Protein AF-A0A7S2QEK1-F1 (afdb_monomer)

Organism: NCBI:txid1333877

pLDDT: mean 81.15, std 12.34, range [39.03, 96.69]

Secondary structure (DSSP, 8-state):
----PPPPB-TTT-SB--SSS-TTTHHHHHHHHHHIIIIIHHHHHTS-----HHHHHHHHHHHHHHHHHHHHHHHHHHHHHHEEE-TTT--EEE--SS-SEEETTB-TTSS-B-S----EEEGGGSPBPPPSS-TT-PPPP--HHHHHHHHTT-EEEEEE-TTT-SEEES-EEEETTSSS-EEEHHHHTTHHHHS-TT--EEEE-S-SS---SSP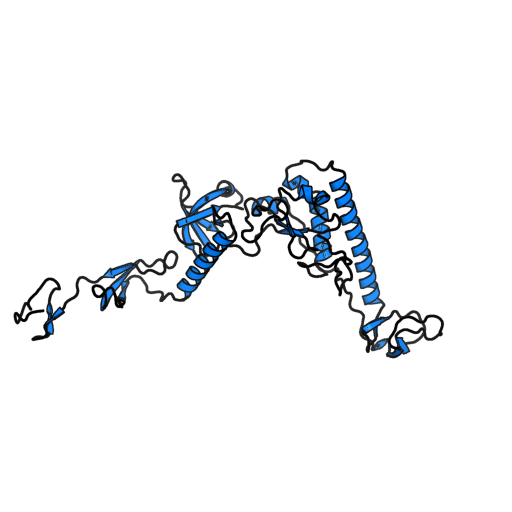PTT-EEEE-S--GGGGGGTT-EEEEEEEETTTTEEEEE-GGG----EEEGGGEEESS--SHHHHHHHHHHHHHHHHHHHT-----TT-EEE----TT-TTTTT-EEEEEEE-TTT-S-EEEEEPS--PEEPTTT--EE-TT-SB-TTT--B-

Sequence (367 aa):
VGGGGPPPFCSWCRQDYHYHADCNSVQPLRLQWLEWISRGRGEYHGAYADYDEAAQRHRGLVRDAVARHKELEVDEEWKAGHCRMCPKCFRAIERTEGCNAMICGQNYHGGNKQPGCGHKFDWMTAPVYKAKVDRHQELPALDVERSKLRGAGVRHFFTSCRCCGDGIRGPRFRCLHCEDFDCCIACEASLAKTHAAEHVFQLVFEPENPINEDLPVGTEVEVFGLDGSAAALNGVVAKVLRYLPEPRMYDLDLPFGGGQPLVPVTNVQPAGVDSCHAAQEILELALAQQEARRFHLDLEEGRRVQIVGDHSDTELANVLGSIVRYQPAGSTDYEVSLEKPREWPCPRCTLLNLPAARTCRVCQGAR

Mean predicted aligned error: 13.82 Å

Foldseek 3Di:
DDDDDPADADPQLRHQAFQPDDQQVPLLLLVQQLCCLPPLLCVLVVRDDPPDPLSVVLSVLSVVVNVVVVVLQVVLVVQLVAWFADPPPGDTDGAPDDFQWDFFQADPVGPGGGDGPRDIDGNVPTHGRHRSHDPPDNDDHDPSVLLSLLLQQAWQFQAAAPVPRFTAGGKWWAWRNDNHHIHHSVCVVVCSPVHDSNIGTGIDSHHPDALQFLFAFQFWKAFGNDDDPCRVSHRFIWTFHWADPVVQWTFTHGPPRPDTDIGHSSGIHGPPRGHSVSSVVRSVVSVVLVVLLVVDPPQDFQRKDFDCDDPPCPQRHRFIWTFHDDDNTHDSDTDTDTDPDQFDQQPVHGDTHHPPDQADPPPRGGD

Structure (mmCIF, N/CA/C/O backbone):
data_AF-A0A7S2QEK1-F1
#
_entry.id   AF-A0A7S2QEK1-F1
#
loop_
_atom_site.group_PDB
_atom_site.id
_atom_site.type_symbol
_atom_site.label_atom_id
_atom_site.label_alt_id
_atom_site.label_comp_id
_atom_site.label_asym_id
_atom_site.label_entity_id
_atom_site.label_seq_id
_atom_site.pdbx_PDB_ins_code
_atom_site.Cartn_x
_atom_site.Cartn_y
_atom_site.Cartn_z
_atom_site.occupancy
_atom_site.B_iso_or_equiv
_atom_site.auth_seq_id
_atom_site.auth_comp_id
_atom_site.auth_asym_id
_atom_site.auth_atom_id
_atom_site.pdbx_PDB_model_num
ATOM 1 N N . VAL A 1 1 ? 26.356 -15.220 2.461 1.00 39.06 1 VAL A N 1
ATOM 2 C CA . VAL A 1 1 ? 25.594 -16.258 1.727 1.00 39.06 1 VAL A CA 1
ATOM 3 C C . VAL A 1 1 ? 25.509 -15.767 0.284 1.00 39.06 1 VAL A C 1
ATOM 5 O O . VAL A 1 1 ? 24.867 -14.761 0.069 1.00 39.06 1 VAL A O 1
ATOM 8 N N . GLY A 1 2 ? 26.276 -16.212 -0.711 1.00 42.34 2 GLY A N 1
ATOM 9 C CA . GLY A 1 2 ? 26.920 -17.506 -0.921 1.00 42.34 2 GLY A CA 1
ATOM 10 C C . GLY A 1 2 ? 26.121 -18.347 -1.924 1.00 42.34 2 GLY A C 1
ATOM 11 O O . GLY A 1 2 ? 25.651 -19.407 -1.544 1.00 42.34 2 GLY A O 1
ATOM 12 N N . GLY A 1 3 ? 25.920 -17.853 -3.155 1.00 39.03 3 GLY A N 1
ATOM 13 C CA . GLY A 1 3 ? 25.146 -18.531 -4.207 1.00 39.03 3 GLY A CA 1
ATOM 14 C C . GLY A 1 3 ? 25.049 -17.698 -5.490 1.00 39.03 3 GLY A C 1
ATOM 15 O O . GLY A 1 3 ? 23.981 -17.210 -5.834 1.00 39.03 3 GLY A O 1
ATOM 16 N N . GLY A 1 4 ? 26.186 -17.461 -6.152 1.00 44.75 4 GLY A N 1
ATOM 17 C CA . GLY A 1 4 ? 26.293 -16.615 -7.346 1.00 44.75 4 GLY A CA 1
ATOM 18 C C . GLY A 1 4 ? 25.859 -17.325 -8.628 1.00 44.75 4 GLY A C 1
ATOM 19 O O . GLY A 1 4 ? 26.703 -17.796 -9.387 1.00 44.75 4 GLY A O 1
ATOM 20 N N . GLY A 1 5 ? 24.552 -17.395 -8.867 1.00 54.84 5 GLY A N 1
ATOM 21 C CA . GLY A 1 5 ? 24.016 -17.428 -10.230 1.00 54.84 5 GLY A CA 1
ATOM 22 C C . GLY A 1 5 ? 23.906 -15.999 -10.785 1.00 54.84 5 GLY A C 1
ATOM 23 O O . GLY A 1 5 ? 23.920 -15.050 -9.997 1.00 54.84 5 GLY A O 1
ATOM 24 N N . PRO A 1 6 ? 23.812 -15.807 -12.114 1.00 62.97 6 PRO A N 1
ATOM 25 C CA . PRO A 1 6 ? 23.415 -14.511 -12.655 1.00 62.97 6 PRO A CA 1
ATOM 26 C C . PRO A 1 6 ? 22.058 -14.102 -12.055 1.00 62.97 6 PRO A C 1
ATOM 28 O O . PRO A 1 6 ? 21.231 -14.986 -11.802 1.00 62.97 6 PRO A O 1
ATOM 31 N N . PRO A 1 7 ? 21.825 -12.800 -11.806 1.00 71.12 7 PRO A N 1
ATOM 32 C CA . PRO A 1 7 ? 20.555 -12.337 -11.265 1.00 71.12 7 PRO A CA 1
ATOM 33 C C . PRO A 1 7 ? 19.399 -12.827 -12.151 1.00 71.12 7 PRO A C 1
ATOM 35 O O . PRO A 1 7 ? 19.555 -12.916 -13.377 1.00 71.12 7 PRO A O 1
ATOM 38 N N . PRO A 1 8 ? 18.254 -13.200 -11.553 1.00 85.19 8 PRO A N 1
ATOM 39 C CA . PRO A 1 8 ? 17.113 -13.657 -12.325 1.00 85.19 8 PRO A CA 1
ATOM 40 C C . PRO A 1 8 ? 16.674 -12.545 -13.282 1.00 85.19 8 PRO A C 1
ATOM 42 O O . PRO A 1 8 ? 16.627 -11.373 -12.913 1.00 85.19 8 PRO A O 1
ATOM 45 N N . PHE A 1 9 ? 16.327 -12.918 -14.513 1.00 89.25 9 PHE A N 1
ATOM 46 C CA . PHE A 1 9 ? 15.801 -11.998 -15.519 1.00 89.25 9 PHE A CA 1
ATOM 47 C C . PHE A 1 9 ? 14.374 -12.388 -15.902 1.00 89.25 9 PHE A C 1
ATOM 49 O O . PHE A 1 9 ? 13.995 -13.563 -15.888 1.00 89.25 9 PHE A O 1
ATOM 56 N N . CYS A 1 10 ? 13.571 -11.401 -16.277 1.00 88.62 10 CYS A N 1
ATOM 57 C CA . CYS A 1 10 ? 12.223 -11.621 -16.771 1.00 88.62 10 CYS A CA 1
ATOM 58 C C . CYS A 1 10 ? 12.262 -12.271 -18.161 1.00 88.62 10 CYS A C 1
ATOM 60 O O . CYS A 1 10 ? 12.819 -11.724 -19.113 1.00 88.62 10 CYS A O 1
ATOM 62 N N . SER A 1 11 ? 11.628 -13.432 -18.314 1.00 86.69 11 SER A N 1
ATOM 63 C CA . SER A 1 11 ? 11.583 -14.161 -19.591 1.00 86.69 11 SER A CA 1
ATOM 64 C C . SER A 1 11 ? 10.838 -13.403 -20.700 1.00 86.69 11 SER A C 1
ATOM 66 O O . SER A 1 11 ? 11.068 -13.662 -21.887 1.00 86.69 11 SER A O 1
ATOM 68 N N . TRP A 1 12 ? 9.977 -12.451 -20.328 1.00 83.44 12 TRP A N 1
ATOM 69 C CA . TRP A 1 12 ? 9.192 -11.647 -21.257 1.00 83.44 12 TRP A CA 1
ATOM 70 C C . TRP A 1 12 ? 9.954 -10.398 -21.716 1.00 83.44 12 TRP A C 1
ATOM 72 O O . TRP A 1 12 ? 10.361 -10.338 -22.880 1.00 83.44 12 TRP A O 1
ATOM 82 N N . CYS A 1 13 ? 10.226 -9.452 -20.811 1.00 83.25 13 CYS A N 1
ATOM 83 C CA . CYS A 1 13 ? 10.872 -8.173 -21.140 1.00 83.25 13 CYS A CA 1
ATOM 84 C C . CYS A 1 13 ? 12.413 -8.230 -21.159 1.00 83.25 13 CYS A C 1
ATOM 86 O O . CYS A 1 13 ? 13.053 -7.292 -21.631 1.00 83.25 13 CYS A O 1
ATOM 88 N N . ARG A 1 14 ? 13.021 -9.329 -20.680 1.00 84.62 14 ARG A N 1
ATOM 89 C CA . ARG A 1 14 ? 14.484 -9.549 -20.602 1.00 84.62 14 ARG A CA 1
ATOM 90 C C . ARG A 1 14 ? 15.249 -8.525 -19.759 1.00 84.62 14 ARG A C 1
ATOM 92 O O . ARG A 1 14 ? 16.459 -8.399 -19.911 1.00 84.62 14 ARG A O 1
ATOM 99 N N . GLN A 1 15 ? 14.547 -7.806 -18.893 1.00 85.12 15 GLN A N 1
ATOM 100 C CA . GLN A 1 15 ? 15.133 -6.966 -17.851 1.00 85.12 15 GLN A CA 1
ATOM 101 C C . GLN A 1 15 ? 15.358 -7.791 -16.578 1.00 85.12 15 GLN A C 1
ATOM 103 O O . GLN A 1 15 ? 14.947 -8.955 -16.520 1.00 85.12 15 GLN A O 1
ATOM 108 N N . ASP A 1 16 ? 15.961 -7.182 -15.557 1.00 88.44 16 ASP A N 1
ATOM 109 C CA . ASP A 1 16 ? 16.018 -7.760 -14.212 1.00 88.44 16 ASP A CA 1
ATOM 110 C C . ASP A 1 16 ? 14.626 -8.205 -13.769 1.00 88.44 16 ASP A C 1
ATOM 112 O O . ASP A 1 16 ? 13.624 -7.520 -14.012 1.00 88.44 16 ASP A O 1
ATOM 116 N N . TYR A 1 17 ? 14.556 -9.385 -13.160 1.00 92.19 17 TYR A N 1
ATOM 117 C CA . TYR A 1 17 ? 13.288 -9.964 -12.749 1.00 92.19 17 TYR A CA 1
ATOM 118 C C . TYR A 1 17 ? 12.590 -9.063 -11.731 1.00 92.19 17 TYR A C 1
ATOM 120 O O . TYR A 1 17 ? 13.236 -8.417 -10.908 1.00 92.19 17 TYR A O 1
ATOM 128 N N . HIS A 1 18 ? 11.265 -9.013 -11.801 1.00 92.69 18 HIS A N 1
ATOM 129 C CA . HIS A 1 18 ? 10.436 -8.150 -10.973 1.00 92.69 18 HIS A CA 1
ATOM 130 C C . HIS A 1 18 ? 9.329 -8.990 -10.316 1.00 92.69 18 HIS A C 1
ATOM 132 O O . HIS A 1 18 ? 8.424 -9.480 -10.988 1.00 92.69 18 HIS A O 1
ATOM 138 N N . TYR A 1 19 ? 9.428 -9.190 -9.000 1.00 94.25 19 TYR A N 1
ATOM 139 C CA . TYR A 1 19 ? 8.562 -10.083 -8.218 1.00 94.25 19 TYR A CA 1
ATOM 140 C C . TYR A 1 19 ? 7.181 -9.484 -7.937 1.00 94.25 19 TYR A C 1
ATOM 142 O O . TYR A 1 19 ? 6.204 -10.218 -7.814 1.00 94.25 19 TYR A O 1
ATOM 150 N N . HIS A 1 20 ? 7.100 -8.155 -7.850 1.00 93.19 20 HIS A N 1
ATOM 151 C CA . HIS A 1 20 ? 5.912 -7.444 -7.361 1.00 93.19 20 HIS A CA 1
ATOM 152 C C . HIS A 1 20 ? 5.322 -6.456 -8.372 1.00 93.19 20 HIS A C 1
ATOM 154 O O . HIS A 1 20 ? 4.500 -5.618 -8.015 1.00 93.19 20 HIS A O 1
ATOM 160 N N . ALA A 1 21 ? 5.752 -6.531 -9.630 1.00 91.56 21 ALA A N 1
ATOM 161 C CA . ALA A 1 21 ? 5.236 -5.700 -10.708 1.00 91.56 21 ALA A CA 1
ATOM 162 C C . ALA A 1 21 ? 5.140 -6.521 -11.994 1.00 91.56 21 ALA A C 1
ATOM 164 O O . ALA A 1 21 ? 5.957 -7.412 -12.238 1.00 91.56 21 ALA A O 1
ATOM 165 N N . ASP A 1 22 ? 4.162 -6.209 -12.837 1.00 90.31 22 ASP A N 1
ATOM 166 C CA . ASP A 1 22 ? 4.173 -6.649 -14.227 1.00 90.31 22 ASP A CA 1
ATOM 167 C C . ASP A 1 22 ? 5.203 -5.841 -15.037 1.00 90.31 22 ASP A C 1
ATOM 169 O O . ASP A 1 22 ? 5.661 -4.779 -14.615 1.00 90.31 22 ASP A O 1
ATOM 173 N N . CYS A 1 23 ? 5.562 -6.334 -16.225 1.00 88.25 23 CYS A N 1
ATOM 174 C CA . CYS A 1 23 ? 6.607 -5.723 -17.050 1.00 88.25 23 CYS A CA 1
ATOM 175 C C . CYS A 1 23 ? 6.308 -4.274 -17.464 1.00 88.25 23 CYS A C 1
ATOM 177 O O . CYS A 1 23 ? 7.252 -3.503 -17.627 1.00 88.25 23 CYS A O 1
ATOM 179 N N . ASN A 1 24 ? 5.033 -3.914 -17.641 1.00 86.88 24 ASN A N 1
ATOM 180 C CA . ASN A 1 24 ? 4.628 -2.578 -18.078 1.00 86.88 24 ASN A CA 1
ATOM 181 C C . ASN A 1 24 ? 4.652 -1.584 -16.909 1.00 86.88 24 ASN A C 1
ATOM 183 O O . ASN A 1 24 ? 4.947 -0.410 -17.107 1.00 86.88 24 ASN A O 1
ATOM 187 N N . SER A 1 25 ? 4.425 -2.053 -15.681 1.00 88.50 25 SER A N 1
ATOM 188 C CA . SER A 1 25 ? 4.493 -1.228 -14.469 1.00 88.50 25 SER A CA 1
ATOM 189 C C . SER A 1 25 ? 5.923 -0.909 -14.013 1.00 88.50 25 SER A C 1
ATOM 191 O O . SER A 1 25 ? 6.128 0.067 -13.290 1.00 88.50 25 SER A O 1
ATOM 193 N N . VAL A 1 26 ? 6.936 -1.680 -14.431 1.00 89.75 26 VAL A N 1
ATOM 194 C CA . VAL A 1 26 ? 8.329 -1.494 -13.970 1.00 89.75 26 VAL A CA 1
ATOM 195 C C . VAL A 1 26 ? 8.870 -0.100 -14.294 1.00 89.75 26 VAL A C 1
ATOM 197 O O . VAL A 1 26 ? 9.517 0.516 -13.448 1.00 89.75 26 VAL A O 1
ATOM 200 N N . GLN A 1 27 ? 8.637 0.414 -15.502 1.00 89.19 27 GLN A N 1
ATOM 201 C CA . GLN A 1 27 ? 9.169 1.718 -15.902 1.00 89.19 27 GLN A CA 1
ATOM 202 C C . GLN A 1 27 ? 8.466 2.904 -15.231 1.00 89.19 27 GLN A C 1
ATOM 204 O O . GLN A 1 27 ? 9.161 3.785 -14.720 1.00 89.19 27 GLN A O 1
ATOM 209 N N . PRO A 1 28 ? 7.128 2.943 -15.145 1.00 89.75 28 PRO A N 1
ATOM 210 C CA . PRO A 1 28 ? 6.433 3.924 -14.320 1.00 89.75 28 PRO A CA 1
ATOM 211 C C . PRO A 1 28 ? 6.916 3.923 -12.864 1.00 89.75 28 PRO A C 1
ATOM 213 O O . PRO A 1 28 ? 7.161 4.987 -12.295 1.00 89.75 28 PRO A O 1
ATOM 216 N N . LEU A 1 29 ? 7.143 2.743 -12.277 1.00 92.19 29 LEU A N 1
ATOM 217 C CA . LEU A 1 29 ? 7.688 2.620 -10.922 1.00 92.19 29 LEU A CA 1
ATOM 218 C C . LEU A 1 29 ? 9.139 3.110 -10.831 1.00 92.19 29 LEU A C 1
ATOM 220 O O . LEU A 1 29 ? 9.495 3.765 -9.856 1.00 92.19 29 LEU A O 1
ATOM 224 N N . ARG A 1 30 ? 9.970 2.880 -11.858 1.00 91.88 30 ARG A N 1
ATOM 225 C CA . ARG A 1 30 ? 11.315 3.478 -11.960 1.00 91.88 30 ARG A CA 1
ATOM 226 C C . ARG A 1 30 ? 11.269 4.996 -11.966 1.00 91.88 30 ARG A C 1
ATOM 228 O O . ARG A 1 30 ? 12.077 5.619 -11.286 1.00 91.88 30 ARG A O 1
ATOM 235 N N . LEU A 1 31 ? 10.346 5.585 -12.722 1.00 90.62 31 LEU A N 1
ATOM 236 C CA . LEU A 1 31 ? 10.172 7.035 -12.785 1.00 90.62 31 LEU A CA 1
ATOM 237 C C . LEU A 1 31 ? 9.709 7.600 -11.439 1.00 90.62 31 LEU A C 1
ATOM 239 O O . LEU A 1 31 ? 10.283 8.582 -10.975 1.00 90.62 31 LEU A O 1
ATOM 243 N N . GLN A 1 32 ? 8.740 6.958 -10.779 1.00 91.81 32 GLN A N 1
ATOM 244 C CA . GLN A 1 32 ? 8.312 7.353 -9.433 1.00 91.81 32 GLN A CA 1
ATOM 245 C C . GLN A 1 32 ? 9.434 7.206 -8.401 1.00 91.81 32 GLN A C 1
ATOM 247 O O . GLN A 1 32 ? 9.628 8.098 -7.576 1.00 91.81 32 GLN A O 1
ATOM 252 N N . TRP A 1 33 ? 10.207 6.119 -8.462 1.00 92.69 33 TRP A N 1
ATOM 253 C CA . TRP A 1 33 ? 11.359 5.922 -7.588 1.00 92.69 33 TRP A CA 1
ATOM 254 C C . TRP A 1 33 ? 12.428 6.986 -7.822 1.00 92.69 33 TRP A C 1
ATOM 256 O O . TRP A 1 33 ? 12.931 7.573 -6.866 1.00 92.69 33 TRP A O 1
ATOM 266 N N . LEU A 1 34 ? 12.726 7.288 -9.090 1.00 90.75 34 LEU A N 1
ATOM 267 C CA . LEU A 1 34 ? 13.648 8.351 -9.467 1.00 90.75 34 LEU A CA 1
ATOM 268 C C . LEU A 1 34 ? 13.174 9.705 -8.936 1.00 90.75 34 LEU A C 1
ATOM 270 O O . LEU A 1 34 ? 13.999 10.450 -8.415 1.00 90.75 34 LEU A O 1
ATOM 274 N N . GLU A 1 35 ? 11.883 10.021 -9.046 1.00 90.25 35 GLU A N 1
ATOM 275 C CA . GLU A 1 35 ? 11.286 11.252 -8.512 1.00 90.25 35 GLU A CA 1
ATOM 276 C C . GLU A 1 35 ? 11.408 11.322 -6.984 1.00 90.25 35 GLU A C 1
ATOM 278 O O . GLU A 1 35 ? 11.811 12.352 -6.433 1.00 90.25 35 GLU A O 1
ATOM 283 N N . TRP A 1 36 ? 11.154 10.209 -6.291 1.00 90.00 36 TRP A N 1
ATOM 284 C CA . TRP A 1 36 ? 11.316 10.115 -4.844 1.00 90.00 36 TRP A CA 1
ATOM 285 C C . TRP A 1 36 ? 12.758 10.377 -4.404 1.00 90.00 36 TRP A C 1
ATOM 287 O O . TRP A 1 36 ? 13.000 11.328 -3.661 1.00 90.00 36 TRP A O 1
ATOM 297 N N . ILE A 1 37 ? 13.731 9.606 -4.902 1.00 88.50 37 ILE A N 1
ATOM 298 C CA . ILE A 1 37 ? 15.149 9.790 -4.536 1.00 88.50 37 ILE A CA 1
ATOM 299 C C . ILE A 1 37 ? 15.704 11.125 -5.043 1.00 88.50 37 ILE A C 1
ATOM 301 O O . ILE A 1 37 ? 16.788 11.534 -4.638 1.00 88.50 37 ILE A O 1
ATOM 305 N N . SER A 1 38 ? 14.986 11.788 -5.956 1.00 85.88 38 SER A N 1
ATOM 306 C CA . SER A 1 38 ? 15.397 13.061 -6.524 1.00 85.88 38 SER A CA 1
ATOM 307 C C . SER A 1 38 ? 14.927 14.285 -5.759 1.00 85.88 38 SER A C 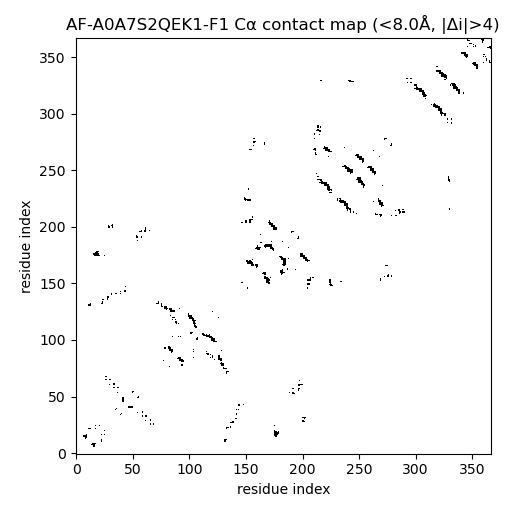1
ATOM 309 O O . SER A 1 38 ? 15.665 15.269 -5.649 1.00 85.88 38 SER A O 1
ATOM 311 N N . ARG A 1 39 ? 13.672 14.259 -5.331 1.00 84.62 39 ARG A N 1
ATOM 312 C CA . ARG A 1 39 ? 12.977 15.410 -4.762 1.00 84.62 39 ARG A CA 1
ATOM 313 C C . ARG A 1 39 ? 12.078 14.978 -3.615 1.00 84.62 39 ARG A C 1
ATOM 315 O O . ARG A 1 39 ? 12.174 15.550 -2.531 1.00 84.62 39 ARG A O 1
ATOM 322 N N . GLY A 1 40 ? 11.271 13.936 -3.828 1.00 84.62 40 GLY A N 1
ATOM 323 C CA . GLY A 1 40 ? 10.238 13.532 -2.874 1.00 84.62 40 GLY A CA 1
ATOM 324 C C . GLY A 1 40 ? 10.762 13.186 -1.478 1.00 84.62 40 GLY A C 1
ATOM 325 O O . GLY A 1 40 ? 10.162 13.593 -0.488 1.00 84.62 40 GLY A O 1
ATOM 326 N N . ARG A 1 41 ? 11.933 12.546 -1.374 1.00 85.19 41 ARG A N 1
ATOM 327 C CA . ARG A 1 41 ? 12.616 12.284 -0.098 1.00 85.19 41 ARG A CA 1
ATOM 328 C C . ARG A 1 41 ? 12.879 13.579 0.675 1.00 85.19 41 ARG A C 1
ATOM 330 O O . ARG A 1 41 ? 12.608 13.655 1.872 1.00 85.19 41 ARG A O 1
ATOM 337 N N . GLY A 1 42 ? 13.411 14.595 -0.005 1.00 81.94 42 GLY A N 1
ATOM 338 C CA . GLY A 1 42 ? 13.736 15.885 0.601 1.00 81.94 42 GLY A CA 1
ATOM 339 C C . GLY A 1 42 ? 12.493 16.633 1.085 1.00 81.94 42 GLY A C 1
ATOM 340 O O . GLY A 1 42 ? 12.502 17.181 2.187 1.00 81.94 42 GLY A O 1
ATOM 341 N N . GLU A 1 43 ? 11.414 16.602 0.300 1.00 83.12 43 GLU A N 1
ATOM 342 C CA . GLU A 1 43 ? 10.107 17.170 0.669 1.00 83.12 43 GLU A CA 1
ATOM 343 C C . GLU A 1 43 ? 9.507 16.446 1.885 1.00 83.12 43 GLU A C 1
ATOM 345 O O . GLU A 1 43 ? 9.073 17.076 2.853 1.00 83.12 43 GLU A O 1
ATOM 350 N N . TYR A 1 44 ? 9.581 15.114 1.899 1.00 80.44 44 TYR A N 1
ATOM 351 C CA . TYR A 1 44 ? 9.043 14.306 2.987 1.00 80.44 44 TYR A CA 1
ATOM 352 C C . TYR A 1 44 ? 9.772 14.559 4.316 1.00 80.44 44 TYR A C 1
ATOM 354 O O . TYR A 1 44 ? 9.121 14.866 5.321 1.00 80.44 44 TYR A O 1
ATOM 362 N N . HIS A 1 45 ? 11.110 14.494 4.324 1.00 77.56 45 HIS A N 1
ATOM 363 C CA . HIS A 1 45 ? 11.933 14.666 5.530 1.00 77.56 45 HIS A CA 1
ATOM 364 C C . HIS A 1 45 ? 12.114 16.126 5.979 1.00 77.56 45 HIS A C 1
ATOM 366 O O . HIS A 1 45 ? 12.597 16.351 7.086 1.00 77.56 45 HIS A O 1
ATOM 372 N N . GLY A 1 46 ? 11.720 17.115 5.170 1.00 66.44 46 GLY A N 1
ATOM 373 C CA . GLY A 1 46 ? 11.873 18.530 5.520 1.00 66.44 46 GLY A CA 1
ATOM 374 C C . GLY A 1 46 ? 13.304 19.048 5.335 1.00 66.44 46 GLY A C 1
ATOM 375 O O . GLY A 1 46 ? 13.884 19.613 6.258 1.00 66.44 46 GLY A O 1
ATOM 376 N N . ALA A 1 47 ? 13.850 18.875 4.127 1.00 57.31 47 ALA A N 1
ATOM 377 C CA . ALA A 1 47 ? 15.135 19.421 3.674 1.00 57.31 47 ALA A CA 1
ATOM 378 C C . ALA A 1 47 ? 16.375 18.964 4.474 1.00 57.31 47 ALA A C 1
ATOM 380 O O . ALA A 1 47 ? 17.222 19.780 4.838 1.00 57.31 47 ALA A O 1
ATOM 381 N N . TYR A 1 48 ? 16.533 17.650 4.685 1.00 48.41 48 TYR A N 1
ATOM 382 C CA . TYR A 1 48 ? 17.772 17.078 5.226 1.00 48.41 48 TYR A CA 1
ATOM 383 C C . TYR A 1 48 ? 18.430 16.059 4.277 1.00 48.41 48 TYR A C 1
ATOM 385 O O . TYR A 1 48 ? 17.860 15.022 3.955 1.00 48.41 48 TYR A O 1
ATOM 393 N N . ALA A 1 49 ? 19.673 16.397 3.908 1.00 53.31 49 ALA A N 1
ATOM 394 C CA . ALA A 1 49 ? 20.777 15.565 3.416 1.00 53.31 49 ALA A CA 1
ATOM 395 C C . ALA A 1 49 ? 20.659 14.879 2.036 1.00 53.31 49 ALA A C 1
ATOM 397 O O . ALA A 1 49 ? 20.455 13.673 1.946 1.00 53.31 49 ALA A O 1
ATOM 398 N N . ASP A 1 50 ? 20.974 15.626 0.968 1.00 50.81 50 ASP A N 1
ATOM 399 C CA . ASP A 1 50 ? 21.266 15.073 -0.372 1.00 50.81 50 ASP A CA 1
ATOM 400 C C . ASP A 1 50 ? 22.719 15.366 -0.827 1.00 50.81 50 ASP A C 1
ATOM 402 O O . ASP A 1 50 ? 23.000 15.641 -1.991 1.00 50.81 50 ASP A O 1
ATOM 406 N N . TYR A 1 51 ? 23.670 15.342 0.119 1.00 54.12 51 TYR A N 1
ATOM 407 C CA . TYR A 1 51 ? 25.104 15.595 -0.132 1.00 54.12 51 TYR A CA 1
ATOM 408 C C . TYR A 1 51 ? 25.981 14.335 -0.072 1.00 54.12 51 TYR A C 1
ATOM 410 O O . TYR A 1 51 ? 27.203 14.436 0.000 1.00 54.12 51 TYR A O 1
ATOM 418 N N . ASP A 1 52 ? 25.383 13.144 -0.080 1.00 69.75 52 ASP A N 1
ATOM 419 C CA . ASP A 1 52 ? 26.129 11.887 -0.014 1.00 69.75 52 ASP A CA 1
ATOM 420 C C . ASP A 1 52 ? 26.426 11.340 -1.422 1.00 69.75 52 ASP A C 1
ATOM 422 O O . ASP A 1 52 ? 25.521 11.178 -2.245 1.00 69.75 52 ASP A O 1
ATOM 426 N N . GLU A 1 53 ? 27.690 11.009 -1.699 1.00 74.06 53 GLU A N 1
ATOM 427 C CA . GLU A 1 53 ? 28.130 10.425 -2.975 1.00 74.06 53 GLU A CA 1
ATOM 428 C C . GLU A 1 53 ? 27.378 9.130 -3.315 1.00 74.06 53 GLU A C 1
ATOM 430 O O . GLU A 1 53 ? 27.096 8.856 -4.486 1.00 74.06 53 GLU A O 1
ATOM 435 N N . ALA A 1 54 ? 27.011 8.332 -2.304 1.00 74.50 54 ALA A N 1
ATOM 436 C CA . ALA A 1 54 ? 26.235 7.111 -2.510 1.00 74.50 54 ALA A CA 1
ATOM 437 C C . ALA A 1 54 ? 24.831 7.412 -3.063 1.00 74.50 54 ALA A C 1
ATOM 439 O O . ALA A 1 54 ? 24.362 6.720 -3.969 1.00 74.50 54 ALA A O 1
ATOM 440 N N . ALA A 1 55 ? 24.185 8.474 -2.571 1.00 76.31 55 ALA A N 1
ATOM 441 C CA . ALA A 1 55 ? 22.876 8.91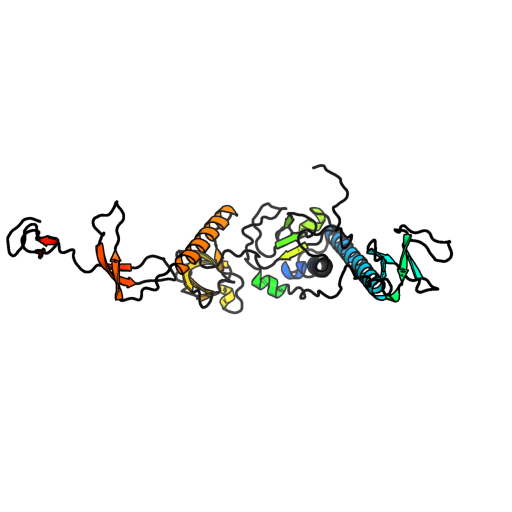0 -3.053 1.00 76.31 55 ALA A CA 1
ATOM 442 C C . ALA A 1 55 ? 22.960 9.432 -4.496 1.00 76.31 55 ALA A C 1
ATOM 444 O O . ALA A 1 55 ? 22.134 9.065 -5.335 1.00 76.31 55 ALA A O 1
ATOM 445 N N . GLN A 1 56 ? 24.005 10.201 -4.824 1.00 80.81 56 GLN A N 1
ATOM 446 C CA . GLN A 1 56 ? 24.245 10.679 -6.190 1.00 80.81 56 GLN A CA 1
ATOM 447 C C . GLN A 1 56 ? 24.483 9.526 -7.172 1.00 80.81 56 GLN A C 1
ATOM 449 O O . GLN A 1 56 ? 23.907 9.514 -8.263 1.00 80.81 56 GLN A O 1
ATOM 454 N N . ARG A 1 57 ? 25.284 8.526 -6.778 1.00 82.44 57 ARG A N 1
ATOM 455 C CA . ARG A 1 57 ? 25.534 7.323 -7.585 1.00 82.44 57 ARG A CA 1
ATOM 456 C C . ARG A 1 57 ? 24.252 6.534 -7.831 1.00 82.44 57 ARG A C 1
ATOM 458 O O . ARG A 1 57 ? 23.968 6.194 -8.974 1.00 82.44 57 ARG A O 1
ATOM 465 N N . HIS A 1 58 ? 23.473 6.282 -6.780 1.00 81.19 58 HIS A N 1
ATOM 466 C CA . HIS A 1 58 ? 22.185 5.593 -6.870 1.00 81.19 58 HIS A CA 1
ATOM 467 C C . HIS A 1 58 ? 21.235 6.314 -7.840 1.00 81.19 58 HIS A C 1
ATOM 469 O O . HIS A 1 58 ? 20.714 5.710 -8.777 1.00 81.19 58 HIS A O 1
ATOM 475 N N . ARG A 1 59 ? 21.099 7.636 -7.702 1.00 83.38 59 ARG A N 1
ATOM 476 C CA . ARG A 1 59 ? 20.277 8.471 -8.588 1.00 83.38 59 ARG A CA 1
ATOM 477 C C . ARG A 1 59 ? 20.745 8.431 -10.047 1.00 83.38 59 ARG A C 1
ATOM 479 O O . ARG A 1 59 ? 19.910 8.424 -10.950 1.00 83.38 59 ARG A O 1
ATOM 486 N N . GLY A 1 60 ? 22.057 8.376 -10.282 1.00 82.88 60 GLY A N 1
ATOM 487 C CA . GLY A 1 60 ? 22.643 8.175 -11.610 1.00 82.88 60 GLY A CA 1
ATOM 488 C C . GLY A 1 60 ? 22.275 6.819 -12.220 1.00 82.88 60 GLY A C 1
ATOM 489 O O . GLY A 1 60 ? 21.751 6.775 -13.329 1.00 82.88 60 GLY A O 1
ATOM 490 N N . LEU A 1 61 ? 22.451 5.727 -11.471 1.00 84.50 61 LEU A N 1
ATOM 491 C CA . LEU A 1 61 ? 22.155 4.367 -11.941 1.00 84.50 61 LEU A CA 1
ATOM 492 C C . LEU A 1 61 ? 20.678 4.177 -12.310 1.00 84.50 61 LEU A C 1
ATOM 494 O O . LEU A 1 61 ? 20.377 3.609 -13.364 1.00 84.50 61 LEU A O 1
ATOM 498 N N . VAL A 1 62 ? 19.761 4.691 -11.484 1.00 84.31 62 VAL A N 1
ATOM 499 C CA . VAL A 1 62 ? 18.316 4.635 -11.764 1.00 84.31 62 VAL A CA 1
ATOM 500 C C . VAL A 1 62 ? 17.971 5.476 -12.997 1.00 84.31 62 VAL A C 1
ATOM 502 O O . VAL A 1 62 ? 17.196 5.028 -13.842 1.00 84.31 62 VAL A O 1
ATOM 505 N N . ARG A 1 63 ? 18.580 6.659 -13.167 1.00 87.50 63 ARG A N 1
ATOM 506 C CA . ARG A 1 63 ? 18.389 7.495 -14.366 1.00 87.50 63 ARG A CA 1
ATOM 507 C C . ARG A 1 63 ? 18.866 6.793 -15.637 1.00 87.50 63 ARG A C 1
ATOM 509 O O . ARG A 1 63 ? 18.155 6.810 -16.641 1.00 87.50 63 ARG A O 1
ATOM 516 N N . ASP A 1 64 ? 20.026 6.148 -15.590 1.00 86.19 64 ASP A N 1
ATOM 517 C CA . ASP A 1 64 ? 20.550 5.397 -16.730 1.00 86.19 64 ASP A CA 1
ATOM 518 C C . ASP A 1 64 ? 19.652 4.191 -17.052 1.00 86.19 64 ASP A C 1
ATOM 520 O O . ASP A 1 64 ? 19.427 3.881 -18.221 1.00 86.19 64 ASP A O 1
ATOM 524 N N . ALA A 1 65 ? 19.090 3.527 -16.034 1.00 82.69 65 ALA A N 1
ATOM 525 C CA . ALA A 1 65 ? 18.117 2.450 -16.223 1.00 82.69 65 ALA A CA 1
ATOM 526 C C . ALA A 1 65 ? 16.820 2.943 -16.887 1.00 82.69 65 ALA A C 1
ATOM 528 O O . ALA A 1 65 ? 16.324 2.291 -17.808 1.00 82.69 65 ALA A O 1
ATOM 529 N N . VAL A 1 66 ? 16.311 4.111 -16.480 1.00 86.38 66 VAL A N 1
ATOM 530 C CA . VAL A 1 66 ? 15.162 4.773 -17.121 1.00 86.38 66 VAL A CA 1
ATOM 531 C C . VAL A 1 66 ? 15.449 5.055 -18.598 1.00 86.38 66 VAL A C 1
ATOM 533 O O . VAL A 1 66 ? 14.599 4.768 -19.442 1.00 86.38 66 VAL A O 1
ATOM 536 N N . ALA A 1 67 ? 16.638 5.574 -18.924 1.00 86.44 67 ALA A N 1
ATOM 537 C CA . ALA A 1 67 ? 17.036 5.865 -20.302 1.00 86.44 67 ALA A CA 1
ATOM 538 C C . ALA A 1 67 ? 17.124 4.593 -21.164 1.00 86.44 67 ALA A C 1
ATOM 540 O O . ALA A 1 67 ? 16.510 4.542 -22.229 1.00 86.44 67 ALA A O 1
ATOM 541 N N . ARG A 1 68 ? 17.789 3.536 -20.670 1.00 84.62 68 ARG A N 1
ATOM 542 C CA . ARG A 1 68 ? 17.877 2.235 -21.366 1.00 84.62 68 ARG A CA 1
ATOM 543 C C . ARG A 1 68 ? 16.506 1.613 -21.625 1.00 84.62 68 ARG A C 1
ATOM 545 O O . ARG A 1 68 ? 16.288 1.006 -22.668 1.00 84.62 68 ARG A O 1
ATOM 552 N N . HIS A 1 69 ? 15.570 1.749 -20.688 1.00 83.06 69 HIS A N 1
ATOM 553 C CA . HIS A 1 69 ? 14.223 1.222 -20.885 1.00 83.06 69 HIS A CA 1
ATOM 554 C C . HIS A 1 69 ? 13.442 2.013 -21.941 1.00 83.06 69 HIS A C 1
ATOM 556 O O . HIS A 1 69 ? 12.737 1.415 -22.743 1.00 83.06 69 HIS A O 1
ATOM 562 N N . LYS A 1 70 ? 13.626 3.336 -22.013 1.00 85.12 70 LYS A N 1
ATOM 563 C CA . LYS A 1 70 ? 13.033 4.156 -23.078 1.00 85.12 70 LYS A CA 1
ATOM 564 C C . LYS A 1 70 ? 13.551 3.761 -24.466 1.00 85.12 70 LYS A C 1
ATOM 566 O O . LYS A 1 70 ? 12.791 3.758 -25.428 1.00 85.12 70 LYS A O 1
ATOM 571 N N . GLU A 1 71 ? 14.829 3.404 -24.579 1.00 86.88 71 GLU A N 1
ATOM 572 C CA . GLU A 1 71 ? 15.384 2.845 -25.820 1.00 86.88 71 GLU A CA 1
ATOM 573 C C . GLU A 1 71 ? 14.715 1.510 -26.186 1.00 86.88 71 GLU A C 1
ATOM 575 O O . GLU A 1 71 ? 14.377 1.297 -27.349 1.00 86.88 71 GLU A O 1
ATOM 580 N N . LEU A 1 72 ? 14.461 0.642 -25.196 1.00 85.44 72 LEU A N 1
ATOM 581 C CA . LEU A 1 72 ? 13.735 -0.617 -25.392 1.00 85.44 72 LEU A CA 1
ATOM 582 C C . LEU A 1 72 ? 12.281 -0.391 -25.834 1.00 85.44 72 LEU A C 1
ATOM 584 O O . LEU A 1 72 ? 11.818 -1.094 -26.723 1.00 85.44 72 LEU A O 1
ATOM 588 N N . GLU A 1 73 ? 11.568 0.573 -25.246 1.00 85.25 73 GLU A N 1
ATOM 589 C CA . GLU A 1 73 ? 10.205 0.938 -25.663 1.00 85.25 73 GLU A CA 1
ATOM 590 C C . GLU A 1 73 ? 10.173 1.360 -27.136 1.00 85.25 73 GLU A C 1
ATOM 592 O O . GLU A 1 73 ? 9.346 0.868 -27.902 1.00 85.25 73 GLU A O 1
ATOM 597 N N . VAL A 1 74 ? 11.115 2.215 -27.551 1.00 86.81 74 VAL A N 1
ATOM 598 C CA . VAL A 1 74 ? 11.241 2.663 -28.947 1.00 86.81 74 VAL A CA 1
ATOM 599 C C . VAL A 1 74 ? 11.565 1.491 -29.880 1.00 86.81 74 VAL A C 1
ATOM 601 O O . VAL A 1 74 ? 10.985 1.393 -30.960 1.00 86.81 74 VAL A O 1
ATOM 604 N N . ASP A 1 75 ? 12.456 0.584 -29.475 1.00 87.00 75 ASP A N 1
ATOM 605 C CA . ASP A 1 75 ? 12.797 -0.623 -30.240 1.00 87.00 75 ASP A CA 1
ATOM 606 C C . ASP A 1 75 ? 11.601 -1.589 -30.357 1.00 87.00 75 ASP A C 1
ATOM 608 O O . ASP A 1 75 ? 11.323 -2.121 -31.432 1.00 87.00 75 ASP A O 1
ATOM 612 N N . GLU A 1 76 ? 10.836 -1.796 -29.284 1.00 89.06 76 GLU A N 1
ATOM 613 C CA . GLU A 1 76 ? 9.642 -2.648 -29.292 1.00 89.06 76 GLU A CA 1
ATOM 614 C C . GLU A 1 76 ? 8.491 -2.042 -30.112 1.00 89.06 76 GLU A C 1
ATOM 616 O O . GLU A 1 76 ? 7.835 -2.776 -30.858 1.00 89.06 76 GLU A O 1
ATOM 621 N N . GLU A 1 77 ? 8.279 -0.725 -30.047 1.00 87.44 77 GLU A N 1
ATOM 622 C CA . GLU A 1 77 ? 7.319 0.002 -30.891 1.00 87.44 77 GLU A CA 1
ATOM 623 C C . GLU A 1 77 ? 7.724 -0.082 -32.367 1.00 87.44 77 GLU A C 1
ATOM 625 O O . GLU A 1 77 ? 6.907 -0.409 -33.237 1.00 87.44 77 GLU A O 1
ATOM 630 N N . TRP A 1 78 ? 9.014 0.111 -32.652 1.00 89.44 78 TRP A N 1
ATOM 631 C CA . TRP A 1 78 ? 9.542 -0.045 -33.998 1.00 89.44 78 TRP A CA 1
ATOM 632 C C . TRP A 1 78 ? 9.316 -1.469 -34.515 1.00 89.44 78 TRP A C 1
ATOM 634 O O . TRP A 1 78 ? 8.763 -1.637 -35.605 1.00 89.44 78 TRP A O 1
ATOM 644 N N . LYS A 1 79 ? 9.631 -2.505 -33.724 1.00 89.50 79 LYS A N 1
ATOM 645 C CA . LYS A 1 79 ? 9.354 -3.905 -34.092 1.00 89.50 79 LYS A CA 1
ATOM 646 C C . LYS A 1 79 ? 7.865 -4.164 -34.289 1.00 89.50 79 LYS A C 1
ATOM 648 O O . LYS A 1 79 ? 7.515 -4.902 -35.204 1.00 89.50 79 LYS A O 1
ATOM 653 N N . ALA A 1 80 ? 6.983 -3.591 -33.475 1.00 89.00 80 ALA A N 1
ATOM 654 C CA . ALA A 1 80 ? 5.540 -3.764 -33.646 1.00 89.00 80 ALA A CA 1
ATOM 655 C C . ALA A 1 80 ? 5.046 -3.183 -34.983 1.00 89.00 80 ALA A C 1
ATOM 657 O O . ALA A 1 80 ? 4.175 -3.772 -35.625 1.00 89.00 80 ALA A O 1
ATOM 658 N N . GLY A 1 81 ? 5.645 -2.079 -35.442 1.00 88.69 81 GLY A N 1
ATOM 659 C CA . GLY A 1 81 ? 5.352 -1.477 -36.746 1.00 88.69 81 GLY A CA 1
ATOM 660 C C . GLY A 1 81 ? 6.031 -2.154 -37.945 1.00 88.69 81 GLY A C 1
ATOM 661 O O . GLY A 1 81 ? 5.478 -2.135 -39.046 1.00 88.69 81 GLY A O 1
ATOM 662 N N . HIS A 1 82 ? 7.210 -2.760 -37.759 1.00 89.12 82 HIS A N 1
ATOM 663 C CA . HIS A 1 82 ? 8.089 -3.175 -38.867 1.00 89.12 82 HIS A CA 1
ATOM 664 C C . HIS A 1 82 ? 8.348 -4.689 -38.951 1.00 89.12 82 HIS A C 1
ATOM 666 O O . HIS A 1 82 ? 8.773 -5.184 -40.000 1.00 89.12 82 HIS A O 1
ATOM 672 N N . CYS A 1 83 ? 8.056 -5.450 -37.894 1.00 91.19 83 CYS A N 1
ATOM 673 C CA . CYS A 1 83 ? 8.341 -6.881 -37.808 1.00 91.19 83 CYS A CA 1
ATOM 674 C C . CYS A 1 83 ? 7.073 -7.746 -37.790 1.00 91.19 83 CYS A C 1
ATOM 676 O O . CYS A 1 83 ? 6.001 -7.370 -37.309 1.00 91.19 83 CYS A O 1
ATOM 678 N N . ARG A 1 84 ? 7.222 -8.984 -38.265 1.00 91.31 84 ARG A N 1
ATOM 679 C CA . ARG A 1 84 ? 6.215 -10.048 -38.148 1.00 91.31 84 ARG A CA 1
ATOM 680 C C . ARG A 1 84 ? 6.814 -11.287 -37.505 1.00 91.31 84 ARG A C 1
ATOM 682 O O . ARG A 1 84 ? 8.028 -11.448 -37.439 1.00 91.31 84 ARG A O 1
ATOM 689 N N . MET A 1 85 ? 5.966 -12.171 -37.005 1.00 92.44 85 MET A N 1
ATOM 690 C CA . MET A 1 85 ? 6.374 -13.401 -36.340 1.00 92.44 85 MET A CA 1
ATOM 691 C C . MET A 1 85 ? 6.318 -14.583 -37.299 1.00 92.44 85 MET A C 1
ATOM 693 O O . MET A 1 85 ? 5.367 -14.748 -38.062 1.00 92.44 85 MET A O 1
ATOM 697 N N . CYS A 1 86 ? 7.315 -15.462 -37.219 1.00 91.50 86 CYS A N 1
ATOM 698 C CA . CYS A 1 86 ? 7.251 -16.755 -37.885 1.00 91.50 86 CYS A CA 1
ATOM 699 C C . CYS A 1 86 ? 6.045 -17.561 -37.357 1.00 91.50 86 CYS A C 1
ATOM 701 O O . CYS A 1 86 ? 5.988 -17.804 -36.151 1.00 91.50 86 CYS A O 1
ATOM 703 N N . PRO A 1 87 ? 5.151 -18.079 -38.218 1.00 92.81 87 PRO A N 1
ATOM 704 C CA . PRO A 1 87 ? 3.991 -18.861 -37.773 1.00 92.81 87 PRO A CA 1
ATOM 705 C C . PRO A 1 87 ? 4.334 -20.160 -37.025 1.00 92.81 87 PRO A C 1
ATOM 707 O O . PRO A 1 87 ? 3.495 -20.696 -36.312 1.00 92.81 87 PRO A O 1
ATOM 710 N N . LYS A 1 88 ? 5.559 -20.682 -37.195 1.00 91.56 88 LYS A N 1
ATOM 711 C CA . LYS A 1 88 ? 5.994 -21.953 -36.596 1.00 91.56 88 LYS A CA 1
ATOM 712 C C . LYS A 1 88 ? 6.736 -21.780 -35.272 1.00 91.56 88 LYS A C 1
ATOM 714 O O . LYS A 1 88 ? 6.499 -22.534 -34.339 1.00 91.56 88 LYS A O 1
ATOM 719 N N . CYS A 1 89 ? 7.688 -20.848 -35.209 1.00 91.38 89 CYS A N 1
ATOM 720 C CA . CYS A 1 89 ? 8.549 -20.674 -34.032 1.00 91.38 89 CYS A CA 1
ATOM 721 C C . CYS A 1 89 ? 8.371 -19.328 -33.321 1.00 91.38 89 CYS A C 1
ATOM 723 O O . CYS A 1 89 ? 9.118 -19.043 -32.390 1.00 91.38 89 CYS A O 1
ATOM 725 N N . PHE A 1 90 ? 7.443 -18.486 -33.786 1.00 88.88 90 PHE A N 1
ATOM 726 C CA . PHE A 1 90 ? 7.116 -17.168 -33.224 1.00 88.88 90 PHE A CA 1
ATOM 727 C C . PHE A 1 90 ? 8.288 -16.184 -33.119 1.00 88.88 90 PHE A C 1
ATOM 729 O O . PHE A 1 90 ? 8.198 -15.154 -32.457 1.00 88.88 90 PHE A O 1
ATOM 736 N N . ARG A 1 91 ? 9.399 -16.460 -33.808 1.00 87.69 91 ARG A N 1
ATOM 737 C CA . ARG A 1 91 ? 10.533 -15.540 -33.882 1.00 87.69 91 ARG A CA 1
ATOM 738 C C . ARG A 1 91 ? 10.137 -14.287 -34.661 1.00 87.69 91 ARG A C 1
ATOM 740 O O . ARG A 1 91 ? 9.567 -14.412 -35.743 1.00 87.69 91 ARG A O 1
ATOM 747 N N . ALA A 1 92 ? 10.480 -13.116 -34.127 1.00 89.31 92 ALA A N 1
ATOM 748 C CA . ALA A 1 92 ? 10.349 -11.839 -34.820 1.00 89.31 92 ALA A CA 1
ATOM 749 C C . ALA A 1 92 ? 11.298 -11.784 -36.025 1.00 89.31 92 ALA A C 1
ATOM 751 O O . ALA A 1 92 ? 12.466 -12.167 -35.923 1.00 89.31 92 ALA A O 1
ATOM 752 N N . ILE A 1 93 ? 10.777 -11.347 -37.163 1.00 87.19 93 ILE A N 1
ATOM 753 C CA . ILE A 1 93 ? 11.473 -11.246 -38.440 1.00 87.19 93 ILE A CA 1
ATOM 754 C C . ILE A 1 93 ? 11.186 -9.854 -38.989 1.00 87.19 93 ILE A C 1
ATOM 756 O O . ILE A 1 93 ? 10.028 -9.443 -39.049 1.00 87.19 93 ILE A O 1
ATOM 760 N N . GLU A 1 94 ? 12.242 -9.161 -39.393 1.00 87.19 94 GLU A N 1
ATOM 761 C CA . GLU A 1 94 ? 12.197 -7.893 -40.116 1.00 87.19 94 GLU A CA 1
ATOM 762 C C . GLU A 1 94 ? 12.238 -8.164 -41.626 1.00 87.19 94 GLU A C 1
ATOM 764 O O . GLU A 1 94 ? 12.929 -9.081 -42.087 1.00 87.19 94 GLU A O 1
ATOM 769 N N . ARG A 1 95 ? 11.506 -7.375 -42.416 1.00 81.06 95 ARG A N 1
ATOM 770 C CA . ARG A 1 95 ? 11.559 -7.462 -43.878 1.00 81.06 95 ARG A CA 1
ATOM 771 C C . ARG A 1 95 ? 12.594 -6.481 -44.419 1.00 81.06 95 ARG A C 1
ATOM 773 O O . ARG A 1 95 ? 12.313 -5.293 -44.498 1.00 81.06 95 ARG A O 1
ATOM 780 N N . THR A 1 96 ? 13.743 -6.992 -44.856 1.00 72.56 96 THR A N 1
ATOM 781 C CA . THR A 1 96 ? 14.847 -6.147 -45.334 1.00 72.56 96 THR A CA 1
ATOM 782 C C . THR A 1 96 ? 14.743 -5.745 -46.806 1.00 72.56 96 THR A C 1
ATOM 784 O O . THR A 1 96 ? 15.269 -4.698 -47.127 1.00 72.56 96 THR A O 1
ATOM 787 N N . GLU A 1 97 ? 14.106 -6.540 -47.690 1.00 67.19 97 GLU A N 1
ATOM 788 C CA . GLU A 1 97 ? 13.728 -6.186 -49.083 1.00 67.19 97 GLU A CA 1
ATOM 789 C C . GLU A 1 97 ? 13.145 -7.404 -49.851 1.00 67.19 97 GLU A C 1
ATOM 791 O O . GLU A 1 97 ? 13.375 -8.555 -49.477 1.00 67.19 97 GLU A O 1
ATOM 796 N N . GLY A 1 98 ? 12.430 -7.161 -50.962 1.00 66.44 98 GLY A N 1
ATOM 797 C CA . GLY A 1 98 ? 12.477 -8.046 -52.143 1.00 66.44 98 GLY A CA 1
ATOM 798 C C 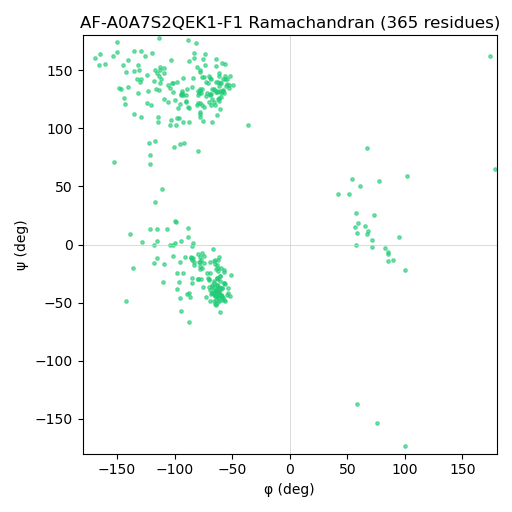. GLY A 1 98 ? 11.364 -9.076 -52.412 1.00 66.44 98 GLY A C 1
ATOM 799 O O . GLY A 1 98 ? 11.213 -9.462 -53.567 1.00 66.44 98 GLY A O 1
ATOM 800 N N . CYS A 1 99 ? 10.556 -9.532 -51.446 1.00 73.38 99 CYS A N 1
ATOM 801 C CA . CYS A 1 99 ? 9.407 -10.420 -51.730 1.00 73.38 99 CYS A CA 1
ATOM 802 C C . CYS A 1 99 ? 8.478 -10.589 -50.513 1.00 73.38 99 CYS A C 1
ATOM 804 O O . CYS A 1 99 ? 8.900 -10.385 -49.378 1.00 73.38 99 CYS A O 1
ATOM 806 N N . ASN A 1 100 ? 7.231 -11.026 -50.732 1.00 84.62 100 ASN A N 1
ATOM 807 C CA . ASN A 1 100 ? 6.342 -11.481 -49.650 1.00 84.62 100 ASN A CA 1
ATOM 808 C C . ASN A 1 100 ? 6.678 -12.907 -49.177 1.00 84.62 100 ASN A C 1
ATOM 810 O O . ASN A 1 100 ? 6.327 -13.279 -48.062 1.00 84.62 100 ASN A O 1
ATOM 814 N N . ALA A 1 101 ? 7.369 -13.706 -49.994 1.00 87.50 101 ALA A N 1
ATOM 815 C CA . ALA A 1 101 ? 7.805 -15.046 -49.616 1.00 87.50 101 ALA A CA 1
ATOM 816 C C . ALA A 1 101 ? 9.044 -14.975 -48.707 1.00 87.50 101 ALA A C 1
ATOM 818 O O . ALA A 1 101 ? 10.131 -14.608 -49.152 1.00 87.50 101 ALA A O 1
ATOM 819 N N . MET A 1 102 ? 8.881 -15.356 -47.440 1.00 86.12 102 MET A N 1
ATOM 820 C CA . MET A 1 102 ? 9.909 -15.264 -46.399 1.00 86.12 102 MET A CA 1
ATOM 821 C C . MET A 1 102 ? 10.367 -16.648 -45.935 1.00 86.12 102 MET A C 1
ATOM 823 O O . MET A 1 102 ? 9.591 -17.606 -45.924 1.00 86.12 102 MET A O 1
ATOM 827 N N . ILE A 1 103 ? 11.626 -16.749 -45.497 1.00 86.88 103 ILE A N 1
ATOM 828 C CA . ILE A 1 103 ? 12.192 -17.952 -44.872 1.00 86.88 103 ILE A CA 1
ATOM 829 C C . ILE A 1 103 ? 12.748 -17.575 -43.498 1.00 86.88 103 ILE A C 1
ATOM 831 O O . ILE A 1 103 ? 13.626 -16.724 -43.377 1.00 86.88 103 ILE A O 1
ATOM 835 N N . CYS A 1 104 ? 12.253 -18.214 -42.437 1.00 88.12 104 CYS A N 1
ATOM 836 C CA . CYS A 1 104 ? 12.708 -17.927 -41.077 1.00 88.12 104 CYS A CA 1
ATOM 837 C C . CYS A 1 104 ? 14.201 -18.272 -40.896 1.00 88.12 104 CYS A C 1
ATOM 839 O O . CYS A 1 104 ? 14.561 -19.450 -40.857 1.00 88.12 104 CYS A O 1
ATOM 841 N N . GLY A 1 105 ? 15.044 -17.246 -40.722 1.00 79.12 105 GLY A N 1
ATOM 842 C CA . GLY A 1 105 ? 16.490 -17.374 -40.484 1.00 79.12 105 GLY A CA 1
ATOM 843 C C . GLY A 1 105 ? 17.377 -17.266 -41.730 1.00 79.12 105 GLY A C 1
ATOM 844 O O . GLY A 1 105 ? 18.582 -17.495 -41.627 1.00 79.12 105 GLY A O 1
ATOM 845 N N . GLN A 1 106 ? 16.826 -16.940 -42.903 1.00 75.69 106 GLN A N 1
ATOM 846 C CA . GLN A 1 106 ? 17.602 -16.799 -44.140 1.00 75.69 106 GLN A CA 1
ATOM 847 C C . GLN A 1 106 ? 17.111 -15.619 -44.978 1.00 75.69 106 GLN A C 1
ATOM 849 O O . GLN A 1 106 ? 15.914 -15.482 -45.224 1.00 75.69 106 GLN A O 1
ATOM 854 N N . ASN A 1 107 ? 18.047 -14.822 -45.493 1.00 64.12 107 ASN A N 1
ATOM 855 C CA . ASN A 1 107 ? 17.744 -13.863 -46.552 1.00 64.12 107 ASN A CA 1
ATOM 856 C C . ASN A 1 107 ? 17.603 -14.611 -47.887 1.00 64.12 107 ASN A C 1
ATOM 858 O O . ASN A 1 107 ? 18.368 -15.539 -48.160 1.00 64.12 107 ASN A O 1
ATOM 862 N N . TYR A 1 108 ? 16.685 -14.168 -48.751 1.00 52.81 108 TYR A N 1
ATOM 863 C CA . TYR A 1 108 ? 16.456 -14.768 -50.076 1.00 52.81 108 TYR A CA 1
ATOM 864 C C . TYR A 1 108 ? 17.729 -14.784 -50.957 1.00 52.81 108 TYR A C 1
ATOM 866 O O . TYR A 1 108 ? 17.886 -15.656 -51.804 1.00 52.81 108 TYR A O 1
ATOM 874 N N . HIS A 1 109 ? 18.689 -13.887 -50.688 1.00 52.16 109 HIS A N 1
ATOM 875 C CA . HIS A 1 109 ? 19.981 -13.784 -51.385 1.00 52.16 109 HIS A CA 1
ATOM 876 C C . HIS A 1 109 ? 21.179 -14.439 -50.662 1.00 52.16 109 HIS A C 1
ATOM 878 O O . HIS A 1 109 ? 22.327 -14.132 -50.965 1.00 52.16 109 HIS A O 1
ATOM 884 N N . GLY A 1 110 ? 20.955 -15.354 -49.711 1.00 52.59 110 GLY A N 1
ATOM 885 C CA . GLY A 1 110 ? 21.981 -16.311 -49.255 1.00 52.59 110 GLY A CA 1
ATOM 886 C C . GLY A 1 110 ? 23.157 -15.772 -48.420 1.00 52.59 110 GLY A C 1
ATOM 887 O O . GLY A 1 110 ? 23.970 -16.574 -47.968 1.00 52.59 110 GLY A O 1
ATOM 888 N N . GLY A 1 111 ? 23.247 -14.459 -48.175 1.00 55.59 111 GLY A N 1
ATOM 889 C CA . GLY A 1 111 ? 24.371 -13.840 -47.453 1.00 55.59 111 GLY A CA 1
ATOM 890 C C . GLY A 1 111 ? 24.270 -13.844 -45.921 1.00 55.59 111 GLY A C 1
ATOM 891 O O . GLY A 1 111 ? 25.284 -13.995 -45.250 1.00 55.59 111 GLY A O 1
ATOM 892 N N . ASN A 1 112 ? 23.060 -13.747 -45.352 1.00 57.44 112 ASN A N 1
ATOM 893 C CA . ASN A 1 112 ? 22.851 -13.710 -43.898 1.00 57.44 112 ASN A CA 1
ATOM 894 C C . ASN A 1 112 ? 22.096 -14.958 -43.424 1.00 57.44 112 ASN A C 1
ATOM 896 O O . ASN A 1 112 ? 20.903 -15.119 -43.697 1.00 57.44 112 ASN A O 1
ATOM 900 N N . LYS A 1 113 ? 22.793 -15.841 -42.696 1.00 64.00 113 LYS A N 1
ATOM 901 C CA . LYS A 1 113 ? 22.192 -16.951 -41.942 1.00 64.00 113 LYS A CA 1
ATOM 902 C C . LYS A 1 113 ? 22.013 -16.514 -40.496 1.00 64.00 113 LYS A C 1
ATOM 904 O O . LYS A 1 113 ? 22.986 -16.385 -39.759 1.00 64.00 113 LYS A O 1
ATOM 909 N N . GLN A 1 114 ? 20.770 -16.296 -40.098 1.00 69.38 114 GLN A N 1
ATOM 910 C CA . GLN A 1 114 ? 20.409 -16.024 -38.714 1.00 69.38 114 GLN A CA 1
ATOM 911 C C . GLN A 1 114 ? 19.786 -17.273 -38.079 1.00 69.38 114 GLN A C 1
ATOM 913 O O . GLN A 1 114 ? 19.289 -18.148 -38.793 1.00 69.38 114 GLN A O 1
ATOM 918 N N . PRO A 1 115 ? 19.777 -17.390 -36.741 1.00 73.94 115 PRO A N 1
ATOM 919 C CA . PRO A 1 115 ? 19.094 -18.500 -36.099 1.00 73.94 115 PRO A CA 1
ATOM 920 C C . PRO A 1 115 ? 17.600 -18.447 -36.450 1.00 73.94 115 PRO A C 1
ATOM 922 O O . PRO A 1 115 ? 16.928 -17.448 -36.209 1.00 73.94 115 PRO A O 1
ATOM 925 N N . GLY A 1 116 ? 17.064 -19.515 -37.026 1.00 81.56 116 GLY A N 1
ATOM 926 C CA . GLY A 1 116 ? 15.668 -19.599 -37.443 1.00 81.56 116 GLY A CA 1
ATOM 927 C C . GLY A 1 116 ? 15.272 -21.042 -37.717 1.00 81.56 116 GLY A C 1
ATOM 928 O O . GLY A 1 116 ? 16.125 -21.918 -37.832 1.00 81.56 116 GLY A O 1
ATOM 929 N N . CYS A 1 117 ? 13.969 -21.310 -37.784 1.00 89.62 117 CYS A N 1
ATOM 930 C CA . CYS A 1 117 ? 13.466 -22.675 -37.961 1.00 89.62 117 CYS A CA 1
ATOM 931 C C . CYS A 1 117 ? 13.410 -23.132 -39.431 1.00 89.62 117 CYS A C 1
ATOM 933 O O . CYS A 1 117 ? 12.963 -24.246 -39.700 1.00 89.62 117 CYS A O 1
ATOM 935 N N . GLY A 1 118 ? 13.785 -22.267 -40.384 1.00 88.06 118 GLY A N 1
ATOM 936 C CA . GLY A 1 118 ? 13.750 -22.547 -41.823 1.00 88.06 118 GLY A CA 1
ATOM 937 C C . GLY A 1 118 ? 12.347 -22.615 -42.437 1.00 88.06 118 GLY A C 1
ATOM 938 O O . GLY A 1 118 ? 12.210 -22.928 -43.617 1.00 88.06 118 GLY A O 1
ATOM 939 N N . HIS A 1 119 ? 11.291 -22.343 -41.663 1.00 90.06 119 HIS A N 1
ATOM 940 C CA . HIS A 1 119 ? 9.920 -22.369 -42.165 1.00 90.06 119 HIS A CA 1
ATOM 941 C C . HIS A 1 119 ? 9.695 -21.270 -43.210 1.00 90.06 119 HIS A C 1
ATOM 943 O O . HIS A 1 119 ? 10.089 -20.120 -42.995 1.00 90.06 119 HIS A O 1
ATOM 949 N N . LYS A 1 120 ? 9.056 -21.643 -44.323 1.00 90.56 120 LYS A N 1
ATOM 950 C CA . LYS A 1 120 ? 8.681 -20.747 -45.420 1.00 90.56 120 LYS A CA 1
ATOM 951 C C . LYS A 1 120 ? 7.255 -20.257 -45.202 1.00 90.56 120 LYS A C 1
ATOM 953 O O . LYS A 1 120 ? 6.387 -21.077 -44.918 1.00 90.56 120 LYS A O 1
ATOM 958 N N . PHE A 1 121 ? 7.014 -18.959 -45.326 1.00 90.94 121 PHE A N 1
ATOM 959 C CA . PHE A 1 121 ? 5.699 -18.364 -45.082 1.00 90.94 121 PHE A CA 1
ATOM 960 C C . PHE A 1 121 ? 5.511 -17.071 -45.888 1.00 90.94 121 PHE A C 1
ATOM 962 O O . PHE A 1 121 ? 6.488 -16.481 -46.349 1.00 90.94 121 PHE A O 1
ATOM 969 N N . ASP A 1 122 ? 4.261 -16.631 -46.050 1.00 90.81 122 ASP A N 1
ATOM 970 C CA . ASP A 1 122 ? 3.931 -15.342 -46.666 1.00 90.81 122 ASP A CA 1
ATOM 971 C C . ASP A 1 122 ? 3.872 -14.244 -45.596 1.00 90.81 122 ASP A C 1
ATOM 973 O O . ASP A 1 122 ? 3.095 -14.327 -44.639 1.00 90.81 122 ASP A O 1
ATOM 977 N N . TRP A 1 123 ? 4.687 -13.206 -45.776 1.00 89.00 123 TRP A N 1
ATOM 978 C CA . TRP A 1 123 ? 4.760 -12.028 -44.919 1.00 89.00 123 TRP A CA 1
ATOM 979 C C . TRP A 1 123 ? 3.397 -11.374 -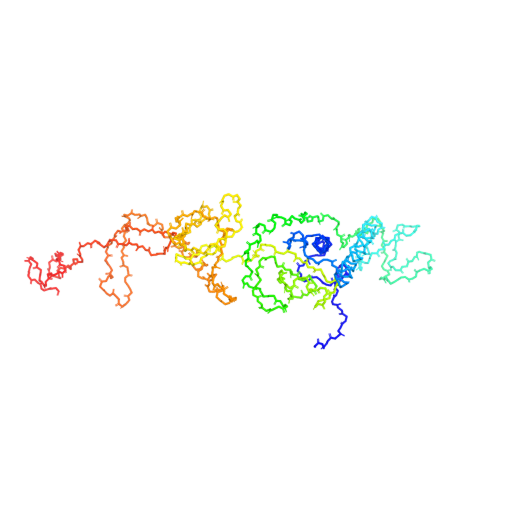44.675 1.00 89.00 123 TRP A C 1
ATOM 981 O O . TRP A 1 123 ? 3.087 -11.044 -43.536 1.00 89.00 123 TRP A O 1
ATOM 991 N N . MET A 1 124 ? 2.559 -11.207 -45.700 1.00 89.44 124 MET A N 1
ATOM 992 C CA . MET A 1 124 ? 1.278 -10.498 -45.578 1.00 89.44 124 MET A CA 1
ATOM 993 C C . MET A 1 124 ? 0.320 -11.204 -44.616 1.00 89.44 124 MET A C 1
ATOM 995 O O . MET A 1 124 ? -0.410 -10.549 -43.871 1.00 89.44 124 MET A O 1
ATOM 999 N N . THR A 1 125 ? 0.371 -12.536 -44.598 1.00 91.56 125 THR A N 1
ATOM 1000 C CA . THR A 1 125 ? -0.459 -13.387 -43.730 1.00 91.56 125 THR A CA 1
ATOM 1001 C C . THR A 1 125 ? 0.186 -13.712 -42.383 1.00 91.56 125 THR A C 1
ATOM 1003 O O . THR A 1 125 ? -0.480 -14.245 -41.497 1.00 91.56 125 THR A O 1
ATOM 1006 N N . ALA A 1 126 ? 1.473 -13.404 -42.202 1.00 91.19 126 ALA A N 1
ATOM 1007 C CA . ALA A 1 126 ? 2.188 -13.728 -40.975 1.00 91.19 126 ALA A CA 1
ATOM 1008 C C . ALA A 1 126 ? 1.673 -12.892 -39.789 1.00 91.19 126 ALA A C 1
ATOM 1010 O O . ALA A 1 126 ? 1.399 -11.700 -39.967 1.00 91.19 126 ALA A O 1
ATOM 1011 N N . PRO A 1 127 ? 1.585 -13.462 -38.572 1.00 92.75 127 PRO A N 1
ATOM 1012 C CA . PRO A 1 127 ? 1.186 -12.712 -37.384 1.00 92.75 127 PRO A CA 1
ATOM 1013 C C . PRO A 1 127 ? 2.076 -11.484 -37.165 1.00 92.75 127 PRO A C 1
ATOM 1015 O O . PRO A 1 127 ? 3.295 -11.573 -37.283 1.00 92.75 127 PRO A O 1
ATOM 1018 N N . VAL A 1 128 ? 1.484 -10.338 -36.835 1.00 92.19 128 VAL A N 1
ATOM 1019 C CA . VAL A 1 128 ? 2.241 -9.112 -36.525 1.00 92.19 128 VAL A CA 1
ATOM 1020 C C . VAL A 1 128 ? 2.983 -9.287 -35.200 1.00 92.19 128 VAL A C 1
ATOM 1022 O O . VAL A 1 128 ? 2.467 -9.937 -34.286 1.00 92.19 128 VAL A O 1
ATOM 1025 N N . TYR A 1 129 ? 4.199 -8.745 -35.095 1.00 90.44 129 TYR A N 1
ATOM 1026 C CA . TYR A 1 129 ? 4.915 -8.722 -33.823 1.00 90.44 129 TYR A CA 1
ATOM 1027 C C . TYR A 1 129 ? 4.145 -7.879 -32.800 1.00 90.44 129 TYR A C 1
ATOM 1029 O O . TYR A 1 129 ? 3.727 -6.764 -33.095 1.00 90.44 129 TYR A O 1
ATOM 1037 N N . LYS A 1 130 ? 3.953 -8.413 -31.593 1.00 86.75 130 LYS A N 1
ATOM 1038 C CA . LYS A 1 130 ? 3.360 -7.669 -30.477 1.00 86.75 130 LYS A CA 1
ATOM 1039 C C . LYS A 1 130 ? 4.481 -7.176 -29.572 1.00 86.75 130 LYS A C 1
ATOM 1041 O O . LYS A 1 130 ? 5.276 -8.002 -29.119 1.00 86.75 130 LYS A O 1
ATOM 1046 N N . ALA A 1 131 ? 4.524 -5.865 -29.334 1.00 85.44 131 ALA A N 1
ATOM 1047 C CA . ALA A 1 131 ? 5.471 -5.248 -28.413 1.00 85.44 131 ALA A CA 1
ATOM 1048 C C . ALA A 1 131 ? 5.411 -5.934 -27.042 1.00 85.44 131 ALA A C 1
ATOM 1050 O O . ALA A 1 131 ? 4.332 -6.265 -26.541 1.00 85.44 131 ALA A O 1
ATOM 1051 N N . LYS A 1 132 ? 6.585 -6.181 -26.463 1.00 81.38 132 LYS A N 1
ATOM 1052 C CA . LYS A 1 132 ? 6.734 -6.812 -25.144 1.00 81.38 132 LYS A CA 1
ATOM 1053 C C . LYS A 1 132 ? 6.873 -5.814 -24.006 1.00 81.38 132 LYS A C 1
ATOM 1055 O O . LYS A 1 132 ? 7.167 -6.204 -22.889 1.00 81.38 132 LYS A O 1
ATOM 1060 N N . VAL A 1 133 ? 6.783 -4.535 -24.297 1.00 77.88 133 VAL A N 1
ATOM 1061 C CA . VAL A 1 133 ? 6.700 -3.474 -23.307 1.00 77.88 133 VAL A CA 1
ATOM 1062 C C . VAL A 1 133 ? 5.771 -2.458 -23.935 1.00 77.88 133 VAL A C 1
ATOM 1064 O O . VAL A 1 133 ? 5.973 -2.082 -25.091 1.00 77.88 133 VAL A O 1
ATOM 1067 N N . ASP A 1 134 ? 4.721 -2.098 -23.213 1.00 67.56 134 ASP A N 1
ATOM 1068 C CA . ASP A 1 134 ? 3.751 -1.118 -23.672 1.00 67.56 134 ASP A CA 1
ATOM 1069 C C . ASP A 1 134 ? 3.971 0.219 -22.954 1.00 67.56 134 ASP A C 1
ATOM 1071 O O . ASP A 1 134 ? 4.129 0.266 -21.735 1.00 67.56 134 ASP A O 1
ATOM 1075 N N . ARG A 1 135 ? 3.946 1.312 -23.718 1.00 65.38 135 ARG A N 1
ATOM 1076 C CA . ARG A 1 135 ? 4.103 2.688 -23.236 1.00 65.38 135 ARG A CA 1
ATOM 1077 C C . ARG A 1 135 ? 2.853 3.204 -22.506 1.00 65.38 135 ARG A C 1
ATOM 1079 O O . ARG A 1 135 ? 2.882 4.282 -21.923 1.00 65.38 135 ARG A O 1
ATOM 1086 N N . HIS A 1 136 ? 1.739 2.475 -22.562 1.00 57.34 136 HIS A N 1
ATOM 1087 C CA . HIS A 1 136 ? 0.424 3.007 -22.200 1.00 57.34 136 HIS A CA 1
ATOM 1088 C C . HIS A 1 136 ? 0.097 3.090 -20.701 1.00 57.34 136 HIS A C 1
ATOM 1090 O O . HIS A 1 136 ? -0.928 3.680 -20.358 1.00 57.34 136 HIS A O 1
ATOM 1096 N N . GLN A 1 137 ? 0.919 2.549 -19.797 1.00 65.75 137 GLN A N 1
ATOM 1097 C CA . GLN A 1 137 ? 0.606 2.589 -18.367 1.00 65.75 137 GLN A CA 1
ATOM 1098 C C . GLN A 1 137 ? 1.275 3.780 -17.676 1.00 65.75 137 GLN A C 1
ATOM 1100 O O . GLN A 1 137 ? 2.356 3.667 -17.114 1.00 65.75 137 GLN A O 1
ATOM 1105 N N . GLU A 1 138 ? 0.620 4.937 -17.684 1.00 71.44 138 GLU A N 1
ATOM 1106 C CA . GLU A 1 138 ? 1.033 6.056 -16.836 1.00 71.44 138 GLU A CA 1
ATOM 1107 C C . GLU A 1 138 ? 0.500 5.840 -15.414 1.00 71.44 138 GLU A C 1
ATOM 1109 O O . GLU A 1 138 ? -0.707 5.734 -15.192 1.00 71.44 138 GLU A O 1
ATOM 1114 N N . LEU A 1 139 ? 1.401 5.756 -14.431 1.00 74.56 139 LEU A N 1
ATOM 1115 C CA . LEU A 1 139 ? 0.998 5.837 -13.030 1.00 74.56 139 LEU A CA 1
ATOM 1116 C C . LEU A 1 139 ? 0.734 7.305 -12.656 1.00 74.56 139 LEU A C 1
ATOM 1118 O O . LEU A 1 139 ? 1.401 8.195 -13.192 1.00 74.56 139 LEU A O 1
ATOM 1122 N N . PRO A 1 140 ? -0.178 7.579 -11.704 1.00 77.50 140 PRO A N 1
ATOM 1123 C CA . PRO A 1 140 ? -0.363 8.922 -11.171 1.00 77.50 140 PRO A CA 1
ATOM 1124 C C . PRO A 1 140 ? 0.966 9.532 -10.711 1.00 77.50 140 PRO A C 1
ATOM 1126 O O . PRO A 1 140 ? 1.838 8.829 -10.188 1.00 77.50 140 PRO A O 1
ATOM 1129 N N . ALA A 1 141 ? 1.113 10.845 -10.894 1.00 76.81 141 ALA A N 1
ATOM 1130 C CA . ALA A 1 141 ? 2.266 11.565 -10.373 1.00 76.81 141 ALA A CA 1
ATOM 1131 C C . ALA A 1 141 ? 2.356 11.383 -8.850 1.00 76.81 141 ALA A C 1
ATOM 1133 O O . ALA A 1 141 ? 1.340 11.364 -8.152 1.00 76.81 141 ALA A O 1
ATOM 1134 N N . LEU A 1 142 ? 3.582 11.253 -8.344 1.00 80.75 142 LEU A N 1
ATOM 1135 C CA . LEU A 1 142 ? 3.829 11.103 -6.918 1.00 80.75 142 LEU A CA 1
ATOM 1136 C C . LEU A 1 142 ? 3.464 12.404 -6.185 1.00 80.75 142 LEU A C 1
ATOM 1138 O O . LEU A 1 142 ? 4.190 13.393 -6.259 1.00 80.75 142 LEU A O 1
ATOM 1142 N N . ASP A 1 143 ? 2.339 12.394 -5.472 1.00 83.00 143 ASP A N 1
ATOM 1143 C CA . ASP A 1 143 ? 1.891 13.496 -4.616 1.00 83.00 143 ASP A CA 1
ATOM 1144 C C . ASP A 1 143 ? 2.414 13.280 -3.191 1.00 83.00 143 ASP A C 1
ATOM 1146 O O . ASP A 1 143 ? 1.769 12.640 -2.356 1.00 83.00 143 ASP A O 1
ATOM 1150 N N . VAL A 1 144 ? 3.633 13.757 -2.935 1.00 78.44 144 VAL A N 1
ATOM 1151 C CA . VAL A 1 144 ? 4.341 13.540 -1.665 1.00 78.44 144 VAL A CA 1
ATOM 1152 C C . VAL A 1 144 ? 3.612 14.196 -0.496 1.00 78.44 144 VAL A C 1
ATOM 1154 O O . VAL A 1 144 ? 3.524 13.585 0.564 1.00 78.44 144 VAL A O 1
ATOM 1157 N N . GLU A 1 145 ? 3.044 15.387 -0.681 1.00 76.38 145 GLU A N 1
ATOM 1158 C CA . GLU A 1 145 ? 2.326 16.111 0.377 1.00 76.38 145 GLU A CA 1
ATOM 1159 C C . GLU A 1 145 ? 1.058 15.369 0.800 1.00 76.38 145 GLU A C 1
ATOM 1161 O O . GLU A 1 145 ? 0.855 15.086 1.986 1.00 76.38 145 GLU A O 1
ATOM 1166 N N . ARG A 1 146 ? 0.231 14.949 -0.164 1.00 77.31 146 ARG A N 1
ATOM 1167 C CA . ARG A 1 146 ? -0.951 14.132 0.135 1.00 77.31 146 ARG A CA 1
ATOM 1168 C C . ARG A 1 146 ? -0.568 12.795 0.757 1.00 77.31 146 ARG A C 1
ATOM 1170 O O . ARG A 1 146 ? -1.250 12.321 1.667 1.00 77.31 146 ARG A O 1
ATOM 1177 N N . SER A 1 147 ? 0.521 12.201 0.284 1.00 79.12 147 SER A N 1
ATOM 1178 C CA . SER A 1 147 ? 1.028 10.930 0.795 1.00 79.12 147 SER A CA 1
ATOM 1179 C C . SER A 1 147 ? 1.619 11.059 2.199 1.00 79.12 147 SER A C 1
ATOM 1181 O O . SER A 1 147 ? 1.504 10.135 2.997 1.00 79.12 147 SER A O 1
ATOM 1183 N N . LYS A 1 148 ? 2.188 12.215 2.545 1.00 77.56 148 LYS A N 1
ATOM 1184 C CA . LYS A 1 148 ? 2.637 12.545 3.898 1.00 77.56 148 LYS A CA 1
ATOM 1185 C C . LYS A 1 148 ? 1.454 12.698 4.837 1.00 77.56 148 LYS A C 1
ATOM 1187 O O . LYS A 1 148 ? 1.499 12.150 5.925 1.00 77.56 148 LYS A O 1
ATOM 1192 N N . LEU A 1 149 ? 0.381 13.363 4.412 1.00 72.81 149 LEU A N 1
ATOM 1193 C CA . LEU A 1 149 ? -0.837 13.486 5.217 1.00 72.81 149 LEU A CA 1
ATOM 1194 C C . LEU A 1 149 ? -1.503 12.128 5.459 1.00 72.81 149 LEU A C 1
ATOM 1196 O O . LEU A 1 149 ? -1.759 11.773 6.603 1.00 72.81 149 LEU A O 1
ATOM 1200 N N . ARG A 1 150 ? -1.754 11.356 4.395 1.00 70.62 150 ARG A N 1
ATOM 1201 C CA . ARG A 1 150 ? -2.466 10.068 4.480 1.00 70.62 150 ARG A CA 1
ATOM 1202 C C . ARG A 1 150 ? -1.615 8.935 5.040 1.00 70.62 150 ARG A C 1
ATOM 1204 O O . ARG A 1 150 ? -2.132 8.087 5.752 1.00 70.62 150 ARG A O 1
ATOM 1211 N N . GLY A 1 151 ? -0.329 8.926 4.703 1.00 72.00 151 GLY A N 1
ATOM 1212 C CA . GLY A 1 151 ? 0.635 7.923 5.137 1.00 72.00 151 GLY A CA 1
ATOM 1213 C C . GLY A 1 151 ? 1.216 8.200 6.521 1.00 72.00 151 GLY A C 1
ATOM 1214 O O . GLY A 1 151 ? 1.758 7.286 7.136 1.00 72.00 151 GLY A O 1
ATOM 1215 N N . ALA A 1 152 ? 1.119 9.427 7.051 1.00 74.31 152 ALA A N 1
ATOM 1216 C CA . ALA A 1 152 ? 1.593 9.722 8.400 1.00 74.31 152 ALA A CA 1
ATOM 1217 C C . ALA A 1 152 ? 0.838 8.870 9.425 1.00 74.31 152 ALA A C 1
ATOM 1219 O O . ALA A 1 152 ? -0.372 8.990 9.591 1.00 74.31 152 ALA A O 1
ATOM 1220 N N . GLY A 1 153 ? 1.582 8.007 10.117 1.00 81.62 153 GLY A N 1
ATOM 1221 C CA . GLY A 1 153 ? 1.044 7.109 11.135 1.00 81.62 153 GLY A CA 1
ATOM 1222 C C . GLY A 1 153 ? 0.572 5.752 10.611 1.00 81.62 153 GLY A C 1
ATOM 1223 O O . GLY A 1 153 ? 0.430 4.852 11.430 1.00 81.62 153 GLY A O 1
ATOM 1224 N N . VAL A 1 154 ? 0.419 5.551 9.293 1.00 90.25 154 VAL A N 1
ATOM 1225 C CA . VAL A 1 154 ? 0.015 4.255 8.709 1.00 90.25 154 VAL A CA 1
ATOM 1226 C C . VAL A 1 154 ? 0.943 3.135 9.164 1.00 90.25 154 VAL A C 1
ATOM 1228 O O . VAL A 1 154 ? 2.165 3.301 9.182 1.00 90.25 154 VAL A O 1
ATOM 1231 N N . ARG A 1 155 ? 0.373 1.973 9.496 1.00 92.69 155 ARG A N 1
ATOM 1232 C CA . ARG A 1 155 ? 1.126 0.775 9.884 1.00 92.69 155 ARG A CA 1
ATOM 1233 C C . ARG A 1 155 ? 0.925 -0.372 8.901 1.00 92.69 155 ARG A C 1
ATOM 1235 O O . ARG A 1 155 ? -0.197 -0.727 8.552 1.00 92.69 155 ARG A O 1
ATOM 1242 N N . HIS A 1 156 ? 2.028 -1.017 8.525 1.00 93.81 156 HIS A N 1
ATOM 1243 C CA . HIS A 1 156 ? 2.019 -2.253 7.739 1.00 93.81 156 HIS A CA 1
ATOM 1244 C C . HIS A 1 156 ? 2.251 -3.459 8.658 1.00 93.81 156 HIS A C 1
ATOM 1246 O O . HIS A 1 156 ? 3.373 -3.931 8.815 1.00 93.81 156 HIS A O 1
ATOM 1252 N N . PHE A 1 157 ? 1.185 -3.957 9.286 1.00 93.56 157 PHE A N 1
ATOM 1253 C CA . PHE A 1 157 ? 1.268 -4.941 10.376 1.00 93.56 157 PHE A CA 1
ATOM 1254 C C . PHE A 1 157 ? 1.880 -6.302 10.004 1.00 93.56 157 PHE A C 1
ATOM 1256 O O . PHE A 1 157 ? 2.486 -6.960 10.846 1.00 93.56 157 PHE A O 1
ATOM 1263 N N . PHE A 1 158 ? 1.752 -6.718 8.744 1.00 93.50 158 PHE A N 1
ATOM 1264 C CA . PHE A 1 158 ? 2.244 -8.013 8.258 1.00 93.50 158 PHE A CA 1
ATOM 1265 C C . PHE A 1 158 ? 3.588 -7.907 7.533 1.00 93.50 158 PHE A C 1
ATOM 1267 O O . PHE A 1 158 ? 3.935 -8.753 6.711 1.00 93.50 158 PHE A O 1
ATOM 1274 N N . THR A 1 159 ? 4.341 -6.833 7.764 1.00 93.00 159 THR A N 1
ATOM 1275 C CA . THR A 1 159 ? 5.638 -6.629 7.117 1.00 93.00 159 THR A CA 1
ATOM 1276 C C . THR A 1 159 ? 6.595 -5.897 8.047 1.00 93.00 159 THR A C 1
ATOM 1278 O O . THR A 1 159 ? 6.258 -4.873 8.641 1.00 93.00 159 THR A O 1
ATOM 1281 N N . SER A 1 160 ? 7.820 -6.407 8.135 1.00 93.81 160 SER A N 1
ATOM 1282 C CA . SER A 1 160 ? 8.917 -5.775 8.857 1.00 93.81 160 SER A CA 1
ATOM 1283 C C . SER A 1 160 ? 9.975 -5.234 7.902 1.00 93.81 160 SER A C 1
ATOM 1285 O O . SER A 1 160 ? 10.170 -5.723 6.789 1.00 93.81 160 SER A O 1
ATOM 1287 N N . CYS A 1 161 ? 10.671 -4.195 8.347 1.00 95.12 161 CYS A N 1
ATOM 1288 C CA . CYS A 1 161 ? 11.801 -3.635 7.629 1.00 95.12 161 CYS A CA 1
ATOM 1289 C C . CYS A 1 161 ? 12.962 -4.638 7.626 1.00 95.12 161 CYS A C 1
ATOM 1291 O O . CYS A 1 161 ? 13.446 -5.034 8.686 1.00 95.12 161 CYS A O 1
ATOM 1293 N N . ARG A 1 162 ? 13.485 -4.997 6.452 1.00 96.12 162 ARG A N 1
ATOM 1294 C CA . ARG A 1 162 ? 14.662 -5.875 6.329 1.00 96.12 162 ARG A CA 1
ATOM 1295 C C . ARG A 1 162 ? 15.961 -5.229 6.810 1.00 96.12 162 ARG A C 1
ATOM 1297 O O . ARG A 1 162 ? 16.933 -5.943 7.033 1.00 96.12 162 ARG A O 1
ATOM 1304 N N . CYS A 1 163 ? 15.990 -3.907 6.984 1.00 93.62 163 CYS A N 1
ATOM 1305 C CA . CYS A 1 163 ? 17.168 -3.194 7.476 1.00 93.62 163 CYS A CA 1
ATOM 1306 C C . CYS A 1 163 ? 17.240 -3.124 9.009 1.00 93.62 163 CYS A C 1
ATOM 1308 O O . CYS A 1 163 ? 18.314 -3.358 9.555 1.00 93.62 163 CYS A O 1
ATOM 1310 N N . CYS A 1 164 ? 16.140 -2.798 9.701 1.00 94.44 164 CYS A N 1
ATOM 1311 C CA . CYS A 1 164 ? 16.131 -2.658 11.167 1.00 94.44 164 CYS A CA 1
ATOM 1312 C C . CYS A 1 164 ? 15.376 -3.768 11.912 1.00 94.44 164 CYS A C 1
ATOM 1314 O O . CYS A 1 164 ? 15.587 -3.935 13.105 1.00 94.44 164 CYS A O 1
ATOM 1316 N N . GLY A 1 165 ? 14.531 -4.545 11.230 1.00 93.00 165 GLY A N 1
ATOM 1317 C CA . GLY A 1 165 ? 13.694 -5.587 11.833 1.00 93.00 165 GLY A CA 1
ATOM 1318 C C . GLY A 1 165 ? 12.356 -5.092 12.390 1.00 93.00 165 GLY A C 1
ATOM 1319 O O . GLY A 1 165 ? 11.469 -5.910 12.624 1.00 93.00 165 GLY A O 1
ATOM 1320 N N . ASP A 1 166 ? 12.174 -3.779 12.547 1.00 91.69 166 ASP A N 1
ATOM 1321 C CA . ASP A 1 166 ? 10.957 -3.202 13.124 1.00 91.69 166 ASP A CA 1
ATOM 1322 C C . ASP A 1 166 ? 9.767 -3.221 12.153 1.00 91.69 166 ASP A C 1
ATOM 1324 O O . ASP A 1 166 ? 9.922 -3.275 10.927 1.00 91.69 166 ASP A O 1
ATOM 1328 N N . GLY A 1 167 ? 8.555 -3.112 12.706 1.00 91.19 167 GLY A N 1
ATOM 1329 C CA . GLY A 1 167 ? 7.336 -2.903 11.925 1.00 91.19 167 GLY A CA 1
ATOM 1330 C C . GLY A 1 167 ? 7.369 -1.579 11.156 1.00 91.19 167 GLY A C 1
ATOM 1331 O O . GLY A 1 167 ? 7.813 -0.549 11.669 1.00 91.19 167 GLY A O 1
ATOM 1332 N N . ILE A 1 168 ? 6.886 -1.592 9.914 1.00 93.44 168 ILE A N 1
ATOM 1333 C CA . ILE A 1 168 ? 6.949 -0.411 9.048 1.00 93.44 168 ILE A CA 1
ATOM 1334 C C . ILE A 1 168 ? 5.827 0.569 9.412 1.00 93.44 168 ILE A C 1
ATOM 1336 O O . ILE A 1 168 ? 4.642 0.225 9.355 1.00 93.44 168 ILE A O 1
ATOM 1340 N N . ARG A 1 169 ? 6.222 1.798 9.770 1.00 90.75 169 ARG A N 1
ATOM 1341 C CA . ARG A 1 169 ? 5.337 2.954 9.967 1.00 90.75 169 ARG A CA 1
ATOM 1342 C C . ARG A 1 169 ? 5.592 4.008 8.890 1.00 90.75 169 ARG A C 1
ATOM 1344 O O . ARG A 1 169 ? 6.750 4.304 8.585 1.00 90.75 169 ARG A O 1
ATOM 1351 N N . GLY A 1 170 ? 4.528 4.608 8.373 1.00 90.50 170 GLY A N 1
ATOM 1352 C CA . GLY A 1 170 ? 4.607 5.515 7.236 1.00 90.50 170 GLY A CA 1
ATOM 1353 C C . GLY A 1 170 ? 4.810 4.769 5.914 1.00 90.50 170 GLY A C 1
ATOM 1354 O O . GLY A 1 170 ? 4.432 3.602 5.818 1.00 90.50 170 GLY A O 1
ATOM 1355 N N . PRO A 1 171 ? 5.414 5.411 4.897 1.00 91.56 171 PRO A N 1
ATOM 1356 C CA . PRO A 1 171 ? 5.621 4.778 3.604 1.00 91.56 171 PRO A CA 1
ATOM 1357 C C . PRO A 1 171 ? 6.495 3.529 3.714 1.00 91.56 171 PRO A C 1
ATOM 1359 O O . PRO A 1 171 ? 7.584 3.543 4.304 1.00 91.56 171 PRO A O 1
ATOM 1362 N N . ARG A 1 172 ? 6.016 2.457 3.086 1.00 94.06 172 ARG A N 1
ATOM 1363 C CA . ARG A 1 172 ? 6.734 1.207 2.860 1.00 94.06 172 ARG A CA 1
ATOM 1364 C C . ARG A 1 172 ? 7.415 1.248 1.496 1.00 94.06 172 ARG A C 1
ATOM 1366 O O . ARG A 1 172 ? 6.778 1.519 0.483 1.00 94.06 172 ARG A O 1
ATOM 1373 N N . PHE A 1 173 ? 8.701 0.917 1.473 1.00 95.12 173 PHE A N 1
ATOM 1374 C CA . PHE A 1 173 ? 9.498 0.812 0.254 1.00 95.12 173 PHE A CA 1
ATOM 1375 C C . PHE A 1 173 ? 9.703 -0.664 -0.069 1.00 95.12 173 PHE A C 1
ATOM 1377 O O . PHE A 1 173 ? 10.535 -1.318 0.563 1.00 95.12 173 PHE A O 1
ATOM 1384 N N . ARG A 1 174 ? 8.956 -1.184 -1.045 1.00 96.69 174 ARG A N 1
ATOM 1385 C CA . ARG A 1 174 ? 9.052 -2.580 -1.493 1.00 96.69 174 ARG A CA 1
ATOM 1386 C C . ARG A 1 174 ? 9.979 -2.691 -2.697 1.00 96.69 174 ARG A C 1
ATOM 1388 O O . ARG A 1 174 ? 9.710 -2.083 -3.731 1.00 96.69 174 ARG A O 1
ATOM 1395 N N . CYS A 1 175 ? 11.049 -3.471 -2.591 1.00 96.44 175 CYS A N 1
ATOM 1396 C CA . CYS A 1 175 ? 11.966 -3.694 -3.708 1.00 96.44 175 CYS A CA 1
ATOM 1397 C C . CYS A 1 175 ? 11.294 -4.533 -4.796 1.00 96.44 175 CYS A C 1
ATOM 1399 O O . CYS A 1 175 ? 10.798 -5.613 -4.509 1.00 96.44 175 CYS A O 1
ATOM 1401 N N . LEU A 1 176 ? 11.327 -4.091 -6.053 1.00 95.38 176 LEU A N 1
ATOM 1402 C CA . LEU A 1 176 ? 10.738 -4.848 -7.161 1.00 95.38 176 LEU A CA 1
ATOM 1403 C C . LEU A 1 176 ? 11.534 -6.104 -7.516 1.00 95.38 176 LEU A C 1
ATOM 1405 O O . LEU A 1 176 ? 10.954 -7.067 -8.006 1.00 95.38 176 LEU A O 1
ATOM 1409 N N . HIS A 1 177 ? 12.847 -6.092 -7.290 1.00 94.00 177 HIS A N 1
ATOM 1410 C CA . HIS A 1 177 ? 13.779 -7.111 -7.786 1.00 94.00 177 HIS A CA 1
ATOM 1411 C C . HIS A 1 177 ? 14.155 -8.171 -6.748 1.00 94.00 177 HIS A C 1
ATOM 1413 O O . HIS A 1 177 ? 14.932 -9.082 -7.035 1.00 94.00 177 HIS A O 1
ATOM 1419 N N . CYS A 1 178 ? 13.596 -8.080 -5.546 1.00 93.94 178 CYS A N 1
ATOM 1420 C CA . CYS A 1 178 ? 13.741 -9.085 -4.503 1.00 93.94 178 CYS A CA 1
ATOM 1421 C C . CYS A 1 178 ? 12.380 -9.706 -4.202 1.00 93.94 178 CYS A C 1
ATOM 1423 O O . CYS A 1 178 ? 11.370 -9.025 -4.292 1.00 93.94 178 CYS A O 1
ATOM 1425 N N . GLU A 1 179 ? 12.373 -10.987 -3.837 1.00 92.75 179 GLU A N 1
ATOM 1426 C CA . GLU A 1 179 ? 11.147 -11.715 -3.490 1.00 92.75 179 GLU A CA 1
ATOM 1427 C C . GLU A 1 179 ? 10.504 -11.199 -2.196 1.00 92.75 179 GLU A C 1
ATOM 1429 O O . GLU A 1 179 ? 9.285 -11.194 -2.063 1.00 92.75 179 GLU A O 1
ATOM 1434 N N . ASP A 1 180 ? 11.335 -10.779 -1.239 1.00 92.38 180 ASP A N 1
ATOM 1435 C CA . ASP A 1 180 ? 10.894 -10.393 0.098 1.00 92.38 180 ASP A CA 1
ATOM 1436 C C . ASP A 1 180 ? 11.858 -9.361 0.704 1.00 92.38 180 ASP A C 1
ATOM 1438 O O . ASP A 1 180 ? 12.681 -9.648 1.584 1.00 92.38 180 ASP A O 1
ATOM 1442 N N . PHE A 1 181 ? 11.815 -8.141 0.162 1.00 96.38 181 PHE A N 1
ATOM 1443 C CA . PHE A 1 181 ? 12.580 -7.022 0.701 1.00 96.38 181 PHE A CA 1
ATOM 1444 C C . PHE A 1 181 ? 11.746 -5.748 0.796 1.00 96.38 181 PHE A C 1
ATOM 1446 O O . PHE A 1 181 ? 11.426 -5.108 -0.207 1.00 96.38 181 PHE A O 1
ATOM 1453 N N . ASP A 1 182 ? 11.494 -5.343 2.036 1.00 96.38 182 ASP A N 1
ATOM 1454 C CA . ASP A 1 182 ? 10.812 -4.109 2.387 1.00 96.38 182 ASP A CA 1
ATOM 1455 C C . ASP A 1 182 ? 11.662 -3.257 3.323 1.00 96.38 182 ASP A C 1
ATOM 1457 O O . ASP A 1 182 ? 12.382 -3.764 4.187 1.00 96.38 182 ASP A O 1
ATOM 1461 N N . CYS A 1 183 ? 11.558 -1.944 3.170 1.00 95.94 183 CYS A N 1
ATOM 1462 C CA . CYS A 1 183 ? 12.275 -0.973 3.976 1.00 95.94 183 CYS A CA 1
ATOM 1463 C C . CYS A 1 183 ? 11.309 0.080 4.527 1.00 95.94 183 CYS A C 1
ATOM 1465 O O . CYS A 1 183 ? 10.368 0.494 3.849 1.00 95.94 183 CYS A O 1
ATOM 1467 N N . CYS A 1 184 ? 11.539 0.516 5.765 1.00 93.75 184 CYS A N 1
ATOM 1468 C CA . CYS A 1 184 ? 10.826 1.644 6.355 1.00 93.75 184 CYS A CA 1
ATOM 1469 C C . CYS A 1 184 ? 11.461 2.978 5.944 1.00 93.75 184 CYS A C 1
ATOM 1471 O O . CYS A 1 184 ? 12.618 3.031 5.519 1.00 93.75 184 CYS A O 1
ATOM 1473 N N . ILE A 1 185 ? 10.728 4.071 6.151 1.00 90.12 185 ILE A N 1
ATOM 1474 C CA . ILE A 1 185 ? 11.198 5.432 5.868 1.00 90.12 185 ILE A CA 1
ATOM 1475 C C . ILE A 1 185 ? 12.489 5.815 6.609 1.00 90.12 185 ILE A C 1
ATOM 1477 O O . ILE A 1 185 ? 13.321 6.527 6.061 1.00 90.12 185 ILE A O 1
ATOM 1481 N N . ALA A 1 186 ? 12.708 5.309 7.827 1.00 89.94 186 ALA A N 1
ATOM 1482 C CA . ALA A 1 186 ? 13.921 5.601 8.595 1.00 89.94 186 ALA A CA 1
ATOM 1483 C C . ALA A 1 186 ? 15.178 4.945 7.997 1.00 89.94 186 ALA A C 1
ATOM 1485 O O . ALA A 1 186 ? 16.282 5.474 8.122 1.00 89.94 186 ALA A O 1
ATOM 1486 N N . CYS A 1 187 ? 15.018 3.796 7.337 1.00 92.31 187 CYS A N 1
ATOM 1487 C CA . CYS A 1 187 ? 16.116 3.067 6.708 1.00 92.31 187 CYS A CA 1
ATOM 1488 C C . CYS A 1 187 ? 16.279 3.395 5.216 1.00 92.31 187 CYS A C 1
ATOM 1490 O O . CYS A 1 187 ? 17.336 3.104 4.655 1.00 92.31 187 CYS A O 1
ATOM 1492 N N . GLU A 1 188 ? 15.278 4.021 4.588 1.00 91.75 188 GLU A N 1
ATOM 1493 C CA . GLU A 1 188 ? 15.226 4.279 3.144 1.00 91.75 188 GLU A CA 1
ATOM 1494 C C . GLU A 1 188 ? 16.464 5.029 2.635 1.00 91.75 188 GLU A C 1
ATOM 1496 O O . GLU A 1 188 ? 17.069 4.628 1.639 1.00 91.75 188 GLU A O 1
ATOM 1501 N N . ALA A 1 189 ? 16.920 6.050 3.365 1.00 85.94 189 ALA A N 1
ATOM 1502 C CA . ALA A 1 189 ? 18.093 6.834 2.983 1.00 85.94 189 ALA A CA 1
ATOM 1503 C C . ALA A 1 189 ? 19.383 5.991 2.897 1.00 85.94 189 ALA A C 1
ATOM 1505 O O . ALA A 1 189 ? 20.286 6.305 2.118 1.00 85.94 189 ALA A O 1
ATOM 1506 N N . SER A 1 190 ? 19.462 4.896 3.660 1.00 87.56 190 SER A N 1
ATOM 1507 C CA . SER A 1 190 ? 20.621 3.999 3.691 1.00 87.56 190 SER A CA 1
ATOM 1508 C C . SER A 1 190 ? 20.614 2.955 2.573 1.00 87.56 190 SER A C 1
ATOM 1510 O O . SER A 1 190 ? 21.654 2.337 2.339 1.00 87.56 190 SER A O 1
ATOM 1512 N N . LEU A 1 191 ? 19.502 2.777 1.845 1.00 88.50 191 LEU A N 1
ATOM 1513 C CA . LEU A 1 191 ? 19.367 1.749 0.802 1.00 88.50 191 LEU A CA 1
ATOM 1514 C C . LEU A 1 191 ? 20.436 1.857 -0.287 1.00 88.50 191 LEU A C 1
ATOM 1516 O O . LEU A 1 191 ? 20.915 0.838 -0.766 1.00 88.50 191 LEU A O 1
ATOM 1520 N N . ALA A 1 192 ? 20.886 3.075 -0.604 1.00 84.50 192 ALA A N 1
ATOM 1521 C CA . ALA A 1 192 ? 21.971 3.305 -1.562 1.00 84.50 192 ALA A CA 1
ATOM 1522 C C . ALA A 1 192 ? 23.307 2.642 -1.160 1.00 84.50 192 ALA A C 1
ATOM 1524 O O . ALA A 1 192 ? 24.189 2.470 -2.000 1.00 84.50 192 ALA A O 1
ATOM 1525 N N . LYS A 1 193 ? 23.480 2.313 0.127 1.00 85.88 193 LYS A N 1
ATOM 1526 C CA . LYS A 1 193 ? 24.680 1.673 0.688 1.00 85.88 193 LYS A CA 1
ATOM 1527 C C . LYS A 1 193 ? 24.432 0.229 1.112 1.00 85.88 193 LYS A C 1
ATOM 1529 O O . LYS A 1 193 ? 25.358 -0.575 1.086 1.00 85.88 193 LYS A O 1
ATOM 1534 N N . THR A 1 194 ? 23.220 -0.078 1.565 1.00 87.38 194 THR A N 1
ATOM 1535 C CA . THR A 1 194 ? 22.875 -1.365 2.187 1.00 87.38 194 THR A CA 1
ATOM 1536 C C . THR A 1 194 ? 22.148 -2.321 1.244 1.00 87.38 194 THR A C 1
ATOM 1538 O O . THR A 1 194 ? 21.983 -3.492 1.584 1.00 87.38 194 THR A O 1
ATOM 1541 N N . HIS A 1 195 ? 21.731 -1.852 0.068 1.00 90.81 195 HIS A N 1
ATOM 1542 C CA . HIS A 1 195 ? 21.036 -2.628 -0.951 1.00 90.81 195 HIS A CA 1
ATOM 1543 C C . HIS A 1 195 ? 21.621 -2.353 -2.346 1.00 90.81 195 HIS A C 1
ATOM 1545 O O . HIS A 1 195 ? 22.397 -1.414 -2.529 1.00 90.81 195 HIS A O 1
ATOM 1551 N N . ALA A 1 196 ? 21.285 -3.190 -3.330 1.00 90.00 196 ALA A N 1
ATOM 1552 C CA . ALA A 1 196 ? 21.739 -3.001 -4.706 1.00 90.00 196 ALA A CA 1
ATOM 1553 C C . ALA A 1 196 ? 21.215 -1.663 -5.260 1.00 90.00 196 ALA A C 1
ATOM 1555 O O . ALA A 1 196 ? 20.019 -1.382 -5.199 1.00 90.00 196 ALA A O 1
ATOM 1556 N N . ALA A 1 197 ? 22.119 -0.821 -5.764 1.00 85.38 197 ALA A N 1
ATOM 1557 C CA . ALA A 1 197 ? 21.819 0.566 -6.127 1.00 85.38 197 ALA A CA 1
ATOM 1558 C C . ALA A 1 197 ? 21.054 0.693 -7.456 1.00 85.38 197 ALA A C 1
ATOM 1560 O O . ALA A 1 197 ? 20.548 1.754 -7.791 1.00 85.38 197 ALA A O 1
ATOM 1561 N N . GLU A 1 198 ? 20.984 -0.370 -8.242 1.00 83.94 198 GLU A N 1
ATOM 1562 C CA . GLU A 1 198 ? 20.174 -0.471 -9.449 1.00 83.94 198 GLU A CA 1
ATOM 1563 C C . GLU A 1 198 ? 18.728 -0.896 -9.155 1.00 83.94 198 GLU A C 1
ATOM 1565 O O . GLU A 1 198 ? 17.867 -0.780 -10.030 1.00 83.94 198 GLU A O 1
ATOM 1570 N N . HIS A 1 199 ? 18.447 -1.379 -7.937 1.00 90.50 199 HIS A N 1
ATOM 1571 C CA . HIS A 1 199 ? 17.119 -1.851 -7.589 1.00 90.50 199 HIS A CA 1
ATOM 1572 C C . HIS A 1 199 ? 16.124 -0.704 -7.416 1.00 90.50 199 HIS A C 1
ATOM 1574 O O . HIS A 1 199 ? 16.399 0.347 -6.837 1.00 90.50 199 HIS A O 1
ATOM 1580 N N . VAL A 1 200 ? 14.919 -0.955 -7.910 1.00 93.06 200 VAL A N 1
ATOM 1581 C CA . VAL A 1 200 ? 13.801 -0.023 -7.915 1.00 93.06 200 VAL A CA 1
ATOM 1582 C C . VAL A 1 200 ? 12.852 -0.383 -6.787 1.00 93.06 200 VAL A C 1
ATOM 1584 O O . VAL A 1 200 ? 12.560 -1.562 -6.576 1.00 93.06 200 VAL A O 1
ATOM 1587 N N . PHE A 1 201 ? 12.339 0.631 -6.098 1.00 95.06 201 PHE A N 1
ATOM 1588 C CA . PHE A 1 201 ? 11.386 0.453 -5.013 1.00 95.06 201 PHE A CA 1
ATOM 1589 C C . PHE A 1 201 ? 10.018 1.024 -5.383 1.00 95.06 201 PHE A C 1
ATOM 1591 O O . PHE A 1 201 ? 9.909 2.150 -5.863 1.00 95.06 201 PHE A O 1
ATOM 1598 N N . GLN A 1 202 ? 8.970 0.247 -5.125 1.00 94.75 202 GLN A N 1
ATOM 1599 C CA . GLN A 1 202 ? 7.594 0.726 -5.100 1.00 94.75 202 GLN A CA 1
ATOM 1600 C C . GLN A 1 202 ? 7.334 1.429 -3.766 1.00 94.75 202 GLN A C 1
ATOM 1602 O O . GLN A 1 202 ? 7.613 0.872 -2.701 1.00 94.75 202 GLN A O 1
ATOM 1607 N N . LEU A 1 203 ? 6.773 2.637 -3.830 1.00 92.88 203 LEU A N 1
ATOM 1608 C CA . LEU A 1 203 ? 6.312 3.372 -2.658 1.00 92.88 203 LEU A CA 1
ATOM 1609 C C . LEU A 1 203 ? 4.870 2.972 -2.350 1.00 92.88 203 LEU A C 1
ATOM 1611 O O . LEU A 1 203 ? 3.967 3.204 -3.153 1.00 92.88 203 LEU A O 1
ATOM 1615 N N . VAL A 1 204 ? 4.659 2.382 -1.181 1.00 92.00 204 VAL A N 1
ATOM 1616 C CA . VAL A 1 204 ? 3.355 1.923 -0.704 1.00 92.00 204 VAL A CA 1
ATOM 1617 C C . VAL A 1 204 ? 2.981 2.766 0.515 1.00 92.00 204 VAL A C 1
ATOM 1619 O O . VAL A 1 204 ? 3.562 2.608 1.584 1.00 92.00 204 VAL A O 1
ATOM 1622 N N . PHE A 1 205 ? 2.047 3.703 0.339 1.00 88.62 205 PHE A N 1
ATOM 1623 C CA . PHE A 1 205 ? 1.605 4.628 1.398 1.00 88.62 205 PHE A CA 1
ATOM 1624 C C . PHE A 1 205 ? 0.392 4.131 2.180 1.00 88.62 205 PHE A C 1
ATOM 1626 O O . PHE A 1 205 ? 0.185 4.542 3.317 1.00 88.62 205 PHE A O 1
ATOM 1633 N N . GLU A 1 206 ? -0.411 3.268 1.562 1.00 87.00 206 GLU A N 1
ATOM 1634 C CA . GLU A 1 206 ? -1.600 2.668 2.159 1.00 87.00 206 GLU A CA 1
ATOM 1635 C C . GLU A 1 206 ? -1.347 1.165 2.352 1.00 87.00 206 GLU A C 1
ATOM 1637 O O . GLU A 1 206 ? -0.683 0.535 1.522 1.00 87.00 206 GLU A O 1
ATOM 1642 N N . PRO A 1 207 ? -1.819 0.559 3.450 1.00 87.62 207 PRO A N 1
ATOM 1643 C CA . PRO A 1 207 ? -1.615 -0.860 3.687 1.00 87.62 207 PRO A CA 1
ATOM 1644 C C . PRO A 1 207 ? -2.492 -1.682 2.735 1.00 87.62 207 PRO A C 1
ATOM 1646 O O . PRO A 1 207 ? -3.694 -1.466 2.647 1.00 87.62 207 PRO A O 1
ATOM 1649 N N . GLU A 1 208 ? -1.900 -2.665 2.057 1.00 86.62 208 GLU A N 1
ATOM 1650 C CA . GLU A 1 208 ? -2.639 -3.567 1.154 1.00 86.62 208 GLU A CA 1
ATOM 1651 C C . GLU A 1 208 ? -3.646 -4.451 1.895 1.00 86.62 208 GLU A C 1
ATOM 1653 O O . GLU A 1 208 ? -4.702 -4.773 1.363 1.00 86.62 208 GLU A O 1
ATOM 1658 N N . ASN A 1 209 ? -3.310 -4.825 3.133 1.00 86.88 209 ASN A N 1
ATOM 1659 C CA . ASN A 1 209 ? -4.136 -5.646 4.011 1.00 86.88 209 ASN A CA 1
ATOM 1660 C C . ASN A 1 209 ? -4.425 -4.860 5.300 1.00 86.88 209 ASN A C 1
ATOM 1662 O O . ASN A 1 209 ? -3.742 -5.069 6.309 1.00 86.88 209 ASN A O 1
ATOM 1666 N N . PRO A 1 210 ? -5.356 -3.889 5.266 1.00 89.56 210 PRO A N 1
ATOM 1667 C CA . PRO A 1 210 ? -5.720 -3.126 6.449 1.00 89.56 210 PRO A CA 1
ATOM 1668 C C . PRO A 1 210 ? -6.508 -4.005 7.433 1.00 89.56 210 PRO A C 1
ATOM 1670 O O . PRO A 1 210 ? -7.372 -4.781 7.035 1.00 89.56 210 PRO A O 1
ATOM 1673 N N . ILE A 1 211 ? -6.216 -3.868 8.728 1.00 92.38 211 ILE A N 1
ATOM 1674 C CA . ILE A 1 211 ? -6.882 -4.604 9.822 1.00 92.38 211 ILE A CA 1
ATOM 1675 C C . ILE A 1 211 ? -7.747 -3.666 10.664 1.00 92.38 211 ILE A C 1
ATOM 1677 O O . ILE A 1 211 ? -7.638 -3.599 11.883 1.00 92.38 211 ILE A O 1
ATOM 1681 N N . ASN A 1 212 ? -8.548 -2.853 9.991 1.00 93.50 212 ASN A N 1
ATOM 1682 C CA . ASN A 1 212 ? -9.314 -1.769 10.596 1.00 93.50 212 ASN A CA 1
ATOM 1683 C C . ASN A 1 212 ? -10.826 -1.937 10.446 1.00 93.50 212 ASN A C 1
ATOM 1685 O O . ASN A 1 212 ? -11.558 -1.087 10.933 1.00 93.50 212 ASN A O 1
ATOM 1689 N N . GLU A 1 213 ? -11.315 -2.992 9.800 1.00 92.25 213 GLU A N 1
ATOM 1690 C CA . GLU A 1 213 ? -12.746 -3.209 9.581 1.00 92.25 213 GLU A CA 1
ATOM 1691 C C . GLU A 1 213 ? -13.376 -3.999 10.733 1.00 92.25 213 GLU A C 1
ATOM 1693 O O . GLU A 1 213 ? -12.840 -5.030 11.120 1.00 92.25 213 GLU A O 1
ATOM 1698 N N . ASP A 1 214 ? -14.534 -3.552 11.226 1.00 87.50 214 ASP A N 1
ATOM 1699 C CA . ASP A 1 214 ? -15.344 -4.250 12.236 1.00 87.50 214 ASP A CA 1
ATOM 1700 C C . ASP A 1 214 ? -14.575 -4.687 13.499 1.00 87.50 214 ASP A C 1
ATOM 1702 O O . ASP A 1 214 ? -14.728 -5.800 14.003 1.00 87.50 214 ASP A O 1
ATOM 1706 N N . LEU A 1 215 ? -13.726 -3.794 14.009 1.00 88.81 215 LEU A N 1
ATOM 1707 C CA . LEU A 1 215 ? -12.991 -4.010 15.247 1.00 88.81 215 LEU A CA 1
ATOM 1708 C C . LEU A 1 215 ? -13.962 -4.118 16.441 1.00 88.81 215 LEU A C 1
ATOM 1710 O O . LEU A 1 215 ? -14.928 -3.347 16.513 1.00 88.81 215 LEU A O 1
ATOM 1714 N N . PRO A 1 216 ? -13.714 -5.037 17.393 1.00 82.69 216 PRO A N 1
ATOM 1715 C CA . PRO A 1 216 ? -14.555 -5.208 18.573 1.00 82.69 216 PRO A CA 1
ATOM 1716 C C . PRO A 1 216 ? -14.679 -3.961 19.448 1.00 82.69 216 PRO A C 1
ATOM 1718 O O . PRO A 1 216 ? -13.806 -3.091 19.499 1.00 82.69 216 PRO A O 1
ATOM 1721 N N . VAL A 1 217 ? -15.768 -3.906 20.215 1.00 81.69 217 VAL A N 1
ATOM 1722 C CA . VAL A 1 217 ? -15.957 -2.875 21.240 1.00 81.69 217 VAL A CA 1
ATOM 1723 C C . VAL A 1 217 ? -14.850 -2.976 22.289 1.00 81.69 217 VAL A C 1
ATOM 1725 O O . VAL A 1 217 ? -14.494 -4.058 22.751 1.00 81.69 217 VAL A O 1
ATOM 1728 N N . GLY A 1 218 ? -14.306 -1.827 22.681 1.00 80.94 218 GLY A N 1
ATOM 1729 C CA . GLY A 1 218 ? -13.214 -1.716 23.641 1.00 80.94 218 GLY A CA 1
ATOM 1730 C C . GLY A 1 218 ? -11.817 -1.862 23.038 1.00 80.94 218 GLY A C 1
ATOM 1731 O O . GLY A 1 218 ? -10.853 -1.573 23.748 1.00 80.94 218 GLY A O 1
ATOM 1732 N N . THR A 1 219 ? -11.683 -2.239 21.759 1.00 86.94 219 THR A N 1
ATOM 1733 C CA . THR A 1 219 ? -10.385 -2.257 21.070 1.00 86.94 219 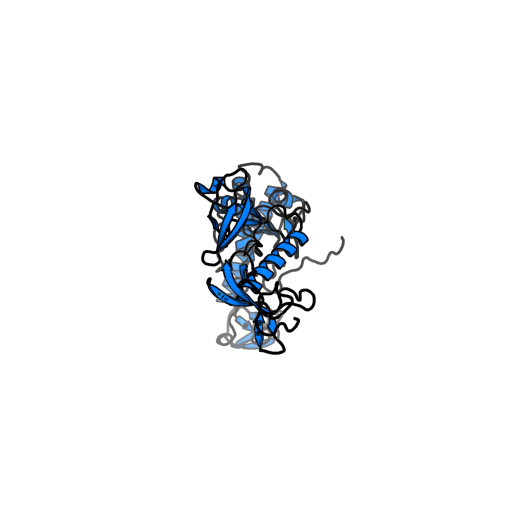THR A CA 1
ATOM 1734 C C . THR A 1 219 ? -9.762 -0.861 21.078 1.00 86.94 219 THR A C 1
ATOM 1736 O O . THR A 1 219 ? -10.426 0.130 20.767 1.00 86.94 219 THR A O 1
ATOM 1739 N N . GLU A 1 220 ? -8.481 -0.781 21.440 1.00 95.12 220 GLU A N 1
ATOM 1740 C CA . GLU A 1 220 ? -7.711 0.457 21.353 1.00 95.12 220 GLU A CA 1
ATOM 1741 C C . GLU A 1 220 ? -7.256 0.691 19.915 1.00 95.12 220 GLU A C 1
ATOM 1743 O O . GLU A 1 220 ? -6.672 -0.185 19.268 1.00 95.12 220 GLU A O 1
ATOM 1748 N N . VAL A 1 221 ? -7.521 1.888 19.408 1.00 95.81 221 VAL A N 1
ATOM 1749 C CA . VAL A 1 221 ? -7.233 2.273 18.032 1.00 95.81 221 VAL A CA 1
ATOM 1750 C C . VAL A 1 221 ? -6.539 3.623 17.972 1.00 95.81 221 VAL A C 1
ATOM 1752 O O . VAL A 1 221 ? -6.852 4.531 18.734 1.00 95.81 221 VAL A O 1
ATOM 1755 N N . GLU A 1 222 ? -5.590 3.755 17.057 1.00 95.44 222 GLU A N 1
ATOM 1756 C CA . GLU A 1 222 ? -4.902 4.999 16.735 1.00 95.44 222 GLU A CA 1
ATOM 1757 C C . GLU A 1 222 ? -5.603 5.660 15.544 1.00 95.44 222 GLU A C 1
ATOM 1759 O O . GLU A 1 222 ? -5.831 5.021 14.510 1.00 95.44 222 GLU A O 1
ATOM 1764 N N . VAL A 1 223 ? -5.944 6.940 15.686 1.00 93.38 223 VAL A N 1
ATOM 1765 C CA . VAL A 1 223 ? -6.500 7.753 14.599 1.00 93.38 223 VAL A CA 1
ATOM 1766 C C . VAL A 1 223 ? -5.361 8.334 13.764 1.00 93.38 223 VAL A C 1
ATOM 1768 O O . VAL A 1 223 ? -4.381 8.835 14.312 1.00 93.38 223 VAL A O 1
ATOM 1771 N N . PHE A 1 224 ? -5.474 8.295 12.438 1.00 92.06 224 PHE A N 1
ATOM 1772 C CA . PHE A 1 224 ? -4.447 8.815 11.532 1.00 92.06 224 PHE A CA 1
ATOM 1773 C C . PHE A 1 224 ? -5.038 9.333 10.213 1.00 92.06 224 PHE A C 1
ATOM 1775 O O . PHE A 1 224 ? -6.183 9.053 9.857 1.00 92.06 224 PHE A O 1
ATOM 1782 N N . GLY A 1 225 ? -4.240 10.088 9.455 1.00 88.19 225 GLY A N 1
ATOM 1783 C CA . GLY A 1 225 ? -4.575 10.490 8.087 1.00 88.19 225 GLY A CA 1
ATOM 1784 C C . GLY A 1 225 ? -5.751 11.462 7.925 1.00 88.19 225 GLY A C 1
ATOM 1785 O O . GLY A 1 225 ? -6.230 11.624 6.801 1.00 88.19 225 GLY A O 1
ATOM 1786 N N . LEU A 1 226 ? -6.250 12.078 9.003 1.00 87.44 226 LEU A N 1
ATOM 1787 C CA . LEU A 1 226 ? -7.288 13.113 8.942 1.00 87.44 226 LEU A CA 1
ATOM 1788 C C . LEU A 1 226 ? -6.701 14.462 8.509 1.00 87.44 226 LEU A C 1
ATOM 1790 O O . LEU A 1 226 ? -5.558 14.787 8.839 1.00 87.44 226 LEU A O 1
ATOM 1794 N N . ASP A 1 227 ? -7.500 15.265 7.811 1.00 84.31 227 ASP A N 1
ATOM 1795 C CA . ASP A 1 227 ? -7.151 16.601 7.335 1.00 84.31 227 ASP A CA 1
ATOM 1796 C C . ASP A 1 227 ? -7.987 17.706 8.015 1.00 84.31 227 ASP A C 1
ATOM 1798 O O . ASP A 1 227 ? -8.829 17.464 8.886 1.00 84.31 227 ASP A O 1
ATOM 1802 N N . GLY A 1 228 ? -7.692 18.964 7.672 1.00 84.25 228 GLY A N 1
ATOM 1803 C CA . GLY A 1 228 ? -8.423 20.128 8.174 1.00 84.25 228 GLY A CA 1
ATOM 1804 C C . GLY A 1 228 ? -8.408 20.253 9.701 1.00 84.25 228 GLY A C 1
ATOM 1805 O O . GLY A 1 228 ? -7.381 20.061 10.349 1.00 84.25 228 GLY A O 1
ATOM 1806 N N . SER A 1 229 ? -9.557 20.595 10.288 1.00 78.12 229 SER A N 1
ATOM 1807 C CA . SER A 1 229 ? -9.711 20.710 11.745 1.00 78.12 229 SER A CA 1
ATOM 1808 C C . SER A 1 229 ? -9.637 19.362 12.468 1.00 78.12 229 SER A C 1
ATOM 1810 O O . SER A 1 229 ? -9.282 19.325 13.645 1.00 78.12 229 SER A O 1
ATOM 1812 N N . ALA A 1 230 ? -9.939 18.258 11.777 1.00 82.56 230 ALA A N 1
ATOM 1813 C CA . ALA A 1 230 ? -9.913 16.912 12.341 1.00 82.56 230 ALA A CA 1
ATOM 1814 C C . ALA A 1 230 ? -8.487 16.344 12.457 1.00 82.56 230 ALA A C 1
ATOM 1816 O O . ALA A 1 230 ? -8.265 15.407 13.221 1.00 82.56 230 ALA A O 1
ATOM 1817 N N . ALA A 1 231 ? -7.501 16.950 11.781 1.00 85.56 231 ALA A N 1
ATOM 1818 C CA . ALA A 1 231 ? -6.091 16.564 11.862 1.00 85.56 231 ALA A CA 1
ATOM 1819 C C . ALA A 1 231 ? -5.519 16.593 13.294 1.00 85.56 231 ALA A C 1
ATOM 1821 O O . ALA A 1 231 ? -4.548 15.897 13.578 1.00 85.56 231 ALA A O 1
ATOM 1822 N N . ALA A 1 232 ? -6.133 17.356 14.208 1.00 86.31 232 ALA A N 1
ATOM 1823 C CA . ALA A 1 232 ? -5.767 17.383 15.625 1.00 86.31 232 ALA A CA 1
ATOM 1824 C C . ALA A 1 232 ? -5.978 16.035 16.346 1.00 86.31 232 ALA A C 1
ATOM 1826 O O . ALA A 1 232 ? -5.415 15.830 17.418 1.00 86.31 232 ALA A O 1
ATOM 1827 N N . LEU A 1 233 ? -6.776 15.128 15.771 1.00 87.75 233 LEU A N 1
ATOM 1828 C CA . LEU A 1 233 ? -6.994 13.780 16.298 1.00 87.75 233 LEU A CA 1
ATOM 1829 C C . LEU A 1 233 ? -5.928 12.776 15.833 1.00 87.75 233 LEU A C 1
ATOM 1831 O O . LEU A 1 233 ? -5.865 11.676 16.373 1.00 87.75 233 LEU A O 1
ATOM 1835 N N . ASN A 1 234 ? -5.087 13.119 14.851 1.00 90.44 234 ASN A N 1
ATOM 1836 C CA . ASN A 1 234 ? -4.051 12.206 14.366 1.00 90.44 234 ASN A CA 1
ATOM 1837 C C . ASN A 1 234 ? -3.034 11.887 15.477 1.00 90.44 234 ASN A C 1
ATOM 1839 O O . ASN A 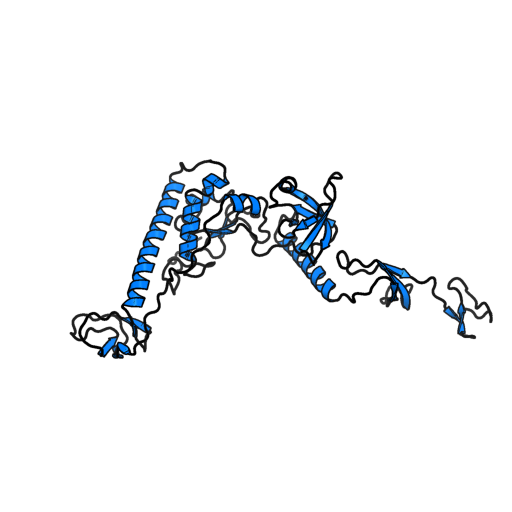1 234 ? -2.524 12.786 16.144 1.00 90.44 234 ASN A O 1
ATOM 1843 N N . GLY A 1 235 ? -2.722 10.603 15.654 1.00 89.75 235 GLY A N 1
ATOM 1844 C CA . GLY A 1 235 ? -1.858 10.074 16.712 1.00 89.75 235 GLY A CA 1
ATOM 1845 C C . GLY A 1 235 ? -2.563 9.858 18.056 1.00 89.75 235 GLY A C 1
ATOM 1846 O O . GLY A 1 235 ? -1.937 9.364 18.995 1.00 89.75 235 GLY A O 1
ATOM 1847 N N . VAL A 1 236 ? -3.850 10.204 18.180 1.00 93.00 236 VAL A N 1
ATOM 1848 C CA . VAL A 1 236 ? -4.622 9.931 19.399 1.00 93.00 236 VAL A CA 1
ATOM 1849 C C . VAL A 1 236 ? -5.025 8.460 19.433 1.00 93.00 236 VAL A C 1
ATOM 1851 O O . VAL A 1 236 ? -5.588 7.937 18.471 1.00 93.00 236 VAL A O 1
ATOM 1854 N N . VAL A 1 237 ? -4.766 7.809 20.570 1.00 95.88 237 VAL A N 1
ATOM 1855 C CA . VAL A 1 237 ? -5.269 6.466 20.875 1.00 95.88 237 VAL A CA 1
ATOM 1856 C C . VAL A 1 237 ? -6.614 6.589 21.589 1.00 95.88 237 VAL A C 1
ATOM 1858 O O . VAL A 1 237 ? -6.708 7.253 22.621 1.00 95.88 237 VAL A O 1
ATOM 1861 N N . ALA A 1 238 ? -7.644 5.961 21.033 1.00 93.56 238 ALA A N 1
ATOM 1862 C CA . ALA A 1 238 ? -9.026 5.985 21.502 1.00 93.56 238 ALA A CA 1
ATOM 1863 C C . ALA A 1 238 ? -9.578 4.558 21.635 1.00 93.56 238 ALA A C 1
ATOM 1865 O O . ALA A 1 238 ? -8.981 3.610 21.123 1.00 93.56 238 ALA A O 1
ATOM 1866 N N . LYS A 1 239 ? -10.722 4.390 22.305 1.00 90.00 239 LYS A N 1
ATOM 1867 C CA . LYS A 1 239 ? -11.403 3.086 22.402 1.00 90.00 239 LYS A CA 1
ATOM 1868 C C . LYS A 1 239 ? -12.591 3.009 21.459 1.00 90.00 239 LYS A C 1
ATOM 1870 O O . LYS A 1 239 ? -13.361 3.959 21.357 1.00 90.00 239 LYS A O 1
ATOM 1875 N N . VAL A 1 240 ? -12.774 1.868 20.805 1.00 84.38 240 VAL A N 1
ATOM 1876 C CA . VAL A 1 240 ? -13.954 1.616 19.969 1.00 84.38 240 VAL A CA 1
ATOM 1877 C C . VAL A 1 240 ? -15.197 1.506 20.852 1.00 84.38 240 VAL A C 1
ATOM 1879 O O . VAL A 1 240 ? -15.281 0.616 21.697 1.00 84.38 240 VAL A O 1
ATOM 1882 N N . LEU A 1 241 ? -16.183 2.380 20.644 1.00 74.44 241 LEU A N 1
ATOM 1883 C CA . LEU A 1 241 ? -17.506 2.257 21.265 1.00 74.44 241 LEU A CA 1
ATOM 1884 C C . LEU A 1 241 ? -18.439 1.394 20.419 1.00 74.44 241 LEU A C 1
ATOM 1886 O O . LEU A 1 241 ? -19.193 0.588 20.959 1.00 74.44 241 LEU A O 1
ATOM 1890 N N . ARG A 1 242 ? -18.402 1.576 19.096 1.00 75.25 242 ARG A N 1
ATOM 1891 C CA . ARG A 1 242 ? -19.129 0.756 18.115 1.00 75.25 242 ARG A CA 1
ATOM 1892 C C . ARG A 1 242 ? -18.612 0.999 16.700 1.00 75.25 242 ARG A C 1
ATOM 1894 O O . ARG A 1 242 ? -18.152 2.096 16.379 1.00 75.25 242 ARG A O 1
ATOM 1901 N N . TYR A 1 243 ? -18.787 -0.002 15.844 1.00 80.31 243 TYR A N 1
ATOM 1902 C CA . TYR A 1 243 ? -18.596 0.100 14.398 1.00 80.31 243 TYR A CA 1
ATOM 1903 C C . TYR A 1 243 ? -19.950 0.239 13.687 1.00 80.31 243 TYR A C 1
ATOM 1905 O O . TYR A 1 243 ? -20.883 -0.524 13.952 1.00 80.31 243 TYR A O 1
ATOM 1913 N N . LEU A 1 244 ? -20.064 1.214 12.786 1.00 73.69 244 LEU A N 1
ATOM 1914 C CA . LEU A 1 244 ? -21.237 1.480 11.956 1.00 73.69 244 LEU A CA 1
ATOM 1915 C C . LEU A 1 244 ? -20.967 0.957 10.529 1.00 73.69 244 LEU A C 1
ATOM 1917 O O . LEU A 1 244 ? -20.199 1.597 9.804 1.00 73.69 244 LEU A O 1
ATOM 1921 N N . PRO A 1 245 ? -21.596 -0.155 10.093 1.00 75.81 245 PRO A N 1
ATOM 1922 C CA . PRO A 1 245 ? -21.318 -0.748 8.781 1.00 75.81 245 PRO A CA 1
ATOM 1923 C C . PRO A 1 245 ? -21.772 0.114 7.596 1.00 75.81 245 PRO A C 1
ATOM 1925 O O . PRO A 1 245 ? -21.044 0.255 6.619 1.00 75.81 245 PRO A O 1
ATOM 1928 N N . GLU A 1 246 ? -22.955 0.730 7.683 1.00 75.25 246 GLU A N 1
ATOM 1929 C CA . GLU A 1 246 ? -23.557 1.477 6.564 1.00 75.25 246 GLU A CA 1
ATOM 1930 C C . GLU A 1 246 ? -23.161 2.968 6.479 1.00 75.25 246 GLU A C 1
ATOM 1932 O O . GLU A 1 246 ? -23.789 3.742 5.757 1.00 75.25 246 GLU A O 1
ATOM 1937 N N . PRO A 1 247 ? -22.110 3.398 7.202 1.00 79.06 247 PRO A N 1
ATOM 1938 C CA . PRO A 1 247 ? -21.170 4.370 6.625 1.00 79.06 247 PRO A CA 1
ATOM 1939 C C . PRO A 1 247 ? -19.682 3.967 6.703 1.00 79.06 247 PRO A C 1
ATOM 1941 O O . PRO A 1 247 ? -18.828 4.750 6.290 1.00 79.06 247 PRO A O 1
ATOM 1944 N N . ARG A 1 248 ? -19.348 2.778 7.227 1.00 86.38 248 ARG A N 1
ATOM 1945 C CA . ARG A 1 248 ? -17.973 2.325 7.535 1.00 86.38 248 ARG A CA 1
ATOM 1946 C C . ARG A 1 248 ? -17.215 3.296 8.443 1.00 86.38 248 ARG A C 1
ATOM 1948 O O . ARG A 1 248 ? -16.137 3.798 8.113 1.00 86.38 248 ARG A O 1
ATOM 1955 N N . MET A 1 249 ? -17.805 3.576 9.599 1.00 85.25 249 MET A N 1
ATOM 1956 C CA . MET A 1 249 ? -17.270 4.533 10.567 1.00 85.25 249 MET A CA 1
ATOM 1957 C C . MET A 1 249 ? -17.252 3.961 11.979 1.00 85.25 249 MET A C 1
ATOM 1959 O O . MET A 1 249 ?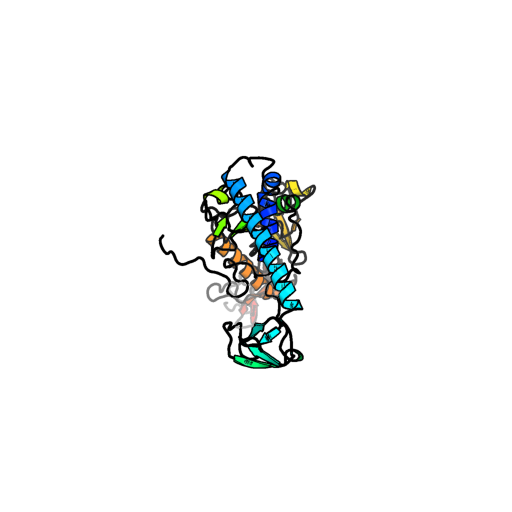 -18.067 3.112 12.330 1.00 85.25 249 MET A O 1
ATOM 1963 N N . TYR A 1 250 ? -16.356 4.486 12.802 1.00 82.94 250 TYR A N 1
ATOM 1964 C CA . TYR A 1 250 ? -16.265 4.197 14.221 1.00 82.94 250 TYR A CA 1
ATOM 1965 C C . TYR A 1 250 ? -16.777 5.355 15.056 1.00 82.94 250 TYR A C 1
ATOM 1967 O O . TYR A 1 250 ? -16.449 6.510 14.800 1.00 82.94 250 TYR A O 1
ATOM 1975 N N . ASP A 1 251 ? -17.540 5.009 16.082 1.00 79.69 251 ASP A N 1
ATOM 1976 C CA . ASP A 1 251 ? -17.786 5.856 17.242 1.00 79.69 251 ASP A CA 1
ATOM 1977 C C . ASP A 1 251 ? -16.669 5.561 18.249 1.00 79.69 251 ASP A C 1
ATOM 1979 O O . ASP A 1 251 ? -16.490 4.402 18.648 1.00 79.69 251 ASP A O 1
ATOM 1983 N N . LEU A 1 252 ? -15.862 6.568 18.577 1.00 83.25 252 LEU A N 1
ATOM 1984 C CA . LEU A 1 252 ? -14.669 6.407 19.407 1.00 83.25 252 LEU A CA 1
ATOM 1985 C C . LEU A 1 252 ? -14.830 7.134 20.737 1.00 83.25 252 LEU A C 1
ATOM 1987 O O . LEU A 1 252 ? -15.401 8.213 20.788 1.00 83.25 252 LEU A O 1
ATOM 1991 N N . ASP A 1 253 ? -14.272 6.580 21.806 1.00 84.06 253 ASP A N 1
ATOM 1992 C CA . ASP A 1 253 ? -14.134 7.252 23.097 1.00 84.06 253 ASP A CA 1
ATOM 1993 C C . ASP A 1 253 ? -12.726 7.837 23.213 1.00 84.06 253 ASP A C 1
ATOM 1995 O O . ASP A 1 253 ? -11.738 7.095 23.308 1.00 84.06 253 ASP A O 1
ATOM 1999 N N . LEU A 1 254 ? -12.620 9.168 23.150 1.00 82.94 254 LEU A N 1
ATOM 2000 C CA . LEU A 1 254 ? -11.339 9.855 23.292 1.00 82.94 254 LEU A CA 1
ATOM 2001 C C . LEU A 1 254 ? -10.876 9.847 24.757 1.00 82.94 254 LEU A C 1
ATOM 2003 O O . LEU A 1 254 ? -11.683 10.019 25.676 1.00 82.94 254 LEU A O 1
ATOM 2007 N N . PRO A 1 255 ? -9.562 9.734 25.006 1.00 85.44 255 PRO A N 1
ATOM 2008 C CA . PRO A 1 255 ? -9.029 9.732 26.360 1.00 85.44 255 PRO A CA 1
ATOM 2009 C C . PRO A 1 255 ? -9.288 11.069 27.075 1.00 85.44 255 PRO A C 1
ATOM 2011 O O . PRO A 1 255 ? -9.508 12.109 26.455 1.00 85.44 255 PRO A O 1
ATOM 2014 N N . PHE A 1 256 ? -9.239 11.041 28.411 1.00 80.00 256 PHE A N 1
ATOM 2015 C CA . PHE A 1 256 ? -9.368 12.220 29.284 1.00 80.00 256 PHE A CA 1
ATOM 2016 C C . PHE A 1 256 ? -10.672 13.025 29.118 1.00 80.00 256 PHE A C 1
ATOM 2018 O O . PHE A 1 256 ? -10.699 14.222 29.397 1.00 80.00 256 PHE A O 1
ATOM 2025 N N . GLY A 1 257 ? -11.762 12.379 28.688 1.00 71.19 257 GLY A N 1
ATOM 2026 C CA . GLY A 1 257 ? -13.045 13.053 28.465 1.00 71.19 257 GLY A CA 1
ATOM 2027 C C . GLY A 1 257 ? -13.051 13.937 27.216 1.00 71.19 257 GLY A C 1
ATOM 2028 O O . GLY A 1 257 ? -13.820 14.894 27.152 1.00 71.19 257 GLY A O 1
ATOM 2029 N N . GLY A 1 258 ? -12.200 13.626 26.231 1.00 68.50 258 GLY A N 1
ATOM 2030 C CA . GLY A 1 258 ? -12.050 14.382 24.984 1.00 68.50 258 GLY A CA 1
ATOM 2031 C C . GLY A 1 258 ? -13.266 14.351 24.048 1.00 68.50 258 GLY A C 1
ATOM 2032 O O . GLY A 1 258 ? -13.259 15.042 23.033 1.00 68.50 258 GLY A O 1
ATOM 2033 N N . GLY A 1 259 ? -14.310 13.589 24.386 1.00 73.62 259 GLY A N 1
ATOM 2034 C CA . GLY A 1 259 ? -15.552 13.480 23.621 1.00 73.62 259 GLY A CA 1
ATOM 2035 C C . GLY A 1 259 ? -15.624 12.225 22.751 1.00 73.62 259 GLY A C 1
ATOM 2036 O O . GLY A 1 259 ? -14.767 11.348 22.832 1.00 73.62 259 GLY A O 1
ATOM 2037 N N . GLN A 1 260 ? -16.677 12.153 21.932 1.00 79.56 260 GLN A N 1
ATOM 2038 C CA . GLN A 1 260 ? -17.009 10.988 21.107 1.00 79.56 260 GLN A CA 1
ATOM 2039 C C . GLN A 1 260 ? -17.066 11.358 19.618 1.00 79.56 260 GLN A C 1
ATOM 2041 O O . GLN A 1 260 ? -18.117 11.786 19.130 1.00 79.56 260 GLN A O 1
ATOM 2046 N N . PRO A 1 261 ? -15.935 11.308 18.891 1.00 82.12 261 PRO A N 1
ATOM 2047 C CA . PRO A 1 261 ? -15.917 11.581 17.468 1.00 82.12 261 PRO A CA 1
ATOM 2048 C C . PRO A 1 261 ? -16.369 10.365 16.660 1.00 82.12 261 PRO A C 1
ATOM 2050 O O . PRO A 1 261 ? -16.149 9.210 17.021 1.00 82.12 261 PRO A O 1
ATOM 2053 N N . LEU A 1 262 ? -16.922 10.670 15.491 1.00 82.94 262 LEU A N 1
ATOM 2054 C CA . LEU A 1 262 ? -17.195 9.710 14.438 1.00 82.94 262 LEU A CA 1
ATOM 2055 C C . LEU A 1 262 ? -16.049 9.746 13.415 1.00 82.94 262 LEU A C 1
ATOM 2057 O O . LEU A 1 262 ? -15.824 10.780 12.786 1.00 82.94 262 LEU A O 1
ATOM 2061 N N . VAL A 1 263 ? -15.325 8.636 13.250 1.00 89.81 263 VAL A N 1
ATOM 2062 C CA . VAL A 1 263 ? -14.105 8.560 12.422 1.00 89.81 263 VAL A CA 1
ATOM 2063 C C . VAL A 1 263 ? -14.240 7.472 11.344 1.00 89.81 263 VAL A C 1
ATOM 2065 O O . VAL A 1 263 ? -14.651 6.358 11.666 1.00 89.81 263 VAL A O 1
ATOM 2068 N N . PRO A 1 264 ? -13.908 7.741 10.066 1.00 92.75 264 PRO A N 1
ATOM 2069 C CA . PRO A 1 264 ? -13.938 6.728 9.009 1.00 92.75 264 PRO A CA 1
ATOM 2070 C C . PRO A 1 264 ? -12.985 5.564 9.274 1.00 92.75 264 PRO A C 1
ATOM 2072 O O . PRO A 1 264 ? -11.886 5.765 9.788 1.00 92.75 264 PRO A O 1
ATOM 2075 N N . VAL A 1 265 ? -13.353 4.360 8.829 1.00 92.69 265 VAL A N 1
ATOM 2076 C CA . VAL A 1 265 ? -12.499 3.169 8.960 1.00 92.69 265 VAL A CA 1
ATOM 2077 C C . VAL A 1 265 ? -11.098 3.374 8.377 1.00 92.69 265 VAL A C 1
ATOM 2079 O O . VAL A 1 265 ? -10.108 2.969 8.978 1.00 92.69 265 VAL A O 1
ATOM 2082 N N . THR A 1 266 ? -10.989 4.095 7.259 1.00 91.56 266 THR A N 1
ATOM 2083 C CA . THR A 1 266 ? -9.724 4.408 6.572 1.00 91.56 266 THR A CA 1
ATOM 2084 C C . THR A 1 266 ? -8.749 5.244 7.398 1.00 91.56 266 THR A C 1
ATOM 2086 O O . THR A 1 266 ? -7.591 5.365 7.017 1.00 91.56 266 THR A O 1
ATOM 2089 N N . ASN A 1 267 ? -9.214 5.828 8.501 1.00 92.44 267 ASN A N 1
ATOM 2090 C CA . ASN A 1 267 ? -8.473 6.739 9.368 1.00 92.44 267 ASN A CA 1
ATOM 2091 C C . ASN A 1 267 ? -8.261 6.165 10.775 1.00 92.44 267 ASN A C 1
ATOM 2093 O O . ASN A 1 267 ? -7.913 6.896 11.700 1.00 92.44 267 ASN A O 1
ATOM 2097 N N . VAL A 1 268 ? -8.505 4.866 10.942 1.00 93.81 268 VAL A N 1
ATOM 2098 C CA . VAL A 1 268 ? -8.396 4.139 12.206 1.00 93.81 268 VAL A CA 1
ATOM 2099 C C . VAL A 1 268 ? -7.564 2.885 11.974 1.00 93.81 268 VAL A C 1
ATOM 2101 O O . VAL A 1 268 ? -7.695 2.223 10.945 1.00 93.81 268 VAL A O 1
ATOM 2104 N N . GLN A 1 269 ? -6.692 2.553 12.918 1.00 95.19 269 GLN A N 1
ATOM 2105 C CA . GLN A 1 269 ? -5.931 1.302 12.925 1.00 95.19 269 GLN A CA 1
ATOM 2106 C C . GLN A 1 269 ? -5.742 0.801 14.363 1.00 95.19 269 GLN A C 1
ATOM 2108 O O . GLN A 1 269 ? -5.718 1.620 15.279 1.00 95.19 269 GLN A O 1
ATOM 2113 N N . PRO A 1 270 ? -5.552 -0.507 14.594 1.00 95.31 270 PRO A N 1
ATOM 2114 C CA . PRO A 1 270 ? -5.268 -1.029 15.929 1.00 95.31 270 PRO A CA 1
ATOM 2115 C C . PRO A 1 270 ? -4.016 -0.407 16.570 1.00 95.31 270 PRO A C 1
ATOM 2117 O O . PRO A 1 270 ? -2.933 -0.363 15.967 1.00 95.31 270 PRO A O 1
ATOM 2120 N N . ALA A 1 271 ? -4.162 0.056 17.812 1.00 94.31 271 ALA A N 1
ATOM 2121 C CA . ALA A 1 271 ? -3.073 0.582 18.628 1.00 94.31 271 ALA A CA 1
ATOM 2122 C C . ALA A 1 271 ? -2.372 -0.544 19.410 1.00 94.31 271 ALA A C 1
ATOM 2124 O O . ALA A 1 271 ? -2.929 -1.618 19.612 1.00 94.31 271 ALA A O 1
ATOM 2125 N N . GLY A 1 272 ? -1.119 -0.319 19.823 1.00 87.56 272 GLY A N 1
ATOM 2126 C CA . GLY A 1 272 ? -0.379 -1.259 20.685 1.00 87.56 272 GLY A CA 1
ATOM 2127 C C . GLY A 1 272 ? -0.024 -2.618 20.058 1.00 87.56 272 GLY A C 1
ATOM 2128 O O . GLY A 1 272 ? 0.421 -3.523 20.754 1.00 87.56 272 GLY A O 1
ATOM 2129 N N . VAL A 1 273 ? -0.226 -2.792 18.750 1.00 89.38 273 VAL A N 1
ATOM 2130 C CA . VAL A 1 273 ? 0.068 -4.058 18.061 1.00 89.38 273 VAL A CA 1
ATOM 2131 C C . VAL A 1 273 ? 1.521 -4.090 17.608 1.00 89.38 273 VAL A C 1
ATOM 2133 O O . VAL A 1 273 ? 1.852 -3.446 16.619 1.00 89.38 273 VAL A O 1
ATOM 2136 N N . ASP A 1 274 ? 2.388 -4.843 18.273 1.00 85.38 274 ASP A N 1
ATOM 2137 C CA . ASP A 1 274 ? 3.835 -4.800 17.991 1.00 85.38 274 ASP A CA 1
ATOM 2138 C C . ASP A 1 274 ? 4.365 -5.997 17.187 1.00 85.38 274 ASP A C 1
ATOM 2140 O O . ASP A 1 274 ? 5.546 -6.052 16.851 1.00 85.38 274 ASP A O 1
ATOM 2144 N N . SER A 1 275 ? 3.502 -6.953 16.833 1.00 88.69 275 SER A N 1
ATOM 2145 C CA . SER A 1 275 ? 3.883 -8.140 16.062 1.00 88.69 275 SER A CA 1
ATOM 2146 C C . SER A 1 275 ? 2.833 -8.527 15.024 1.00 88.69 275 SER A C 1
ATOM 2148 O O . SER A 1 275 ? 1.653 -8.201 15.159 1.00 88.69 275 SER A O 1
ATOM 2150 N N . CYS A 1 276 ? 3.259 -9.283 14.008 1.00 89.56 276 CYS A N 1
ATOM 2151 C CA . CYS A 1 276 ? 2.350 -9.862 13.020 1.00 89.56 276 CYS A CA 1
ATOM 2152 C C . CYS A 1 276 ? 1.369 -10.868 13.642 1.00 89.56 276 CYS A C 1
ATOM 2154 O O . CYS A 1 276 ? 0.257 -11.005 13.151 1.00 89.56 276 CYS A O 1
ATOM 2156 N N . HIS A 1 277 ? 1.755 -11.541 14.731 1.00 90.38 277 HIS A N 1
ATOM 2157 C CA . HIS A 1 277 ? 0.884 -12.482 15.430 1.00 90.38 277 HIS A CA 1
ATOM 2158 C C . HIS A 1 277 ? -0.267 -11.762 16.138 1.00 90.38 277 HIS A C 1
ATOM 2160 O O . HIS A 1 277 ? -1.420 -12.100 15.909 1.00 90.38 277 HIS A O 1
ATOM 2166 N N . ALA A 1 278 ? 0.028 -10.699 16.892 1.00 91.31 278 ALA A N 1
ATOM 2167 C CA . ALA A 1 278 ? -1.009 -9.875 17.516 1.00 91.31 278 ALA A CA 1
ATOM 2168 C C . ALA A 1 278 ? -1.933 -9.223 16.467 1.00 91.31 278 ALA A C 1
ATOM 2170 O O . ALA A 1 278 ? -3.141 -9.117 16.659 1.00 91.31 278 ALA A O 1
ATOM 2171 N N . ALA A 1 279 ? -1.374 -8.817 15.322 1.00 92.06 279 ALA A N 1
ATOM 2172 C CA . ALA A 1 279 ? -2.158 -8.315 14.197 1.00 92.06 279 ALA A CA 1
ATOM 2173 C C . ALA A 1 279 ? -3.092 -9.383 13.605 1.00 92.06 279 ALA A C 1
ATOM 2175 O O . ALA A 1 279 ? -4.230 -9.077 13.253 1.00 92.06 279 ALA A O 1
ATOM 2176 N N . GLN A 1 280 ? -2.612 -10.625 13.510 1.00 93.19 280 GLN A N 1
ATOM 2177 C CA . GLN A 1 280 ? -3.385 -11.764 13.027 1.00 93.19 280 GLN A CA 1
ATOM 2178 C C . GLN A 1 280 ? -4.555 -12.085 13.965 1.00 93.19 280 GLN A C 1
ATOM 2180 O O . GLN A 1 280 ? -5.666 -12.267 13.480 1.00 93.19 280 GLN A O 1
ATOM 2185 N N . GLU A 1 281 ? -4.345 -12.078 15.284 1.00 92.19 281 GLU A N 1
ATOM 2186 C CA . GLU A 1 281 ? -5.416 -12.305 16.269 1.00 92.19 281 GLU A CA 1
ATOM 2187 C C . GLU A 1 281 ? -6.538 -11.262 16.147 1.00 92.19 281 GLU A C 1
ATOM 2189 O O . GLU A 1 281 ? -7.720 -11.607 16.151 1.00 92.19 281 GLU A O 1
ATOM 2194 N N . ILE A 1 282 ? -6.180 -9.983 15.977 1.00 90.94 282 ILE A N 1
ATOM 2195 C CA . ILE A 1 282 ? -7.162 -8.906 15.777 1.00 90.94 282 ILE A CA 1
ATOM 2196 C C . ILE A 1 282 ? -7.927 -9.095 14.464 1.00 90.94 282 ILE A C 1
ATOM 2198 O O . ILE A 1 282 ? -9.145 -8.916 14.438 1.00 90.94 282 ILE A O 1
ATOM 2202 N N . LEU A 1 283 ? -7.235 -9.466 13.383 1.00 93.12 283 LEU A N 1
ATOM 2203 C CA . LEU A 1 283 ? -7.867 -9.732 12.091 1.00 93.12 283 LEU A CA 1
ATOM 2204 C C . LEU A 1 283 ? -8.845 -10.911 12.175 1.00 93.12 283 LEU A C 1
ATOM 2206 O O . LEU A 1 283 ? -9.965 -10.809 11.682 1.00 93.12 283 LEU A O 1
ATOM 2210 N N . GLU A 1 284 ? -8.447 -12.014 12.805 1.00 91.69 284 GLU A N 1
ATOM 2211 C CA . GLU A 1 284 ? -9.304 -13.189 12.991 1.00 91.69 284 GLU A CA 1
ATOM 2212 C C . GLU A 1 284 ? -10.550 -12.851 13.810 1.00 91.69 284 GLU A C 1
ATOM 2214 O O . GLU A 1 284 ? -11.658 -13.237 13.434 1.00 91.69 284 GLU A O 1
ATOM 2219 N N . LEU A 1 285 ? -10.391 -12.064 14.875 1.00 86.88 285 LEU A N 1
ATOM 2220 C CA . LEU A 1 285 ? -11.504 -11.617 15.705 1.00 86.88 285 LEU A CA 1
ATOM 2221 C C . LEU A 1 285 ? -12.470 -10.703 14.935 1.00 86.88 285 LEU A C 1
ATOM 2223 O O . LEU A 1 285 ? -13.685 -10.888 15.012 1.00 86.88 285 LEU A O 1
ATOM 2227 N N . ALA A 1 286 ? -11.945 -9.765 14.145 1.00 88.06 286 ALA A N 1
ATOM 2228 C CA . ALA A 1 286 ? -12.749 -8.899 13.286 1.00 88.06 286 ALA A CA 1
ATOM 2229 C C . ALA A 1 286 ? -13.515 -9.695 12.213 1.00 88.06 286 ALA A C 1
ATOM 2231 O O . ALA A 1 286 ? -14.700 -9.456 11.983 1.00 88.06 286 ALA A O 1
ATOM 2232 N N . LEU A 1 287 ? -12.873 -10.680 11.577 1.00 89.75 287 LEU A N 1
ATOM 2233 C CA . LEU A 1 287 ? -13.525 -11.552 10.595 1.00 89.75 287 LEU A CA 1
ATOM 2234 C C . LEU A 1 287 ? -14.621 -12.414 11.234 1.00 89.75 287 LEU A C 1
ATOM 2236 O O . LEU A 1 287 ? -15.705 -12.536 10.662 1.00 89.75 287 LEU A O 1
ATOM 2240 N N . ALA A 1 288 ? -14.374 -12.959 12.428 1.00 83.38 288 ALA A N 1
ATOM 2241 C CA . ALA A 1 288 ? -15.376 -13.708 13.181 1.00 83.38 288 ALA A CA 1
ATOM 2242 C C . ALA A 1 288 ? -16.592 -12.833 13.528 1.00 83.38 288 ALA A C 1
ATOM 2244 O O . ALA A 1 288 ? -17.731 -13.277 13.380 1.00 83.38 288 ALA A O 1
ATOM 2245 N N . GLN A 1 289 ? -16.371 -11.574 13.917 1.00 77.69 289 GLN A N 1
ATOM 2246 C CA . GLN A 1 289 ? -17.444 -10.612 14.180 1.00 77.69 289 GLN A CA 1
ATOM 2247 C C . GLN A 1 289 ? -18.276 -10.325 12.918 1.00 77.69 289 GLN A C 1
ATOM 2249 O O . GLN A 1 289 ? -19.509 -10.372 12.966 1.00 77.69 289 GLN A O 1
ATOM 2254 N N . GLN A 1 290 ? -17.626 -10.126 11.769 1.00 83.00 290 GLN A N 1
ATOM 2255 C CA . GLN A 1 290 ? -18.307 -9.921 10.484 1.00 83.00 290 GLN A CA 1
ATOM 2256 C C . GLN A 1 290 ? -19.136 -11.137 10.067 1.00 83.00 290 GLN A C 1
ATOM 2258 O O . GLN A 1 290 ? -20.258 -10.993 9.575 1.00 83.00 290 GLN A O 1
ATOM 2263 N N . GLU A 1 291 ? -18.593 -12.342 10.241 1.00 82.38 291 GLU A N 1
ATOM 2264 C CA . GLU A 1 291 ? -19.303 -13.581 9.945 1.00 82.38 291 GLU A CA 1
ATOM 2265 C C . GLU A 1 291 ? -20.505 -13.756 10.879 1.00 82.38 291 GLU A C 1
ATOM 2267 O O . GLU A 1 291 ? -21.609 -14.041 10.412 1.00 82.38 291 GLU A O 1
ATOM 2272 N N . ALA A 1 292 ? -20.348 -13.474 12.171 1.00 72.06 292 ALA A N 1
ATOM 2273 C CA . ALA A 1 292 ? -21.434 -13.589 13.133 1.00 72.06 292 ALA A CA 1
ATOM 2274 C C . ALA A 1 292 ? -22.582 -12.589 12.878 1.00 72.06 292 ALA A C 1
ATOM 2276 O O . ALA A 1 292 ? -23.751 -12.939 13.068 1.00 72.06 292 ALA A O 1
ATOM 2277 N N . ARG A 1 293 ? -22.294 -11.391 12.346 1.00 68.88 293 ARG A N 1
ATOM 2278 C CA . ARG A 1 293 ? -23.327 -10.456 11.852 1.00 68.88 293 ARG A CA 1
ATOM 2279 C C . ARG A 1 293 ? -24.134 -11.026 10.683 1.00 68.88 293 ARG A C 1
ATOM 2281 O O . ARG A 1 293 ? -25.301 -10.686 10.548 1.00 68.88 293 ARG A O 1
ATOM 2288 N N . ARG A 1 294 ? -23.564 -11.900 9.842 1.00 69.88 294 ARG A N 1
ATOM 2289 C CA . ARG A 1 294 ? -24.311 -12.547 8.738 1.00 69.88 294 ARG A CA 1
ATOM 2290 C C . ARG A 1 294 ? -25.307 -13.592 9.231 1.00 69.88 294 ARG A C 1
ATOM 2292 O O . ARG A 1 294 ? -26.273 -13.877 8.532 1.00 69.88 294 ARG A O 1
ATOM 2299 N N . PHE A 1 295 ? -25.073 -14.156 10.414 1.00 63.91 295 PHE A N 1
ATOM 2300 C CA . PHE A 1 295 ? -25.980 -15.102 11.069 1.00 63.91 295 PHE A CA 1
ATOM 2301 C C . PHE A 1 295 ? -27.027 -14.414 11.956 1.00 63.91 295 PHE A C 1
ATOM 2303 O O . PHE A 1 295 ? -27.784 -15.093 12.650 1.00 63.91 295 PHE A O 1
ATOM 2310 N N . HIS A 1 296 ? -27.090 -13.078 11.942 1.00 62.16 296 HIS A N 1
ATOM 2311 C CA . HIS A 1 296 ? -28.125 -12.338 12.647 1.00 62.16 296 HIS A CA 1
ATOM 2312 C C . HIS A 1 296 ? -29.524 -12.739 12.197 1.00 62.16 296 HIS A C 1
ATOM 2314 O O . HIS A 1 296 ? -29.845 -12.770 11.013 1.00 62.16 296 HIS A O 1
ATOM 2320 N N . LEU A 1 297 ? -30.379 -12.990 13.185 1.00 63.78 297 LEU A N 1
ATOM 2321 C CA . LEU A 1 297 ? -31.802 -13.239 12.985 1.00 63.78 297 LEU A CA 1
ATOM 2322 C C . LEU A 1 297 ? -32.614 -11.929 12.896 1.00 63.78 297 LEU A C 1
ATOM 2324 O O . LEU A 1 297 ? -33.837 -12.003 12.798 1.00 63.78 297 LEU A O 1
ATOM 2328 N N . ASP A 1 298 ? -31.954 -10.761 12.984 1.00 65.50 298 ASP A N 1
ATOM 2329 C CA . ASP A 1 298 ? -32.544 -9.408 12.990 1.00 65.50 298 ASP A CA 1
ATOM 2330 C C . ASP A 1 298 ? -33.806 -9.303 13.855 1.00 65.50 298 ASP A C 1
ATOM 2332 O O . ASP A 1 298 ? -34.832 -8.726 13.486 1.00 65.50 298 ASP A O 1
ATOM 2336 N N . LEU A 1 299 ? -33.746 -9.910 15.040 1.00 71.75 299 LEU A N 1
ATOM 2337 C CA . LEU A 1 299 ? -34.875 -9.927 15.950 1.00 71.75 299 LEU A CA 1
ATOM 2338 C C . LEU A 1 299 ? -35.015 -8.549 16.609 1.00 71.75 299 LEU A C 1
ATOM 2340 O O . LEU A 1 299 ? -34.227 -8.163 17.470 1.00 71.75 299 LEU A O 1
ATOM 2344 N N . GLU A 1 300 ? -36.031 -7.813 16.165 1.00 71.81 300 GLU A N 1
ATOM 2345 C CA . GLU A 1 300 ? -36.390 -6.480 16.654 1.00 71.81 300 GLU A CA 1
ATOM 2346 C C . GLU A 1 300 ? -36.650 -6.454 18.173 1.00 71.81 300 GLU A C 1
ATOM 2348 O O . GLU A 1 300 ? -37.057 -7.451 18.780 1.00 71.81 300 GLU A O 1
ATOM 2353 N N . GLU A 1 301 ? -36.481 -5.280 18.788 1.00 81.12 301 GLU A N 1
ATOM 2354 C CA . GLU A 1 301 ? -36.893 -5.048 20.175 1.00 81.12 301 GLU A CA 1
ATOM 2355 C C . GLU A 1 301 ? -38.371 -5.436 20.367 1.00 81.12 301 GLU A C 1
ATOM 2357 O O . GLU A 1 301 ? -39.239 -5.145 19.542 1.00 81.12 301 GLU A O 1
ATOM 2362 N N . GLY A 1 302 ? -38.659 -6.157 21.448 1.00 76.62 302 GLY A N 1
ATOM 2363 C CA . GLY A 1 302 ? -39.979 -6.708 21.743 1.00 76.62 302 GLY A CA 1
ATOM 2364 C C . GLY A 1 302 ? -40.275 -8.062 21.090 1.00 76.62 302 GLY A C 1
ATOM 2365 O O . GLY A 1 302 ? -41.297 -8.674 21.418 1.00 76.62 302 GLY A O 1
ATOM 2366 N N . ARG A 1 303 ? -39.408 -8.595 20.215 1.00 83.50 303 ARG A N 1
ATOM 2367 C CA . ARG A 1 303 ? -39.585 -9.954 19.678 1.00 83.50 303 ARG A CA 1
ATOM 2368 C C . ARG A 1 303 ? -39.479 -10.991 20.787 1.00 83.50 303 ARG A C 1
ATOM 2370 O O . ARG A 1 303 ? -38.540 -10.980 21.582 1.00 83.50 303 ARG A O 1
ATOM 2377 N N . ARG A 1 304 ? -40.457 -11.903 20.817 1.00 79.56 304 ARG A N 1
ATOM 2378 C CA . ARG A 1 304 ? -40.484 -13.022 21.763 1.00 79.56 304 ARG A CA 1
ATOM 2379 C C . ARG A 1 304 ? -39.529 -14.114 21.310 1.00 79.56 304 ARG A C 1
ATOM 2381 O O . ARG A 1 304 ? -39.573 -14.541 20.157 1.00 79.56 304 ARG A O 1
ATOM 2388 N N . VAL A 1 305 ? -38.717 -14.583 22.243 1.00 77.50 305 VAL A N 1
ATOM 2389 C CA . VAL A 1 305 ? -37.711 -15.625 22.047 1.00 77.50 305 VAL A CA 1
ATOM 2390 C C . VAL A 1 305 ? -37.842 -16.684 23.138 1.00 77.50 305 VAL A C 1
ATOM 2392 O O . VAL A 1 305 ? -38.271 -16.395 24.256 1.00 77.50 305 VAL A O 1
ATOM 2395 N N . GLN A 1 306 ? -37.484 -17.924 22.809 1.00 75.69 306 GLN A N 1
ATOM 2396 C CA . GLN A 1 306 ? -37.371 -19.020 23.768 1.00 75.69 306 GLN A CA 1
ATOM 2397 C C . GLN A 1 306 ? -35.894 -19.353 23.953 1.00 75.69 306 GLN A C 1
ATOM 2399 O O . GLN A 1 306 ? -35.201 -19.648 22.982 1.00 75.69 306 GLN A O 1
ATOM 2404 N N . ILE A 1 307 ? -35.426 -19.339 25.198 1.00 70.81 307 ILE A N 1
ATOM 2405 C CA . ILE A 1 307 ? -34.047 -19.697 25.528 1.00 70.81 307 ILE A CA 1
ATOM 2406 C C . ILE A 1 307 ? -33.910 -21.215 25.468 1.00 70.81 307 ILE A C 1
ATOM 2408 O O . ILE A 1 307 ? -34.582 -21.939 26.203 1.00 70.81 307 ILE A O 1
ATOM 2412 N N . VAL A 1 308 ? -33.028 -21.711 24.606 1.00 62.91 308 VAL A N 1
ATOM 2413 C CA . VAL A 1 308 ? -32.650 -23.126 24.552 1.00 62.91 308 VAL A CA 1
ATOM 2414 C C . VAL A 1 308 ? -31.333 -23.255 25.314 1.00 62.91 308 VAL A C 1
ATOM 2416 O O . VAL A 1 308 ? -30.299 -22.816 24.829 1.00 62.91 308 VAL A O 1
ATOM 2419 N N . GLY A 1 309 ? -31.388 -23.762 26.548 1.00 54.88 309 GLY A N 1
ATOM 2420 C CA . GLY A 1 309 ? -30.191 -23.933 27.379 1.00 54.88 309 GLY A CA 1
ATOM 2421 C C . GLY A 1 309 ? -29.324 -25.098 26.900 1.00 54.88 309 GLY A C 1
ATOM 2422 O O . GLY A 1 309 ? -29.841 -26.041 26.294 1.00 54.88 309 GLY A O 1
ATOM 2423 N N . ASP A 1 310 ? -28.024 -25.051 27.198 1.00 53.62 310 ASP A N 1
ATOM 2424 C CA . ASP A 1 310 ? -27.136 -26.206 27.047 1.00 53.62 310 ASP A CA 1
ATOM 2425 C C . ASP A 1 310 ? -27.245 -27.162 28.256 1.00 53.62 310 ASP A C 1
ATOM 2427 O O . ASP A 1 310 ? -27.931 -26.883 29.244 1.00 53.62 310 ASP A O 1
ATOM 2431 N N . HIS A 1 311 ? -26.584 -28.321 28.180 1.00 49.50 311 HIS A N 1
ATOM 2432 C CA . HIS A 1 311 ? -26.658 -29.381 29.194 1.00 49.50 311 HIS A CA 1
ATOM 2433 C C . HIS A 1 311 ? -26.169 -28.989 30.605 1.00 49.50 311 HIS A C 1
ATOM 2435 O O . HIS A 1 311 ? -26.380 -29.767 31.538 1.00 49.50 311 HIS A O 1
ATOM 2441 N N . SER A 1 312 ? -25.531 -27.830 30.780 1.00 46.44 312 SER A N 1
ATOM 2442 C CA . SER A 1 312 ? -24.962 -27.376 32.051 1.00 46.44 312 SER A CA 1
ATOM 2443 C C . SER A 1 312 ? -25.858 -26.400 32.824 1.00 46.44 312 SER A C 1
ATOM 2445 O O . SER A 1 312 ? -25.792 -26.391 34.053 1.00 46.44 312 SER A O 1
ATOM 2447 N N . ASP A 1 313 ? -26.760 -25.671 32.150 1.00 48.25 313 ASP A N 1
ATOM 2448 C CA . ASP A 1 313 ? -27.543 -24.585 32.763 1.00 48.25 313 ASP A CA 1
ATOM 2449 C C . ASP A 1 313 ? -29.068 -24.803 32.668 1.00 48.25 313 ASP A C 1
ATOM 2451 O O . ASP A 1 313 ? -29.838 -24.148 31.954 1.00 48.25 313 ASP A O 1
ATOM 2455 N N . THR A 1 314 ? -29.533 -25.804 33.418 1.00 55.78 314 THR A N 1
ATOM 2456 C CA . THR A 1 314 ? -30.946 -26.232 33.442 1.00 55.78 314 THR A CA 1
ATOM 2457 C C . THR A 1 314 ? -31.912 -25.176 34.010 1.00 55.78 314 THR A C 1
ATOM 2459 O O . THR A 1 314 ? -33.134 -25.275 33.824 1.00 55.78 314 THR A O 1
ATOM 2462 N N . GLU A 1 315 ? -31.406 -24.128 34.668 1.00 55.53 315 GLU A N 1
ATOM 2463 C CA . GLU A 1 315 ? -32.209 -23.062 35.282 1.00 55.53 315 GLU A CA 1
ATOM 2464 C C . GLU A 1 315 ? -32.756 -22.024 34.289 1.00 55.53 315 GLU A C 1
ATOM 2466 O O . GLU A 1 315 ? -33.761 -21.376 34.594 1.00 55.53 315 GLU A O 1
ATOM 2471 N N . LEU A 1 316 ? -32.194 -21.935 33.079 1.00 56.06 316 LEU A N 1
ATOM 2472 C CA . LEU A 1 316 ? -32.625 -20.982 32.042 1.00 56.06 316 LEU A CA 1
ATOM 2473 C C . LEU A 1 316 ? -33.214 -21.648 30.786 1.00 56.06 316 LEU A C 1
ATOM 2475 O O . LEU A 1 316 ? -33.889 -20.991 29.995 1.00 56.06 316 LEU A O 1
ATOM 2479 N N . ALA A 1 317 ? -33.069 -22.967 30.635 1.00 57.25 317 ALA A N 1
ATOM 2480 C CA . ALA A 1 317 ? -33.657 -23.719 29.525 1.00 57.25 317 ALA A CA 1
ATOM 2481 C C . ALA A 1 317 ? -35.199 -23.577 29.434 1.00 57.25 317 ALA A C 1
ATOM 2483 O O . ALA A 1 317 ? -35.915 -23.738 30.420 1.00 57.25 317 ALA A O 1
ATOM 2484 N N . ASN A 1 318 ? -35.742 -23.318 28.248 1.00 58.06 318 ASN A N 1
ATOM 2485 C CA . ASN A 1 318 ? -37.172 -23.111 27.965 1.00 58.06 318 ASN A CA 1
ATOM 2486 C C . ASN A 1 318 ? -37.820 -21.870 28.601 1.00 58.06 318 ASN A C 1
ATOM 2488 O O . ASN A 1 318 ? -39.047 -21.791 28.664 1.00 58.06 318 ASN A O 1
ATOM 2492 N N . VAL A 1 319 ? -37.040 -20.898 29.075 1.00 67.00 319 VAL A N 1
ATOM 2493 C CA . VAL A 1 319 ? -37.603 -19.621 29.535 1.00 67.00 319 VAL A CA 1
ATOM 2494 C C . VAL A 1 319 ? -37.971 -18.764 28.322 1.00 67.00 319 VAL A C 1
ATOM 2496 O O . VAL A 1 319 ? -37.192 -18.651 27.376 1.00 67.00 319 VAL A O 1
ATOM 2499 N N . LEU A 1 320 ? -39.172 -18.181 28.345 1.00 72.44 320 LEU A N 1
ATOM 2500 C CA . LEU A 1 320 ? -39.588 -17.180 27.367 1.00 72.44 320 LEU A CA 1
ATOM 2501 C C . LEU A 1 320 ? -39.092 -15.802 27.795 1.00 72.44 320 LEU A C 1
ATOM 2503 O O . LEU A 1 320 ? -39.092 -15.455 28.979 1.00 72.44 320 LEU A O 1
ATOM 2507 N N . GLY A 1 321 ? -38.703 -15.003 26.816 1.00 80.06 321 GLY A N 1
ATOM 2508 C CA . GLY A 1 321 ? -38.345 -13.615 27.033 1.00 80.06 321 GLY A CA 1
ATOM 2509 C C . GLY A 1 321 ? -38.634 -12.765 25.813 1.00 80.06 321 GLY A C 1
ATOM 2510 O O . GLY A 1 321 ? -39.016 -13.264 24.753 1.00 80.06 321 GLY A O 1
ATOM 2511 N N . SER A 1 322 ? -38.444 -11.467 25.977 1.00 84.75 322 SER A N 1
ATOM 2512 C CA . SER A 1 322 ? -38.488 -10.492 24.895 1.00 84.75 322 SER A CA 1
ATOM 2513 C C . SER A 1 322 ? -37.136 -9.819 24.764 1.00 84.75 322 SER A C 1
ATOM 2515 O O . SER A 1 322 ? -36.508 -9.487 25.772 1.00 84.75 322 SER A O 1
ATOM 2517 N N . ILE A 1 323 ? -36.702 -9.576 23.535 1.00 83.62 323 ILE A N 1
ATOM 2518 C CA . ILE A 1 323 ? -35.482 -8.809 23.285 1.00 83.62 323 ILE A CA 1
ATOM 2519 C C . ILE A 1 323 ? -35.707 -7.369 23.751 1.00 83.62 323 ILE A C 1
ATOM 2521 O O . ILE A 1 323 ? -36.652 -6.718 23.317 1.00 83.62 323 ILE A O 1
ATOM 2525 N N . VAL A 1 324 ? -34.863 -6.900 24.665 1.00 82.56 324 VAL A N 1
ATOM 2526 C CA . VAL A 1 324 ? -34.885 -5.530 25.216 1.00 82.56 324 VAL A CA 1
ATOM 2527 C C . VAL A 1 324 ? -33.874 -4.673 24.499 1.00 82.56 324 VAL A C 1
ATOM 2529 O O . VAL A 1 324 ? -34.088 -3.492 24.255 1.00 82.56 324 VAL A O 1
ATOM 2532 N N . ARG A 1 325 ? -32.731 -5.273 24.194 1.00 68.50 325 ARG A N 1
ATOM 2533 C CA . ARG A 1 325 ? -31.659 -4.572 23.538 1.00 68.50 325 ARG A CA 1
ATOM 2534 C C . ARG A 1 325 ? -30.909 -5.542 22.675 1.00 68.50 325 ARG A C 1
ATOM 2536 O O . ARG A 1 325 ? -30.564 -6.651 23.070 1.00 68.50 325 ARG A O 1
ATOM 2543 N N . TYR A 1 326 ? -30.646 -5.080 21.479 1.00 64.38 326 TYR A N 1
ATOM 2544 C CA . TYR A 1 326 ? -29.829 -5.791 20.542 1.00 64.38 326 TYR A CA 1
ATOM 2545 C C . TYR A 1 326 ? -29.015 -4.755 19.803 1.00 64.38 326 TYR A C 1
ATOM 2547 O O . TYR A 1 326 ? -29.557 -3.804 19.235 1.00 64.38 326 TYR A O 1
ATOM 2555 N N . GLN A 1 327 ? -27.700 -4.890 19.898 1.00 61.62 327 GLN A N 1
ATOM 2556 C CA . GLN A 1 327 ? -26.773 -4.018 19.205 1.00 61.62 327 GLN A CA 1
ATOM 2557 C C . GLN A 1 327 ? -25.981 -4.869 18.221 1.00 61.62 327 GLN A C 1
ATOM 2559 O O . GLN A 1 327 ? -24.881 -5.301 18.563 1.00 61.62 327 GLN A O 1
ATOM 2564 N N . PRO A 1 328 ? -26.485 -5.026 16.981 1.00 54.56 328 PRO A N 1
ATOM 2565 C CA . PRO A 1 328 ? -25.767 -5.720 15.913 1.00 54.56 328 PRO A CA 1
ATOM 2566 C C . PRO A 1 328 ? -24.340 -5.226 15.706 1.00 54.56 328 PRO A C 1
ATOM 2568 O O . PRO A 1 328 ? -23.480 -5.921 15.182 1.00 54.56 328 PRO A O 1
ATOM 2571 N N . ALA A 1 329 ? -24.126 -3.965 16.083 1.00 54.81 329 ALA A N 1
ATOM 2572 C CA . ALA A 1 329 ? -22.886 -3.230 15.969 1.00 54.81 329 ALA A CA 1
ATOM 2573 C C . ALA A 1 329 ? -21.834 -3.537 17.044 1.00 54.81 329 ALA A C 1
ATOM 2575 O O . ALA A 1 329 ? -20.695 -3.118 16.850 1.00 54.81 329 ALA A O 1
ATOM 2576 N N . GLY A 1 330 ? -22.203 -4.189 18.153 1.00 53.62 330 GLY A N 1
ATOM 2577 C CA . GLY A 1 330 ? -21.339 -4.316 19.334 1.00 53.62 330 GLY A CA 1
ATOM 2578 C C . GLY A 1 330 ? -21.284 -5.697 19.991 1.00 53.62 330 GLY A C 1
ATOM 2579 O O . GLY A 1 330 ? -20.317 -5.962 20.697 1.00 53.62 330 GLY A O 1
ATOM 2580 N N . SER A 1 331 ? -22.272 -6.574 19.769 1.00 56.78 331 SER A N 1
ATOM 2581 C CA . SER A 1 331 ? -22.229 -7.984 20.184 1.00 56.78 331 SER A CA 1
ATOM 2582 C C . SER A 1 331 ? -23.240 -8.825 19.389 1.00 56.78 331 SER A C 1
ATOM 2584 O O . SER A 1 331 ? -24.251 -8.314 18.906 1.00 56.78 331 SER A O 1
ATOM 2586 N N . THR A 1 332 ? -22.988 -10.130 19.273 1.00 60.25 332 THR A N 1
ATOM 2587 C CA . THR A 1 332 ? -23.977 -11.129 18.826 1.00 60.25 332 THR A CA 1
ATOM 2588 C C . THR A 1 332 ? -24.997 -11.476 19.905 1.00 60.25 332 THR A C 1
ATOM 2590 O O . THR A 1 332 ? -25.954 -12.206 19.642 1.00 60.25 332 THR A O 1
ATOM 2593 N N . ASP A 1 333 ? -24.788 -10.968 21.115 1.00 66.44 333 ASP A N 1
ATOM 2594 C CA . ASP A 1 333 ? -25.621 -11.236 22.270 1.00 66.44 333 ASP A CA 1
ATOM 2595 C C . ASP A 1 333 ? -26.890 -10.384 22.224 1.00 66.44 333 ASP A C 1
ATOM 2597 O O . ASP A 1 333 ? -26.865 -9.165 22.027 1.00 66.44 333 ASP A O 1
ATOM 2601 N N . TYR A 1 334 ? -28.022 -11.039 22.448 1.00 74.12 334 TYR A N 1
ATOM 2602 C CA . TYR A 1 334 ? -29.289 -10.367 22.687 1.00 74.12 334 TYR A CA 1
ATOM 2603 C C . TYR A 1 334 ? -29.444 -10.132 24.189 1.00 74.12 334 TYR A C 1
ATOM 2605 O O . TYR A 1 334 ? -29.362 -11.072 24.983 1.00 74.12 334 TYR A O 1
ATOM 2613 N N . GLU A 1 335 ? -29.736 -8.898 24.593 1.00 79.62 335 GLU A N 1
ATOM 2614 C CA . GLU A 1 335 ? -30.220 -8.630 25.941 1.00 79.62 335 GLU A CA 1
ATOM 2615 C C . GLU A 1 335 ? -31.699 -9.017 25.991 1.00 79.62 335 GLU A C 1
ATOM 2617 O O . GLU A 1 335 ? -32.560 -8.378 25.375 1.00 79.62 335 GLU A O 1
ATOM 2622 N N . VAL A 1 336 ? -31.996 -10.100 26.703 1.00 78.69 336 VAL A N 1
ATOM 2623 C CA . VAL A 1 336 ? -33.347 -10.649 26.809 1.00 78.69 336 VAL A CA 1
ATOM 2624 C C . VAL A 1 336 ? -33.915 -10.336 28.190 1.00 78.69 336 VAL A C 1
ATOM 2626 O O . VAL A 1 336 ? -33.369 -10.754 29.211 1.00 78.69 336 VAL A O 1
ATOM 2629 N N . SER A 1 337 ? -35.058 -9.648 28.238 1.00 84.38 337 SER A N 1
ATOM 2630 C CA . SER A 1 337 ? -35.867 -9.573 29.454 1.00 84.38 337 SER A CA 1
ATOM 2631 C C . SER A 1 337 ? -36.629 -10.876 29.568 1.00 84.38 337 SER A C 1
ATOM 2633 O O . SER A 1 337 ? -37.486 -11.192 28.740 1.00 84.38 337 SER A O 1
ATOM 2635 N N . LEU A 1 338 ? -36.293 -11.647 30.594 1.00 78.88 338 LEU A N 1
ATOM 2636 C CA . LEU A 1 338 ? -37.017 -12.861 30.930 1.00 78.88 338 LEU A CA 1
ATOM 2637 C C . LEU A 1 338 ? -38.412 -12.489 31.445 1.00 78.88 338 LEU A C 1
ATOM 2639 O O . LEU A 1 338 ? -38.546 -11.686 32.375 1.00 78.88 338 LEU A O 1
ATOM 2643 N N . GLU A 1 339 ? -39.454 -13.107 30.894 1.00 71.12 339 GLU A N 1
ATOM 2644 C CA . GLU A 1 339 ? -40.797 -13.002 31.465 1.00 71.12 339 GLU A CA 1
ATOM 2645 C C . GLU A 1 339 ? -40.775 -13.669 32.871 1.00 71.12 339 GLU A C 1
ATOM 2647 O O . GLU A 1 339 ? -40.424 -14.843 33.021 1.00 71.12 339 GLU A O 1
ATOM 2652 N N . LYS A 1 340 ? -41.089 -12.926 33.949 1.00 59.34 340 LYS A N 1
ATOM 2653 C CA . LYS A 1 340 ? -41.167 -13.479 35.323 1.00 59.34 340 LYS A CA 1
ATOM 2654 C C . LYS A 1 340 ? -42.387 -14.408 35.474 1.00 59.34 340 LYS A C 1
ATOM 2656 O O . LYS A 1 340 ? -43.485 -13.977 35.137 1.00 59.34 340 LYS A O 1
ATOM 2661 N N . PRO A 1 341 ? -42.294 -15.497 36.260 1.00 57.75 341 PRO A N 1
ATOM 2662 C CA . PRO A 1 341 ? -41.240 -16.505 36.297 1.00 57.75 341 PRO A CA 1
ATOM 2663 C C . PRO A 1 341 ? -41.805 -17.911 35.978 1.00 57.75 341 PRO A C 1
ATOM 2665 O O . PRO A 1 341 ? -43.010 -18.132 36.052 1.00 57.75 341 PRO A O 1
ATOM 2668 N N . ARG A 1 342 ? -40.919 -18.875 35.677 1.00 56.50 342 ARG A N 1
ATOM 2669 C CA . ARG A 1 342 ? -41.220 -20.297 35.391 1.00 56.50 342 ARG A CA 1
ATOM 2670 C C . ARG A 1 342 ? -42.365 -20.870 36.230 1.00 56.50 342 ARG A C 1
ATOM 2672 O O . ARG A 1 342 ? -42.173 -21.243 37.389 1.00 56.50 342 ARG A O 1
ATOM 2679 N N . GLU A 1 343 ? -43.534 -21.004 35.626 1.00 62.47 343 GLU A N 1
ATOM 2680 C CA . GLU A 1 343 ? -44.629 -21.730 36.243 1.00 62.47 343 GLU A CA 1
ATOM 2681 C C . GLU A 1 343 ? -44.384 -23.234 36.089 1.00 62.47 343 GLU A C 1
ATOM 2683 O O . GLU A 1 343 ? -44.023 -23.705 35.010 1.00 62.47 343 GLU A O 1
ATOM 2688 N N . TRP A 1 344 ? -44.552 -24.008 37.162 1.00 64.94 344 TRP A N 1
ATOM 2689 C CA . TRP A 1 344 ? -44.559 -25.465 37.039 1.00 64.94 344 TRP A CA 1
ATOM 2690 C C . TRP A 1 344 ? -46.008 -25.945 36.893 1.00 64.94 344 TRP A C 1
ATOM 2692 O O . TRP A 1 344 ? -46.868 -25.548 37.694 1.00 64.94 344 TRP A O 1
ATOM 2702 N N . PRO A 1 345 ? -46.318 -26.777 35.882 1.00 65.38 345 PRO A N 1
ATOM 2703 C CA . PRO A 1 345 ? -47.637 -27.371 35.762 1.00 65.38 345 PRO A CA 1
ATOM 2704 C C . PRO A 1 345 ? -47.797 -28.441 36.840 1.00 65.38 345 PRO A C 1
ATOM 2706 O O . PRO A 1 345 ? -46.972 -29.344 36.968 1.00 65.38 345 PRO A O 1
ATOM 2709 N N . CYS A 1 346 ? -48.870 -28.368 37.623 1.00 66.12 346 CYS A N 1
ATOM 2710 C CA . CYS A 1 346 ? -49.155 -29.408 38.599 1.00 66.12 346 CYS A CA 1
ATOM 2711 C C . CYS A 1 346 ? -49.391 -30.757 37.900 1.00 66.12 346 CYS A C 1
ATOM 2713 O O . CYS A 1 346 ? -50.324 -30.845 37.101 1.00 66.12 346 CYS A O 1
ATOM 2715 N N . PRO A 1 347 ? -48.672 -31.841 38.249 1.00 65.81 347 PRO A N 1
ATOM 2716 C CA . PRO A 1 347 ? -48.843 -33.136 37.584 1.00 65.81 347 PRO A CA 1
ATOM 2717 C C . PRO A 1 347 ? -50.233 -33.744 37.819 1.00 65.81 347 PRO A C 1
ATOM 2719 O O . PRO A 1 347 ? -50.660 -34.638 37.098 1.00 65.81 347 PRO A O 1
ATOM 2722 N N . ARG A 1 348 ? -50.961 -33.252 38.830 1.00 75.81 348 ARG A N 1
ATOM 2723 C CA . ARG A 1 348 ? -52.279 -33.757 39.217 1.00 75.81 348 ARG A CA 1
ATOM 2724 C C . ARG A 1 348 ? -53.448 -32.974 38.620 1.00 75.81 348 ARG A C 1
ATOM 2726 O O . ARG A 1 348 ? -54.513 -33.546 38.425 1.00 75.81 348 ARG A O 1
ATOM 2733 N N . CYS A 1 349 ? -53.296 -31.668 38.402 1.00 78.38 349 CYS A N 1
ATOM 2734 C CA . CYS A 1 349 ? -54.409 -30.808 37.969 1.00 78.38 349 CYS A CA 1
ATOM 2735 C C . CYS A 1 349 ? -54.035 -29.778 36.901 1.00 78.38 349 CYS A C 1
ATOM 2737 O O . CYS A 1 349 ? -54.820 -28.872 36.646 1.00 78.38 349 CYS A O 1
ATOM 2739 N N . THR A 1 350 ? -52.823 -29.879 36.347 1.00 71.25 350 THR A N 1
ATOM 2740 C CA . THR A 1 350 ? -52.248 -29.046 35.275 1.00 71.25 350 THR A CA 1
ATOM 2741 C C . THR A 1 350 ? -52.175 -27.544 35.545 1.00 71.25 350 THR A C 1
ATOM 2743 O O . THR A 1 350 ? -51.668 -26.802 34.712 1.00 71.25 350 THR A O 1
ATOM 2746 N N . LEU A 1 351 ? -52.634 -27.079 36.709 1.00 70.75 351 LEU A N 1
ATOM 2747 C CA . LEU A 1 351 ? -52.544 -25.683 37.107 1.00 70.75 351 LEU A CA 1
ATOM 2748 C C . LEU A 1 351 ? -51.084 -25.229 37.141 1.00 70.75 351 LEU A C 1
ATOM 2750 O O . LEU A 1 351 ? -50.250 -25.865 37.786 1.00 70.75 351 LEU A O 1
ATOM 2754 N N . LEU A 1 352 ? -50.819 -24.098 36.501 1.00 65.75 352 LEU A N 1
ATOM 2755 C CA . LEU A 1 352 ? -49.538 -23.417 36.530 1.00 65.75 352 LEU A CA 1
ATOM 2756 C C . LEU A 1 352 ? -49.356 -22.715 37.885 1.00 65.75 352 LEU A C 1
ATOM 2758 O O . LEU A 1 352 ? -50.180 -21.895 38.308 1.00 65.75 352 LEU A O 1
ATOM 2762 N N . ASN A 1 353 ? -48.325 -23.127 38.622 1.00 67.75 353 ASN A N 1
ATOM 2763 C CA . ASN A 1 353 ? -48.010 -22.623 39.956 1.00 67.75 353 ASN A CA 1
ATOM 2764 C C . ASN A 1 353 ? -46.753 -21.763 39.924 1.00 67.75 353 ASN A C 1
ATOM 2766 O O . ASN A 1 353 ? -45.809 -22.060 39.195 1.00 67.75 353 ASN A O 1
ATOM 2770 N N . LEU A 1 354 ? -46.715 -20.748 40.791 1.00 73.31 354 LEU A N 1
ATOM 2771 C CA . LEU A 1 354 ? -45.540 -19.900 40.955 1.00 73.31 354 LEU A CA 1
ATOM 2772 C C . LEU A 1 354 ? -44.299 -20.750 41.308 1.00 73.31 354 LEU A C 1
ATOM 2774 O O . LEU A 1 354 ? -44.408 -21.676 42.115 1.00 73.31 354 LEU A O 1
ATOM 2778 N N . PRO A 1 355 ? -43.105 -20.415 40.794 1.00 68.12 355 PRO A N 1
ATOM 2779 C CA . PRO A 1 355 ? -41.891 -21.213 40.987 1.00 68.12 355 PRO A CA 1
ATOM 2780 C C . PRO A 1 355 ? -41.460 -21.372 42.450 1.00 68.12 355 PRO A C 1
ATOM 2782 O O . PRO A 1 355 ? -40.845 -22.379 42.797 1.00 68.12 355 PRO A O 1
ATOM 2785 N N . ALA A 1 356 ? -41.803 -20.410 43.314 1.00 70.56 356 ALA A N 1
ATOM 2786 C CA . ALA A 1 356 ? -41.551 -20.479 44.755 1.00 70.56 356 ALA A CA 1
ATOM 2787 C C . ALA A 1 356 ? -42.506 -21.439 45.498 1.00 70.56 356 ALA A C 1
ATOM 2789 O O . ALA A 1 356 ? -42.239 -21.818 46.640 1.00 70.56 356 ALA A O 1
ATOM 2790 N N . ALA A 1 357 ? -43.621 -21.842 44.878 1.00 74.88 357 ALA A N 1
ATOM 2791 C CA . ALA A 1 357 ? -44.588 -22.746 45.482 1.00 74.88 357 ALA A CA 1
ATOM 2792 C C . ALA A 1 357 ? -44.084 -24.194 45.411 1.00 74.88 357 ALA A C 1
ATOM 2794 O O . ALA A 1 357 ? -43.842 -24.729 44.330 1.00 74.88 357 ALA A O 1
ATOM 2795 N N . ARG A 1 358 ? -43.958 -24.841 46.576 1.00 81.69 358 ARG A N 1
ATOM 2796 C CA . ARG A 1 358 ? -43.615 -26.272 46.693 1.00 81.69 358 ARG A CA 1
ATOM 2797 C C . ARG A 1 358 ? -44.823 -27.200 46.538 1.00 81.69 358 ARG A C 1
ATOM 2799 O O . ARG A 1 358 ? -44.654 -28.400 46.350 1.00 81.69 358 ARG A O 1
ATOM 2806 N N . THR A 1 359 ? -46.028 -26.647 46.635 1.00 88.19 359 THR A N 1
ATOM 2807 C CA . THR A 1 359 ? -47.297 -27.362 46.501 1.00 88.19 359 THR A CA 1
ATOM 2808 C C . THR A 1 359 ? -48.259 -26.568 45.629 1.00 88.19 359 THR A C 1
ATOM 2810 O O . THR A 1 359 ? -48.215 -25.338 45.570 1.00 88.19 359 THR A O 1
ATOM 2813 N N . CYS A 1 360 ? -49.127 -27.279 44.918 1.00 82.81 360 CYS A N 1
ATOM 2814 C CA . CYS A 1 360 ? -50.100 -26.679 44.027 1.00 82.81 360 CYS A CA 1
ATOM 2815 C C . CYS A 1 360 ? -51.169 -25.933 44.829 1.00 82.81 360 CYS A C 1
ATOM 2817 O O . CYS A 1 360 ? -51.815 -26.522 45.695 1.00 82.81 360 CYS A O 1
ATOM 2819 N N . ARG A 1 361 ? -51.451 -24.673 44.482 1.00 85.12 361 ARG A N 1
ATOM 2820 C CA . ARG A 1 361 ? -52.421 -23.841 45.222 1.00 85.12 361 ARG A CA 1
ATOM 2821 C C . ARG A 1 361 ? -53.862 -24.371 45.208 1.00 85.12 361 ARG A C 1
ATOM 2823 O O . ARG A 1 361 ? -54.636 -24.025 46.087 1.00 85.12 361 ARG A O 1
ATOM 2830 N N . VAL A 1 362 ? -54.224 -25.194 44.218 1.00 85.62 362 VAL A N 1
ATOM 2831 C CA . VAL A 1 362 ? -55.569 -25.793 44.105 1.00 85.62 362 VAL A CA 1
ATOM 2832 C C . VAL A 1 362 ? -55.641 -27.183 44.737 1.00 85.62 362 VAL A C 1
ATOM 2834 O O . VAL A 1 362 ? -56.460 -27.409 45.618 1.00 85.62 362 VAL A O 1
ATOM 2837 N N . CYS A 1 363 ? -54.804 -28.130 44.305 1.00 87.62 363 CYS A N 1
ATOM 2838 C CA . CYS A 1 363 ? -54.919 -29.529 44.736 1.00 87.62 363 CYS A CA 1
ATOM 2839 C C . CYS A 1 363 ? -53.916 -29.950 45.820 1.00 87.62 363 CYS A C 1
ATOM 2841 O O . CYS A 1 363 ? -53.899 -31.121 46.198 1.00 87.62 363 CYS A O 1
ATOM 2843 N N . GLN A 1 364 ? -53.050 -29.031 46.263 1.00 87.31 364 GLN A N 1
ATOM 2844 C CA . GLN A 1 364 ? -51.973 -29.256 47.236 1.00 87.31 364 GLN A CA 1
ATOM 2845 C C . GLN A 1 364 ? -50.951 -30.335 46.835 1.00 87.31 364 GLN A C 1
ATOM 2847 O O . GLN A 1 364 ? -50.100 -30.704 47.639 1.00 87.31 364 GLN A O 1
ATOM 2852 N N . GLY A 1 365 ? -50.991 -30.825 45.589 1.00 78.88 365 GLY A N 1
ATOM 2853 C CA . GLY A 1 365 ? -50.001 -31.762 45.061 1.00 78.88 365 GLY A CA 1
ATOM 2854 C C . GLY A 1 365 ? -48.604 -31.148 45.075 1.00 78.88 365 GLY A C 1
ATOM 2855 O O . GLY A 1 365 ? -48.463 -29.965 44.774 1.00 78.88 365 GLY A O 1
ATOM 2856 N N . ALA A 1 366 ? -47.594 -31.930 45.451 1.00 78.25 366 ALA A N 1
ATOM 2857 C CA . ALA A 1 366 ? -46.206 -31.481 45.447 1.00 78.25 366 ALA A CA 1
ATOM 2858 C C . ALA A 1 366 ? -45.721 -31.171 44.021 1.00 78.25 366 ALA A C 1
ATOM 2860 O O . ALA A 1 366 ? -46.274 -31.699 43.049 1.00 78.25 366 ALA A O 1
ATOM 2861 N N . ARG A 1 367 ? -44.729 -30.279 43.939 1.00 70.00 367 ARG A N 1
A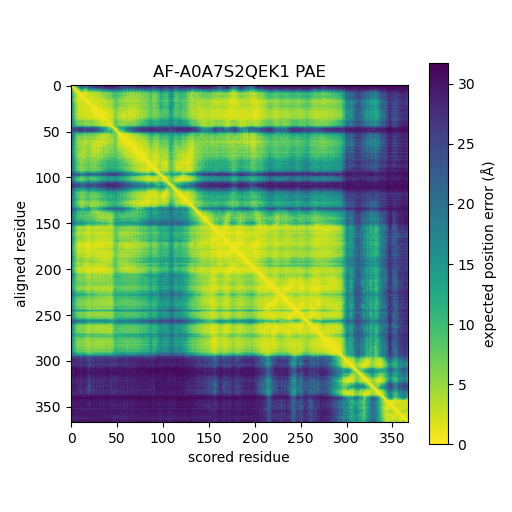TOM 2862 C CA . ARG A 1 367 ? -43.995 -29.979 42.708 1.00 70.00 367 ARG A CA 1
ATOM 2863 C C . ARG A 1 367 ? -43.308 -31.211 42.137 1.00 70.00 367 ARG A C 1
ATOM 2865 O O . ARG A 1 367 ? -42.751 -31.985 42.947 1.00 70.00 367 ARG A O 1
#

Radius of gyration: 33.92 Å; Cα contacts (8 Å, |Δi|>4): 617; chains: 1; bounding box: 84×54×99 Å

Nearest PDB structures (foldseek):
  6mj7-assembly1_A  TM=8.732E-01  e=5.436E-03  Homo sapiens
  4zn1-assembly1_A  TM=8.475E-01  e=1.739E-02  Methanocaldococcus jannaschii DSM 2661
  4a4h-assembly1_A  TM=7.754E-01  e=9.383E-02  Homo sapiens
  4a4e-assembly1_A  TM=7.640E-01  e=7.177E-01  Homo sapiens
  1spk-assembly1_A  TM=6.727E-01  e=1.360E+00  Mus musculus

InterPro domains:
  IPR000433 Zinc finger, ZZ-type [PS50135] (155-209)
  IPR000433 Zinc finger, ZZ-type [SM00291] (155-197)
  IPR001876 Zinc finger, RanBP2-type [PS01358] (344-363)
  IPR001876 Zinc finger, RanBP2-type [PS50199] (340-367)
  IPR036443 Zinc finger, RanBP2-type superfamily [SSF90209] (341-366)
  IPR043145 Zinc finger, ZZ-type superfamily [G3DSA:3.30.60.90] (151-204)

Solvent-accessible surface area (backbone atoms only — not comparable to full-atom values): 21118 Å² total; per-residue (Å²): 139,89,79,89,66,80,78,64,57,30,89,78,70,68,43,75,28,50,70,79,48,58,78,44,49,49,58,43,38,42,52,50,32,49,45,30,80,70,46,41,52,36,67,73,70,65,74,66,85,92,82,48,71,51,56,55,50,23,55,47,44,42,51,52,50,54,51,54,48,51,53,48,41,54,52,26,50,47,36,37,77,59,21,29,22,40,90,85,77,61,47,77,42,72,80,89,75,96,66,54,74,41,41,38,31,45,48,97,81,74,79,53,81,48,94,54,86,62,53,72,47,50,54,87,78,34,50,68,32,74,53,68,45,56,89,80,57,77,64,80,79,84,54,54,70,63,42,48,50,49,6,40,74,32,64,36,61,89,44,49,12,74,82,81,63,47,73,25,52,28,44,34,34,36,38,28,64,38,91,86,41,34,32,22,59,90,49,50,82,49,36,44,78,78,43,71,42,72,62,46,38,45,80,39,46,67,57,92,79,71,72,38,64,60,58,56,55,65,43,48,26,28,27,24,43,49,61,81,86,55,32,79,47,43,76,41,63,26,29,32,64,32,37,40,77,95,79,44,27,32,39,32,43,38,60,96,79,69,46,73,55,80,43,52,36,95,31,42,36,68,43,94,63,89,42,46,65,59,43,46,54,54,41,54,52,16,51,49,48,56,54,52,56,72,70,57,80,78,73,50,74,65,40,77,47,71,40,79,49,61,99,86,46,75,90,52,41,72,40,49,26,26,29,69,42,69,44,83,52,60,44,94,61,68,43,61,48,65,60,88,65,68,56,47,60,30,90,86,74,59,50,71,30,60,65,87,51,65,44,29,91,87,78,59,46,64,113